Protein AF-A0A7S0P1R0-F1 (afdb_monomer_lite)

Organism: NCBI:txid127549

InterPro domains:
  IPR019140 Mini-chromosome maintenance complex-binding protein [PF09739] (72-506)
  IPR019140 Mini-chromosome maintenance complex-binding protein [PTHR13489] (32-506)

pLDDT: mean 75.88, std 24.39, range [22.52, 97.0]

Foldseek 3Di:
DDDDDDDDDDDPPPPPPPPPDQPDQDPLLVCCQPAVVVSLFVQVVVDDPVCQAEVPSSASLVSVVSNVVSVCPLVAAELLADPLVPDDAQHKHKYWFFWADKDDKAKDQQWKWKQDPVRDTDIDGCQQHLADDHDPPIAIAGDPNRIFIWIKIKTFHAFQFFPVLSVLRNPDNPPDDDPPDDDDDDDDDDDDDDDDDDDDDDDDDDDDDDDDDDDDDDDDDDDDDDDDDDPDDDDDDVRPDSDRPAGIAIETGHPPAPDDPRDGLWIKMFIFGWHQDFNPHRDHPDPCVVSVVVSVLAAHCVRYTYTYTSHMDTDPLQDDSPADDPPDPRNVVVVVVCVVCVVVVLVVQLVLLCVLLVNDSVLSVLVVLQLPFWQPDDDVQFGPRHDDDDDDPQDPDDVGLFRCSLVSVQVSCSVVGRGEAEEEDELVCLQPAFQAWEQDSNSRDIDDHSVSHGASHHYHYHCSNYDDDDHDPSSVVSVVQVVCCVGRQWGWHHHPVDTRIDHHMD

Radius of gyration: 29.92 Å; chains: 1; bounding box: 85×90×96 Å

Secondary structure (DSSP, 8-state):
-----PPPPP----------PPP---HHHHHHHH-HHHHHHHHHHHS-TTHHHH-TT---HHHHHHHHHTTGGGTSPBTTTS-GGGSPTT-EEEEEEEEEEEPPPEEEESEEEEEPTTS-EEEEE-TT-S--PPPTT-EEEE-TT-EEEEEEEEEEPPTTB-HHHHHHHH----TTS--------------------------------------------PPPP------------TT-SS--SSS-EEEEEETT-------TT-EEEEEEEEE---S-----BSS-HHHHHHHHTSPPTTTS-EEEEEEEEEPPTT--TTSPPTT-HHHHHHHHHHHHTHHHHHHHHHHHHHHHTTT-HHHHHHHHHHHH----EEETTEEES---------PPPTT-SS-HHHHHHHHHHHHH-SBEEEEE--HHHHHH---S-EEETTTTEEEP-TT---TTPEEEEE-TT--S-PPPHHHHHHHHHHHHHHHHSEEEEE-SS-EEEEE---

Structure (mmCIF, N/CA/C/O backbone):
data_AF-A0A7S0P1R0-F1
#
_entry.id   AF-A0A7S0P1R0-F1
#
loop_
_atom_site.group_PDB
_atom_site.id
_atom_site.type_symbol
_atom_site.label_atom_id
_atom_site.label_alt_id
_atom_site.label_comp_id
_atom_site.label_asym_id
_atom_site.label_entity_id
_atom_site.label_seq_id
_atom_site.pdbx_PDB_ins_code
_atom_site.Cartn_x
_atom_site.Cartn_y
_atom_site.Cartn_z
_atom_site.occupancy
_atom_site.B_iso_or_equiv
_atom_site.auth_seq_id
_atom_site.auth_comp_id
_atom_site.auth_asym_id
_atom_site.auth_atom_id
_atom_site.pdbx_PDB_model_num
ATOM 1 N N . LYS A 1 1 ? -50.175 -15.220 -56.363 1.00 35.69 1 LYS A N 1
ATOM 2 C CA . LYS A 1 1 ? -50.544 -16.594 -55.959 1.00 35.69 1 LYS A CA 1
ATOM 3 C C . LYS A 1 1 ? -49.445 -17.082 -55.032 1.00 35.69 1 LYS A C 1
ATOM 5 O O . LYS A 1 1 ? -48.317 -17.099 -55.492 1.00 35.69 1 LYS A O 1
ATOM 10 N N . GLU A 1 2 ? -49.829 -17.369 -53.783 1.00 34.38 2 GLU A N 1
ATOM 11 C CA . GLU A 1 2 ? -49.116 -18.161 -52.754 1.00 34.38 2 GLU A CA 1
ATOM 12 C C . GLU A 1 2 ? -47.816 -17.535 -52.196 1.00 34.38 2 GLU A C 1
ATOM 14 O O . GLU A 1 2 ? -46.885 -17.252 -52.935 1.00 34.38 2 GLU A O 1
ATOM 19 N N . ALA A 1 3 ? -47.783 -17.051 -50.941 1.00 33.44 3 ALA A N 1
ATOM 20 C CA . ALA A 1 3 ? -47.752 -17.796 -49.661 1.00 33.44 3 ALA A CA 1
ATOM 21 C C . ALA A 1 3 ? -46.519 -18.722 -49.610 1.00 33.44 3 ALA A C 1
ATOM 23 O O . ALA A 1 3 ? -46.363 -19.556 -50.483 1.00 33.44 3 ALA A O 1
ATOM 24 N N . GLY A 1 4 ? -45.561 -18.648 -48.688 1.00 30.38 4 GLY A N 1
ATOM 25 C CA . GLY A 1 4 ? -45.526 -18.163 -47.312 1.00 30.38 4 GLY A CA 1
ATOM 26 C C . GLY A 1 4 ? -44.864 -19.276 -46.494 1.00 30.38 4 GLY A C 1
ATOM 27 O O . GLY A 1 4 ? -45.422 -20.359 -46.447 1.00 30.38 4 GLY A O 1
ATOM 28 N N . LEU A 1 5 ? -43.687 -19.048 -45.898 1.00 32.75 5 LEU A N 1
ATOM 29 C CA . LEU A 1 5 ? -43.108 -19.904 -44.845 1.00 32.75 5 LEU A CA 1
ATOM 30 C C . LEU A 1 5 ? -41.918 -19.184 -44.191 1.00 32.75 5 LEU A C 1
ATOM 32 O O . LEU A 1 5 ? -40.770 -19.293 -44.615 1.00 32.75 5 LEU A O 1
ATOM 36 N N . ALA A 1 6 ? -42.224 -18.406 -43.153 1.00 31.38 6 ALA A N 1
ATOM 37 C CA . ALA A 1 6 ? -41.251 -17.925 -42.184 1.00 31.38 6 ALA A CA 1
ATOM 38 C C . ALA A 1 6 ? -41.093 -18.995 -41.091 1.00 31.38 6 ALA A C 1
ATOM 40 O O . ALA A 1 6 ? -42.065 -19.340 -40.420 1.00 31.38 6 ALA A O 1
ATOM 41 N N . GLY A 1 7 ? -39.883 -19.533 -40.933 1.00 31.30 7 GLY A N 1
ATOM 42 C CA . GLY A 1 7 ? -39.525 -20.416 -39.819 1.00 31.30 7 GLY A CA 1
ATOM 43 C C . GLY A 1 7 ? -39.359 -19.638 -38.502 1.00 31.30 7 GLY A C 1
ATOM 44 O O . GLY A 1 7 ? -39.050 -18.442 -38.529 1.00 31.30 7 GLY A O 1
ATOM 45 N N . PRO A 1 8 ? -39.573 -20.277 -37.337 1.00 32.38 8 PRO A N 1
ATOM 46 C CA . PRO A 1 8 ? -39.592 -19.591 -36.053 1.00 32.38 8 PRO A CA 1
ATOM 47 C C . PRO A 1 8 ? -38.171 -19.259 -35.580 1.00 32.38 8 PRO A C 1
ATOM 49 O O . PRO A 1 8 ? -37.296 -20.120 -35.524 1.00 32.38 8 PRO A O 1
ATOM 52 N N . ARG A 1 9 ? -37.956 -17.998 -35.191 1.00 30.52 9 ARG A N 1
ATOM 53 C CA . ARG A 1 9 ? -36.773 -17.566 -34.433 1.00 30.52 9 ARG A CA 1
ATOM 54 C C . ARG A 1 9 ? -36.838 -18.175 -33.024 1.00 30.52 9 ARG A C 1
ATOM 56 O O . ARG A 1 9 ? -37.899 -18.077 -32.400 1.00 30.52 9 ARG A O 1
ATOM 63 N N . PRO A 1 10 ? -35.754 -18.753 -32.480 1.00 29.31 10 PRO A N 1
ATOM 64 C CA . PRO A 1 10 ? -35.740 -19.168 -31.086 1.00 29.31 10 PRO A CA 1
ATOM 65 C C . PRO A 1 10 ? -35.792 -17.915 -30.207 1.00 29.31 10 PRO A C 1
ATOM 67 O O . PRO A 1 10 ? -34.915 -17.053 -30.264 1.00 29.31 10 PRO A O 1
ATOM 70 N N . ARG A 1 11 ? -36.864 -17.789 -29.419 1.00 29.83 11 ARG A N 1
ATOM 71 C CA . ARG A 1 11 ? -36.955 -16.810 -28.335 1.00 29.83 11 ARG A CA 1
ATOM 72 C C . ARG A 1 11 ? -35.853 -17.140 -27.333 1.00 29.83 11 ARG A C 1
ATOM 74 O O . ARG A 1 11 ? -35.890 -18.205 -26.721 1.00 29.83 11 ARG A O 1
ATOM 81 N N . GLY A 1 12 ? -34.884 -16.237 -27.192 1.00 27.44 12 GLY A N 1
ATOM 82 C CA . GLY A 1 12 ? -33.936 -16.271 -26.090 1.00 27.44 12 GLY A CA 1
ATOM 83 C C . GLY A 1 12 ? -34.716 -16.326 -24.782 1.00 27.44 12 GLY A C 1
ATOM 84 O O . GLY A 1 12 ? -35.540 -15.454 -24.505 1.00 27.44 12 GLY A O 1
ATOM 85 N N . ARG A 1 13 ? -34.501 -17.395 -24.016 1.00 25.83 13 ARG A N 1
ATOM 86 C CA . ARG A 1 13 ? -34.871 -17.445 -22.607 1.00 25.83 13 ARG A CA 1
ATOM 87 C C . ARG A 1 13 ? -34.061 -16.343 -21.937 1.00 25.83 13 ARG A C 1
ATOM 89 O O . ARG A 1 13 ? -32.845 -16.462 -21.829 1.00 25.83 13 ARG A O 1
ATOM 96 N N . ILE A 1 14 ? -34.738 -15.273 -21.544 1.00 28.77 14 ILE A N 1
ATOM 97 C CA . ILE A 1 14 ? -34.248 -14.386 -20.498 1.00 28.77 14 ILE A CA 1
ATOM 98 C C . ILE A 1 14 ? -34.115 -15.305 -19.284 1.00 28.77 14 ILE A C 1
ATOM 100 O O . ILE A 1 14 ? -35.112 -15.816 -18.776 1.00 28.77 14 ILE A O 1
ATOM 104 N N . LEU A 1 15 ? -32.879 -15.660 -18.936 1.00 28.14 15 LEU A N 1
ATOM 105 C CA . LEU A 1 15 ? -32.594 -16.201 -17.620 1.00 28.14 15 LEU A CA 1
ATOM 106 C C . LEU A 1 15 ? -32.884 -15.044 -16.677 1.00 28.14 15 LEU A C 1
ATOM 108 O O . LEU A 1 15 ? -32.126 -14.079 -16.639 1.00 28.14 15 LEU A O 1
ATOM 112 N N . ASP A 1 16 ? -34.033 -15.119 -16.011 1.00 24.03 16 ASP A N 1
ATOM 113 C CA . ASP A 1 16 ? -34.337 -14.297 -14.855 1.00 24.03 16 ASP A CA 1
ATOM 114 C C . ASP A 1 16 ? -33.155 -14.436 -13.892 1.00 24.03 16 ASP A C 1
ATOM 116 O O . ASP A 1 16 ? -32.991 -15.455 -13.218 1.00 24.03 16 ASP A O 1
ATOM 120 N N . THR A 1 17 ? -32.295 -13.421 -13.862 1.00 29.98 17 THR A N 1
ATOM 121 C CA . THR A 1 17 ? -31.389 -13.180 -12.749 1.00 29.98 17 THR A CA 1
ATOM 122 C C . THR A 1 17 ? -32.286 -12.860 -11.567 1.00 29.98 17 THR A C 1
ATOM 124 O O . THR A 1 17 ? -32.639 -11.706 -11.323 1.00 29.98 17 THR A O 1
ATOM 127 N N . GLN A 1 18 ? -32.736 -13.907 -10.875 1.00 28.11 18 GLN A N 1
ATOM 128 C CA . GLN A 1 18 ? -33.250 -13.769 -9.528 1.00 28.11 18 GLN A CA 1
ATOM 129 C C . GLN A 1 18 ? -32.166 -13.026 -8.754 1.00 28.11 18 GLN A C 1
ATOM 131 O O . GLN A 1 18 ? -31.055 -13.531 -8.600 1.00 28.11 18 GLN A O 1
ATOM 136 N N . SER A 1 19 ? -32.480 -11.797 -8.346 1.00 33.22 19 SER A N 1
ATOM 137 C CA . SER A 1 19 ? -31.777 -11.112 -7.272 1.00 33.22 19 SER A CA 1
ATOM 138 C C . SER A 1 19 ? -31.735 -12.107 -6.117 1.00 33.22 19 SER A C 1
ATOM 140 O O . SER A 1 19 ? -32.767 -12.410 -5.515 1.00 33.22 19 SER A O 1
ATOM 142 N N . ALA A 1 20 ? -30.578 -12.740 -5.926 1.00 32.41 20 ALA A N 1
ATOM 143 C CA . ALA A 1 20 ? -30.376 -13.678 -4.846 1.00 32.41 20 ALA A CA 1
ATOM 144 C C . ALA A 1 20 ? -30.540 -12.867 -3.563 1.00 32.41 20 ALA A C 1
ATOM 146 O O . ALA A 1 20 ? -29.697 -12.030 -3.243 1.00 32.41 20 ALA A O 1
ATOM 147 N N . ALA A 1 21 ? -31.673 -13.050 -2.885 1.00 39.38 21 ALA A N 1
ATOM 148 C CA . ALA A 1 21 ? -31.876 -12.497 -1.561 1.00 39.38 21 ALA A CA 1
ATOM 149 C C . ALA A 1 21 ? -30.687 -12.940 -0.706 1.00 39.38 21 ALA A C 1
ATOM 151 O O . ALA A 1 21 ? -30.380 -14.137 -0.667 1.00 39.38 21 ALA A O 1
ATOM 152 N N . MET A 1 22 ? -29.990 -11.982 -0.086 1.00 48.09 22 MET A N 1
ATOM 153 C CA . MET A 1 22 ? -28.883 -12.313 0.805 1.00 48.09 22 MET A CA 1
ATOM 154 C C . MET A 1 22 ? -29.376 -13.334 1.840 1.00 48.09 22 MET A C 1
ATOM 156 O O . MET A 1 22 ? -30.514 -13.208 2.313 1.00 48.09 22 MET A O 1
ATOM 160 N N . PRO A 1 23 ? -28.570 -14.357 2.172 1.00 57.62 23 PRO A N 1
ATOM 161 C CA . PRO A 1 23 ? -28.924 -15.285 3.235 1.00 57.62 23 PRO A CA 1
ATOM 162 C C . PRO A 1 23 ? -29.268 -14.491 4.500 1.00 57.62 23 PRO A C 1
ATOM 164 O O . PRO A 1 23 ? -28.654 -13.461 4.778 1.00 57.62 23 PRO A O 1
ATOM 167 N N . THR A 1 24 ? -30.281 -14.937 5.246 1.00 68.31 24 THR A N 1
ATOM 168 C CA . THR A 1 24 ? -30.688 -14.287 6.497 1.00 68.31 24 THR A CA 1
ATOM 169 C C . THR A 1 24 ? -29.504 -14.278 7.459 1.00 68.31 24 THR A C 1
ATOM 171 O O . THR A 1 24 ? -29.161 -15.317 8.023 1.00 68.31 24 THR A O 1
ATOM 174 N N . LEU A 1 25 ? -28.861 -13.118 7.593 1.00 69.38 25 LEU A N 1
ATOM 175 C CA . LEU A 1 25 ? -27.706 -12.907 8.460 1.00 69.38 25 LEU A CA 1
ATOM 176 C C . LEU A 1 25 ? -28.108 -13.080 9.938 1.00 69.38 25 LEU A C 1
ATOM 178 O O . LEU A 1 25 ? -29.214 -12.661 10.298 1.00 69.38 25 LEU A O 1
ATOM 182 N N . PRO A 1 26 ? -27.233 -13.636 10.795 1.00 77.44 26 PRO A N 1
ATOM 183 C CA . PRO A 1 26 ? -27.390 -13.603 12.251 1.00 77.44 26 PRO A CA 1
ATOM 184 C C . PRO A 1 26 ? -27.590 -12.173 12.776 1.00 77.44 26 PRO A C 1
ATOM 186 O O . PRO A 1 26 ? -27.155 -11.215 12.132 1.00 77.44 26 PRO A O 1
ATOM 189 N N . SER A 1 27 ? -28.228 -12.019 13.945 1.00 83.00 27 SER A N 1
ATOM 190 C CA . SER A 1 27 ? -28.490 -10.699 14.551 1.00 83.00 27 SER A CA 1
ATOM 191 C C . SER A 1 27 ? -27.222 -9.861 14.663 1.00 83.00 27 SER A C 1
ATOM 193 O O . SER A 1 27 ? -27.214 -8.700 14.272 1.00 83.00 27 SER A O 1
ATOM 195 N N . ASP A 1 28 ? -26.136 -10.479 15.113 1.00 83.44 28 ASP A N 1
ATOM 196 C CA . ASP A 1 28 ? -24.897 -9.785 15.450 1.00 83.44 28 ASP A CA 1
ATOM 197 C C . ASP A 1 28 ? -24.172 -9.321 14.184 1.00 83.44 28 ASP A C 1
ATOM 199 O O . ASP A 1 28 ? -23.668 -8.202 14.128 1.00 83.44 28 ASP A O 1
ATOM 203 N N . ALA A 1 29 ? -24.210 -10.127 13.119 1.00 84.69 29 ALA A N 1
ATOM 204 C CA . ALA A 1 29 ? -23.699 -9.751 11.806 1.00 84.69 29 ALA A CA 1
ATOM 205 C C . ALA A 1 29 ? -24.491 -8.579 11.193 1.00 84.69 29 ALA A C 1
ATOM 207 O O . ALA A 1 29 ? -23.902 -7.709 10.555 1.00 84.69 29 ALA A O 1
ATOM 208 N N . GLN A 1 30 ? -25.811 -8.506 11.409 1.00 86.38 30 GLN A N 1
ATOM 209 C CA . GLN A 1 30 ? -26.615 -7.355 10.973 1.00 86.38 30 GLN A CA 1
ATOM 210 C C . GLN A 1 30 ? -26.298 -6.101 11.796 1.00 86.38 30 GLN A C 1
ATOM 212 O O . GLN A 1 30 ? -26.080 -5.032 11.222 1.00 86.38 30 GLN A O 1
ATOM 217 N N . THR A 1 31 ? -26.222 -6.228 13.124 1.00 88.19 31 THR A N 1
ATOM 218 C CA . THR A 1 31 ? -25.860 -5.119 14.017 1.00 88.19 31 THR A CA 1
ATOM 219 C C . THR A 1 31 ? -24.466 -4.593 13.693 1.00 88.19 31 THR A C 1
ATOM 221 O O . THR A 1 31 ? -24.279 -3.384 13.629 1.00 88.19 31 THR A O 1
ATOM 224 N N . LEU A 1 32 ? -23.503 -5.470 13.399 1.00 91.38 32 LEU A N 1
ATOM 225 C CA . LEU A 1 32 ? -22.149 -5.092 12.997 1.00 91.38 32 LEU A CA 1
ATOM 226 C C . LEU A 1 32 ? -22.128 -4.190 11.753 1.00 91.38 32 LEU A C 1
ATOM 228 O O . LEU A 1 32 ? -21.374 -3.219 11.715 1.00 91.38 32 LEU A O 1
ATOM 232 N N . LEU A 1 33 ? -22.931 -4.509 10.735 1.00 90.94 33 LEU A N 1
ATOM 233 C CA . LEU A 1 33 ? -22.952 -3.761 9.473 1.00 90.94 33 LEU A CA 1
ATOM 234 C C . LEU A 1 33 ? -23.552 -2.357 9.625 1.00 90.94 33 LEU A C 1
ATOM 236 O O . LEU A 1 33 ? -23.170 -1.454 8.884 1.00 90.94 33 LEU A O 1
ATOM 240 N N . HIS A 1 34 ? -24.475 -2.169 10.572 1.00 90.50 34 HIS A N 1
ATOM 241 C CA . HIS A 1 34 ? -25.169 -0.896 10.782 1.00 90.50 34 HIS A CA 1
ATOM 242 C C . HIS A 1 34 ? -24.599 -0.059 11.936 1.00 90.50 34 HIS A C 1
ATOM 244 O O . HIS A 1 34 ? -24.566 1.163 11.844 1.00 90.50 34 HIS A O 1
ATOM 250 N N . ALA A 1 35 ? -24.176 -0.698 13.025 1.00 92.62 35 ALA A N 1
ATOM 251 C CA . ALA A 1 35 ? -23.759 -0.056 14.268 1.00 92.62 35 ALA A CA 1
ATOM 252 C C . ALA A 1 35 ? -22.706 -0.914 15.011 1.00 92.62 35 ALA A C 1
ATOM 254 O O . ALA A 1 35 ? -22.984 -1.456 16.088 1.00 92.62 35 ALA A O 1
ATOM 255 N N . PRO A 1 36 ? -21.470 -1.036 14.483 1.00 94.19 36 PRO A N 1
ATOM 256 C CA . PRO A 1 36 ? -20.449 -1.925 15.046 1.00 94.19 36 PRO A CA 1
ATOM 257 C C . PRO A 1 36 ? -20.074 -1.551 16.486 1.00 94.19 36 PRO A C 1
ATOM 259 O O . PRO A 1 36 ? -19.867 -2.428 17.319 1.00 94.19 36 PRO A O 1
ATOM 262 N N . LEU A 1 37 ? -20.042 -0.255 16.816 1.00 93.06 37 LEU A N 1
ATOM 263 C CA . LEU A 1 37 ? -19.738 0.212 18.172 1.00 93.06 37 LEU A CA 1
ATOM 264 C C . LEU A 1 37 ? -20.839 -0.127 19.188 1.00 93.06 37 LEU A C 1
ATOM 266 O O . LEU A 1 37 ? -20.530 -0.331 20.360 1.00 93.06 37 LEU A O 1
ATOM 270 N N . SER A 1 38 ? -22.101 -0.222 18.757 1.00 92.44 38 SER A N 1
ATOM 271 C CA . SER A 1 38 ? -23.198 -0.670 19.622 1.00 92.44 38 SER A CA 1
ATOM 272 C C . SER A 1 38 ? -23.059 -2.150 19.962 1.00 92.44 38 SER A C 1
ATOM 274 O O . SER A 1 38 ? -23.197 -2.511 21.126 1.00 92.44 38 SER A O 1
ATOM 276 N N . LEU A 1 39 ? -22.679 -2.983 18.986 1.00 93.25 39 LEU A N 1
ATOM 277 C CA . LEU A 1 39 ? -22.367 -4.393 19.232 1.00 93.25 39 LEU A CA 1
ATOM 278 C C . LEU A 1 39 ? -21.194 -4.548 20.215 1.00 93.25 39 LEU A C 1
ATOM 280 O O . LEU A 1 39 ? -21.251 -5.372 21.122 1.00 93.25 39 LEU A O 1
ATOM 284 N N . VAL A 1 40 ? -20.148 -3.722 20.088 1.00 92.19 40 VAL A N 1
ATOM 285 C CA . VAL A 1 40 ? -19.029 -3.690 21.051 1.00 92.19 40 VAL A CA 1
ATOM 286 C C . VAL A 1 40 ? -19.520 -3.356 22.466 1.00 92.19 40 VAL A C 1
ATOM 288 O O . VAL A 1 40 ? -19.111 -4.013 23.423 1.00 92.19 40 VAL A O 1
ATOM 291 N N . ASP A 1 41 ? -20.405 -2.364 22.605 1.00 91.44 41 ASP A N 1
ATOM 292 C CA . ASP A 1 41 ? -20.992 -1.976 23.893 1.00 91.44 41 ASP A CA 1
ATOM 293 C C . ASP A 1 41 ? -21.868 -3.092 24.498 1.00 91.44 41 ASP A C 1
ATOM 295 O O . ASP A 1 41 ? -21.797 -3.341 25.703 1.00 91.44 41 ASP A O 1
ATOM 299 N N . GLU A 1 42 ? -22.648 -3.800 23.678 1.00 91.38 42 GLU A N 1
ATOM 300 C CA . GLU A 1 42 ? -23.470 -4.945 24.095 1.00 91.38 42 GLU A CA 1
ATOM 301 C C . GLU A 1 42 ? -22.613 -6.130 24.558 1.00 91.38 42 GLU A C 1
ATOM 303 O O . GLU A 1 42 ? -22.838 -6.671 25.644 1.00 91.38 42 GLU A O 1
ATOM 308 N N . LEU A 1 43 ? -21.581 -6.489 23.787 1.00 90.56 43 LEU A N 1
ATOM 309 C CA . LEU A 1 43 ? -20.630 -7.543 24.149 1.00 90.56 43 LEU A CA 1
ATOM 310 C C . LEU A 1 43 ? -19.874 -7.203 25.435 1.00 90.56 43 LEU A C 1
ATOM 312 O O . LEU A 1 43 ? -19.649 -8.079 26.273 1.00 90.56 43 LEU A O 1
ATOM 316 N N . PHE A 1 44 ? -19.506 -5.935 25.627 1.00 90.62 44 PHE A N 1
ATOM 317 C CA . PHE A 1 44 ? -18.874 -5.481 26.862 1.00 90.62 44 PHE A CA 1
ATOM 318 C C . PHE A 1 44 ? -19.828 -5.567 28.060 1.00 90.62 44 PHE A C 1
ATOM 320 O O . PHE A 1 44 ? -19.438 -6.080 29.104 1.00 90.62 44 PHE A O 1
ATOM 327 N N . ALA A 1 45 ? -21.084 -5.136 27.912 1.00 88.25 45 ALA A N 1
ATOM 328 C CA . ALA A 1 45 ? -22.084 -5.219 28.978 1.00 88.25 45 ALA A CA 1
ATOM 329 C C . ALA A 1 45 ? -22.443 -6.669 29.354 1.00 88.25 45 ALA A C 1
ATOM 331 O O . ALA A 1 45 ? -22.732 -6.952 30.516 1.00 88.25 45 ALA A O 1
ATOM 332 N N . ALA A 1 46 ? -22.410 -7.586 28.383 1.00 86.75 46 ALA A N 1
ATOM 333 C CA . ALA A 1 46 ? -22.611 -9.017 28.602 1.00 86.75 46 ALA A CA 1
ATOM 334 C C . ALA A 1 46 ? -21.369 -9.722 29.180 1.00 86.75 46 ALA A C 1
ATOM 336 O O . ALA A 1 46 ? -21.470 -10.834 29.707 1.00 86.75 46 ALA A O 1
ATOM 337 N N . SER A 1 47 ? -20.194 -9.097 29.083 1.00 83.56 47 SER A N 1
ATOM 338 C CA . SER A 1 47 ? -18.936 -9.679 29.533 1.00 83.56 47 SER A CA 1
ATOM 339 C C . SER A 1 47 ? -18.797 -9.651 31.059 1.00 83.56 47 SER A C 1
ATOM 341 O O . SER A 1 47 ? -19.123 -8.677 31.732 1.00 83.56 47 SER A O 1
ATOM 343 N N . GLY A 1 48 ? -18.266 -10.737 31.628 1.00 75.12 48 GLY A N 1
ATOM 344 C CA . GLY A 1 48 ? -17.968 -10.817 33.061 1.00 75.12 48 GLY A CA 1
ATOM 345 C C . GLY A 1 48 ? -16.734 -10.002 33.471 1.00 75.12 48 GLY A C 1
ATOM 346 O O .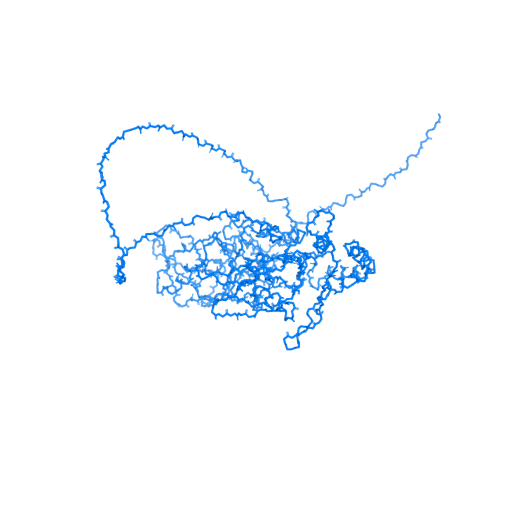 GLY A 1 48 ? -15.970 -9.525 32.636 1.00 75.12 48 GLY A O 1
ATOM 347 N N . SER A 1 49 ? -16.469 -9.926 34.780 1.00 72.38 49 SER A N 1
ATOM 348 C CA . SER A 1 49 ? -15.353 -9.149 35.356 1.00 72.38 49 SER A CA 1
ATOM 349 C C . SER A 1 49 ? -13.964 -9.474 34.776 1.00 72.38 49 SER A C 1
ATOM 351 O O . SER A 1 49 ? -13.074 -8.634 34.847 1.00 72.38 49 SER A O 1
ATOM 353 N N . GLY A 1 50 ? -13.753 -10.666 34.202 1.00 65.38 50 GLY A N 1
ATOM 354 C CA . GLY A 1 50 ? -12.481 -11.049 33.570 1.00 65.38 50 GLY A CA 1
ATOM 355 C C . GLY A 1 50 ? -12.169 -10.305 32.262 1.00 65.38 50 GLY A C 1
ATOM 356 O O . GLY A 1 50 ? -11.003 -10.165 31.896 1.00 65.38 50 GLY A O 1
ATOM 357 N N . ALA A 1 51 ? -13.190 -9.777 31.584 1.00 66.75 51 ALA A N 1
ATOM 358 C CA . ALA A 1 51 ? -13.041 -9.003 30.353 1.00 66.75 51 ALA A CA 1
ATOM 359 C C . ALA A 1 51 ? -12.447 -7.611 30.578 1.00 66.75 51 ALA A C 1
ATOM 361 O O . ALA A 1 51 ? -11.874 -7.036 29.658 1.00 66.75 51 ALA A O 1
ATOM 362 N N . LEU A 1 52 ? -12.557 -7.090 31.804 1.00 71.94 52 LEU A N 1
ATOM 363 C CA . LEU A 1 52 ? -12.094 -5.754 32.177 1.00 71.94 52 LEU A CA 1
ATOM 364 C C . LEU A 1 52 ? -10.574 -5.603 32.012 1.00 71.94 52 LEU A C 1
ATOM 366 O O . LEU A 1 52 ? -10.101 -4.564 31.565 1.00 71.94 52 LEU A O 1
ATOM 370 N N . HIS A 1 53 ? -9.808 -6.656 32.310 1.00 74.69 53 HIS A N 1
ATOM 371 C CA . HIS A 1 53 ? -8.344 -6.587 32.299 1.00 74.69 53 HIS A CA 1
ATOM 372 C C . HIS A 1 53 ? -7.707 -6.952 30.956 1.00 74.69 53 HIS A C 1
ATOM 374 O O . HIS A 1 53 ? -6.597 -6.512 30.691 1.00 74.69 53 HIS A O 1
ATOM 380 N N . THR A 1 54 ? -8.382 -7.736 30.110 1.00 72.88 54 THR A N 1
ATOM 381 C CA . THR A 1 54 ? -7.778 -8.272 28.872 1.00 72.88 54 THR A CA 1
ATOM 382 C C . THR A 1 54 ? -8.496 -7.854 27.594 1.00 72.88 54 THR A C 1
ATOM 384 O O . THR A 1 54 ? -7.921 -7.955 26.517 1.00 72.88 54 THR A O 1
ATOM 387 N N . GLY A 1 55 ? -9.766 -7.444 27.671 1.00 72.81 55 GLY A N 1
ATOM 388 C CA . GLY A 1 55 ? -10.573 -7.110 26.495 1.00 72.81 55 GLY A CA 1
ATOM 389 C C . GLY A 1 55 ? -10.818 -8.278 25.532 1.00 72.81 55 GLY A C 1
ATOM 390 O O . GLY A 1 55 ? -11.363 -8.057 24.449 1.00 72.81 55 GLY A O 1
ATOM 391 N N . ALA A 1 56 ? -10.431 -9.507 25.897 1.00 72.81 56 ALA A N 1
ATOM 392 C CA . ALA A 1 56 ? -10.438 -10.668 25.007 1.00 72.81 56 ALA A CA 1
ATOM 393 C C . ALA A 1 56 ? -11.855 -11.100 24.596 1.00 72.81 56 ALA A C 1
ATOM 395 O O . ALA A 1 56 ? -12.066 -11.501 23.459 1.00 72.81 56 ALA A O 1
ATOM 396 N N . SER A 1 57 ? -12.843 -10.960 25.486 1.00 72.50 57 SER A N 1
ATOM 397 C CA . SER A 1 57 ? -14.246 -11.295 25.187 1.00 72.50 57 SER A CA 1
ATOM 398 C C . SER A 1 57 ? -15.000 -10.204 24.422 1.00 72.50 57 SER A C 1
ATOM 400 O O . SER A 1 57 ? -16.149 -10.403 24.045 1.00 72.50 57 SER A O 1
ATOM 402 N N . VAL A 1 58 ? -14.379 -9.043 24.197 1.00 82.88 58 VAL A N 1
ATOM 403 C CA . VAL A 1 58 ? -14.986 -7.905 23.497 1.00 82.88 58 VAL A CA 1
ATOM 404 C C . VAL A 1 58 ? -14.417 -7.871 22.084 1.00 82.88 58 VAL A C 1
ATOM 406 O O . VAL A 1 58 ? -13.577 -7.037 21.759 1.00 82.88 58 VAL A O 1
ATOM 409 N N . HIS A 1 59 ? -14.767 -8.839 21.247 1.00 85.69 59 HIS A N 1
ATOM 410 C CA . HIS A 1 59 ? -14.234 -8.936 19.889 1.00 85.69 59 HIS A CA 1
ATOM 411 C C . HIS A 1 59 ? -15.368 -9.132 18.889 1.00 85.69 59 HIS A C 1
ATOM 413 O O . HIS A 1 59 ? -16.210 -10.003 19.064 1.00 85.69 59 HIS A O 1
ATOM 419 N N . ILE A 1 60 ? -15.378 -8.318 17.834 1.00 90.88 60 ILE A N 1
ATOM 420 C CA . ILE A 1 60 ? -16.420 -8.338 16.794 1.00 90.88 60 ILE A CA 1
ATOM 421 C C . ILE A 1 60 ? -15.965 -9.038 15.501 1.00 90.88 60 ILE A C 1
ATOM 423 O O . ILE A 1 60 ? -16.676 -9.022 14.498 1.00 90.88 60 ILE A O 1
ATOM 427 N N . GLY A 1 61 ? -14.789 -9.675 15.505 1.00 89.88 61 GLY A N 1
ATOM 428 C CA . GLY A 1 61 ? -14.259 -10.366 14.324 1.00 89.88 61 GLY A CA 1
ATOM 429 C C . GLY A 1 61 ? -14.986 -11.663 13.960 1.00 89.88 61 GLY A C 1
ATOM 430 O O . GLY A 1 61 ? -15.034 -12.002 12.780 1.00 89.88 61 GLY A O 1
ATOM 431 N N . GLU A 1 62 ? -15.613 -12.356 14.916 1.00 88.94 62 GLU A N 1
ATOM 432 C CA . GLU A 1 62 ? -16.450 -13.531 14.613 1.00 88.94 62 GLU A CA 1
ATOM 433 C C . GLU A 1 62 ? -17.690 -13.114 13.811 1.00 88.94 62 GLU A C 1
ATOM 435 O O . GLU A 1 62 ? -17.911 -13.617 12.709 1.00 88.94 62 GLU A O 1
ATOM 440 N N . ALA A 1 63 ? -18.416 -12.095 14.288 1.00 91.06 63 ALA A N 1
ATOM 441 C CA . ALA A 1 63 ? -19.549 -11.506 13.574 1.00 91.06 63 ALA A CA 1
ATOM 442 C C . ALA A 1 63 ? -19.147 -10.976 12.184 1.00 91.06 63 ALA A C 1
ATOM 444 O O . ALA A 1 63 ? -19.903 -11.111 11.220 1.00 91.06 63 ALA A O 1
ATOM 445 N N . LEU A 1 64 ? -17.939 -10.411 12.053 1.00 92.69 64 LEU A N 1
ATOM 446 C CA . LEU A 1 64 ? -17.408 -9.985 10.757 1.00 92.69 64 LEU A CA 1
ATOM 447 C C . LEU A 1 64 ? -17.168 -11.179 9.833 1.00 92.69 64 LEU A C 1
ATOM 449 O O . LEU A 1 64 ? -17.540 -11.130 8.665 1.00 92.69 64 LEU A O 1
ATOM 453 N N . THR A 1 65 ? -16.566 -12.249 10.344 1.00 90.88 65 THR A N 1
ATOM 454 C CA . THR A 1 65 ? -16.294 -13.465 9.571 1.00 90.88 65 THR A CA 1
ATOM 455 C C . THR A 1 65 ? -17.594 -14.084 9.061 1.00 90.88 65 THR A C 1
ATOM 457 O O . THR A 1 65 ? -17.695 -14.427 7.883 1.00 90.88 65 THR A O 1
ATOM 460 N N . GLU A 1 66 ? -18.625 -14.150 9.903 1.00 90.25 66 GLU A N 1
ATOM 461 C CA . GLU A 1 66 ? -19.965 -14.589 9.503 1.00 90.25 66 GLU A CA 1
ATOM 462 C C . GLU A 1 66 ? -20.578 -13.684 8.427 1.00 90.25 66 GLU A C 1
ATOM 464 O O . GLU A 1 66 ? -21.075 -14.181 7.413 1.00 90.25 66 GLU A O 1
ATOM 469 N N . ALA A 1 67 ? -20.492 -12.360 8.597 1.00 90.44 67 ALA A N 1
ATOM 470 C CA . ALA A 1 67 ? -20.981 -11.400 7.610 1.00 90.44 67 ALA A CA 1
ATOM 471 C C . ALA A 1 67 ? -20.260 -11.548 6.258 1.00 90.44 67 ALA A C 1
ATOM 473 O O . ALA A 1 67 ? -20.896 -11.539 5.201 1.00 90.44 67 ALA A O 1
ATOM 474 N N . LEU A 1 68 ? -18.936 -11.727 6.270 1.00 89.75 68 LEU A N 1
ATOM 475 C CA . LEU A 1 68 ? -18.132 -11.923 5.063 1.00 89.75 68 LEU A CA 1
ATOM 476 C C . LEU A 1 68 ? -18.470 -13.244 4.362 1.00 89.75 68 LEU A C 1
ATOM 478 O O . LEU A 1 68 ? -18.646 -13.243 3.144 1.00 89.75 68 LEU A O 1
ATOM 482 N N . ASN A 1 69 ? -18.655 -14.332 5.115 1.00 88.19 69 ASN A N 1
ATOM 483 C CA . ASN A 1 69 ? -19.095 -15.626 4.581 1.00 88.19 69 ASN A CA 1
ATOM 484 C C . ASN A 1 69 ? -20.497 -15.555 3.951 1.00 88.19 69 ASN A C 1
ATOM 486 O O . ASN A 1 69 ? -20.781 -16.259 2.984 1.00 88.19 69 ASN A O 1
ATOM 490 N N . ALA A 1 70 ? -21.361 -14.674 4.461 1.00 87.44 70 ALA A N 1
ATOM 491 C CA . ALA A 1 70 ? -22.676 -14.378 3.896 1.00 87.44 70 ALA A CA 1
ATOM 492 C C . ALA A 1 70 ? -22.638 -13.411 2.691 1.00 87.44 70 ALA A C 1
ATOM 494 O O . ALA A 1 70 ? -23.687 -13.091 2.129 1.00 87.44 70 ALA A O 1
ATOM 495 N N . GLY A 1 71 ? -21.456 -12.944 2.273 1.00 85.69 71 GLY A N 1
ATOM 496 C CA . GLY A 1 71 ? -21.282 -12.070 1.112 1.00 85.69 71 GLY A CA 1
ATOM 497 C C . GLY A 1 71 ? -21.413 -10.573 1.405 1.00 85.69 71 GLY A C 1
ATOM 498 O O . GLY A 1 71 ? -21.558 -9.788 0.471 1.00 85.69 71 GLY A O 1
ATOM 499 N N . ALA A 1 72 ? -21.326 -10.136 2.668 1.00 87.94 72 ALA A N 1
ATOM 500 C CA . ALA A 1 72 ? -21.464 -8.721 3.040 1.00 87.94 72 ALA A CA 1
ATOM 501 C C . ALA A 1 72 ? -20.327 -7.812 2.530 1.00 87.94 72 ALA A C 1
ATOM 503 O O . ALA A 1 72 ? -20.422 -6.590 2.630 1.00 87.94 72 ALA A O 1
ATOM 504 N N . ARG A 1 73 ? -19.262 -8.376 1.941 1.00 88.56 73 ARG A N 1
ATOM 505 C CA . ARG A 1 73 ? -18.109 -7.625 1.413 1.00 88.56 73 ARG A CA 1
ATOM 506 C C . ARG A 1 73 ? -18.499 -6.517 0.426 1.00 88.56 73 ARG A C 1
ATOM 508 O O . ARG A 1 73 ? -17.843 -5.478 0.411 1.00 88.56 73 ARG A O 1
ATOM 515 N N . SER A 1 74 ? -19.537 -6.724 -0.389 1.00 86.19 74 SER A N 1
ATOM 516 C CA . SER A 1 74 ? -20.027 -5.720 -1.348 1.00 86.19 74 SER A CA 1
ATOM 517 C C . SER A 1 74 ? -20.820 -4.585 -0.692 1.00 86.19 74 SER A C 1
ATOM 519 O O . SER A 1 74 ? -20.900 -3.498 -1.257 1.00 86.19 74 SER A O 1
ATOM 521 N N . VAL A 1 75 ? -21.388 -4.830 0.492 1.00 90.25 75 VAL A N 1
ATOM 522 C CA . VAL A 1 75 ? -22.201 -3.868 1.250 1.00 90.25 75 VAL A CA 1
ATOM 523 C C . VAL A 1 75 ? -21.320 -2.964 2.114 1.00 90.25 75 VAL A C 1
ATOM 525 O O . VAL A 1 75 ? -21.660 -1.804 2.332 1.00 90.25 75 VAL A O 1
ATOM 528 N N . ILE A 1 76 ? -20.170 -3.468 2.576 1.00 93.00 76 ILE A N 1
ATOM 529 C CA . ILE A 1 76 ? -19.217 -2.701 3.388 1.00 93.00 76 ILE A CA 1
ATOM 530 C C . ILE A 1 76 ? -18.563 -1.596 2.528 1.00 93.00 76 ILE A C 1
ATOM 532 O O . ILE A 1 76 ? -17.889 -1.913 1.536 1.00 93.00 76 ILE A O 1
ATOM 536 N N . PRO A 1 77 ? -18.696 -0.306 2.905 1.00 92.88 77 PRO A N 1
ATOM 537 C CA . PRO A 1 77 ? -18.100 0.811 2.178 1.00 92.88 77 PRO A CA 1
ATOM 538 C C . PRO A 1 77 ? -16.587 0.667 2.011 1.00 92.88 77 PRO A C 1
ATOM 540 O O . PRO A 1 77 ? -15.864 0.378 2.964 1.00 92.88 77 PRO A O 1
ATOM 543 N N . SER A 1 78 ? -16.090 0.914 0.797 1.00 92.75 78 SER A N 1
ATOM 544 C CA . SER A 1 78 ? -14.656 0.890 0.508 1.00 92.75 78 SER A CA 1
ATOM 545 C C . SER A 1 78 ? -14.046 2.281 0.526 1.00 92.75 78 SER A C 1
ATOM 547 O O . SER A 1 78 ? -14.418 3.135 -0.280 1.00 92.75 78 SER A O 1
ATOM 549 N N . LEU A 1 79 ? -13.019 2.473 1.349 1.00 92.62 79 LEU A N 1
ATOM 550 C CA . LEU A 1 79 ? -12.212 3.696 1.354 1.00 92.62 79 LEU A CA 1
ATOM 551 C C . LEU A 1 79 ? -11.282 3.814 0.136 1.00 92.62 79 LEU A C 1
ATOM 553 O O . LEU A 1 79 ? -10.678 4.859 -0.092 1.00 92.62 79 LEU A O 1
ATOM 557 N N . ASN A 1 80 ? -11.181 2.766 -0.689 1.00 91.12 80 ASN A N 1
ATOM 558 C CA . ASN A 1 80 ? -10.563 2.878 -2.009 1.00 91.12 80 ASN A CA 1
ATOM 559 C C . ASN A 1 80 ? -11.470 3.606 -3.012 1.00 91.12 80 ASN A C 1
ATOM 561 O O . ASN A 1 80 ? -10.962 4.126 -4.003 1.00 91.12 80 ASN A O 1
ATOM 565 N N . ALA A 1 81 ? -12.784 3.627 -2.763 1.00 89.06 81 ALA A N 1
ATOM 566 C CA . ALA A 1 81 ? -13.809 4.156 -3.662 1.00 89.06 81 ALA A CA 1
ATOM 567 C C . ALA A 1 81 ? -14.421 5.473 -3.161 1.00 89.06 81 ALA A C 1
ATOM 569 O O . ALA A 1 81 ? -14.753 6.355 -3.951 1.00 89.06 81 ALA A O 1
ATOM 570 N N . VAL A 1 82 ? -14.589 5.596 -1.844 1.00 89.81 82 VAL A N 1
ATOM 571 C CA . VAL A 1 82 ? -15.288 6.705 -1.192 1.00 89.81 82 VAL A CA 1
ATOM 572 C C . VAL A 1 82 ? -14.325 7.451 -0.277 1.00 89.81 82 VAL A C 1
ATOM 574 O O . VAL A 1 82 ? -13.452 6.858 0.352 1.00 89.81 82 VAL A O 1
ATOM 577 N N . ARG A 1 83 ? -14.489 8.775 -0.193 1.00 88.06 83 ARG A N 1
ATOM 578 C CA . ARG A 1 83 ? -13.739 9.597 0.761 1.00 88.06 83 ARG A CA 1
ATOM 579 C C . ARG A 1 83 ? -14.174 9.267 2.193 1.00 88.06 83 ARG A C 1
ATOM 581 O O . ARG A 1 83 ? -15.380 9.234 2.427 1.00 88.06 83 ARG A O 1
ATOM 588 N N . PRO A 1 84 ? -13.242 9.131 3.148 1.00 89.50 84 PRO A N 1
ATOM 589 C CA . PRO A 1 84 ? -13.552 8.957 4.566 1.00 89.50 84 PRO A CA 1
ATOM 590 C C . PRO A 1 84 ? -14.557 9.986 5.097 1.00 89.50 84 PRO A C 1
ATOM 592 O O . PRO A 1 84 ? -15.502 9.612 5.771 1.00 89.50 84 PRO A O 1
ATOM 595 N N . GLU A 1 85 ? -14.422 11.258 4.705 1.00 89.12 85 GLU A N 1
ATOM 596 C CA . GLU A 1 85 ? -15.326 12.359 5.093 1.00 89.12 85 GLU A CA 1
ATOM 597 C C . GLU A 1 85 ? -16.800 12.148 4.690 1.00 89.12 85 GLU A C 1
ATOM 599 O O . GLU A 1 85 ? -17.690 12.793 5.238 1.00 89.12 85 GLU A O 1
ATOM 604 N N . HIS A 1 86 ? -17.072 11.289 3.703 1.00 90.12 86 HIS A N 1
ATOM 605 C CA . HIS A 1 86 ? -18.430 10.979 3.242 1.00 90.12 86 HIS A CA 1
ATOM 606 C C . HIS A 1 86 ? -19.010 9.716 3.890 1.00 90.12 86 HIS A C 1
ATOM 608 O O . HIS A 1 86 ? -20.131 9.327 3.564 1.00 90.12 86 HIS A O 1
ATOM 614 N N . VAL A 1 87 ? -18.245 9.047 4.750 1.00 91.44 87 VAL A N 1
ATOM 615 C CA . VAL A 1 87 ? -18.681 7.862 5.484 1.00 91.44 87 VAL A CA 1
ATOM 616 C C . VAL A 1 87 ? -18.998 8.274 6.916 1.00 91.44 87 VAL A C 1
ATOM 618 O O . VAL A 1 87 ? -18.288 9.082 7.512 1.00 91.44 87 VAL A O 1
ATOM 621 N N . GLU A 1 88 ? -20.081 7.731 7.470 1.00 90.75 88 GLU A N 1
ATOM 622 C CA . GLU A 1 88 ? -20.458 8.011 8.852 1.00 90.75 88 GLU A CA 1
ATOM 623 C C . GLU A 1 88 ? -19.363 7.553 9.823 1.00 90.75 88 GLU A C 1
ATOM 625 O O . GLU A 1 88 ? -18.787 6.468 9.700 1.00 90.75 88 GLU A O 1
ATOM 630 N N . MET A 1 89 ? -19.072 8.399 10.807 1.00 90.31 89 MET A N 1
ATOM 631 C CA . MET A 1 89 ? -18.119 8.068 11.854 1.00 90.31 89 MET A CA 1
ATOM 632 C C . MET A 1 89 ? -18.625 6.863 12.658 1.00 90.31 89 MET A C 1
ATOM 634 O O . MET A 1 89 ? -19.797 6.794 13.021 1.00 90.31 89 MET A O 1
ATOM 638 N N . GLY A 1 90 ? -17.738 5.916 12.956 1.00 92.12 90 GLY A N 1
ATOM 639 C CA . GLY A 1 90 ? -18.101 4.679 13.637 1.00 92.12 90 GLY A CA 1
ATOM 640 C C . GLY A 1 90 ? -18.699 3.617 12.712 1.00 92.12 90 GLY A C 1
ATOM 641 O O . GLY A 1 90 ? -19.051 2.548 13.202 1.00 92.12 90 GLY A O 1
ATOM 642 N N . ALA A 1 91 ? -18.798 3.860 11.401 1.00 94.56 91 ALA A N 1
ATOM 643 C CA . ALA A 1 91 ? -19.207 2.839 10.442 1.00 94.56 91 ALA A CA 1
ATOM 644 C C . ALA A 1 91 ? -18.092 1.808 10.201 1.00 94.56 91 ALA A C 1
ATOM 646 O O . ALA A 1 91 ? -16.897 2.123 10.251 1.00 94.56 91 ALA A O 1
ATOM 647 N N . LEU A 1 92 ? -18.493 0.573 9.893 1.00 96.69 92 LEU A N 1
ATOM 648 C CA . LEU A 1 92 ? -17.583 -0.462 9.415 1.00 96.69 92 LEU A CA 1
ATOM 649 C C . LEU A 1 92 ? -17.201 -0.167 7.959 1.00 96.69 92 LEU A C 1
ATOM 651 O O . LEU A 1 92 ? -18.070 0.019 7.112 1.00 96.69 92 LEU A O 1
ATOM 655 N N . VAL A 1 93 ? -15.906 -0.167 7.655 1.00 95.75 93 VAL A N 1
ATOM 656 C CA . VAL A 1 93 ? -15.368 0.102 6.317 1.00 95.75 93 VAL A CA 1
ATOM 657 C C . VAL A 1 93 ? -14.319 -0.930 5.919 1.00 95.75 93 VAL A C 1
ATOM 659 O O . VAL A 1 93 ? -13.742 -1.610 6.770 1.00 95.75 93 VAL A O 1
ATOM 662 N N . ARG A 1 94 ? -14.042 -1.016 4.613 1.00 94.88 94 ARG A N 1
ATOM 663 C CA . ARG A 1 94 ? -12.941 -1.804 4.050 1.00 94.88 94 ARG A CA 1
ATOM 664 C C . ARG A 1 94 ? -11.900 -0.934 3.351 1.00 94.88 94 ARG A C 1
ATOM 666 O O . ARG A 1 94 ? -12.242 0.044 2.684 1.00 94.88 94 ARG A O 1
ATOM 673 N N . LEU A 1 95 ? -10.636 -1.331 3.435 1.00 94.44 95 LEU A N 1
ATOM 674 C CA . LEU A 1 95 ? -9.517 -0.674 2.760 1.00 94.44 95 LEU A CA 1
ATOM 675 C C . LEU A 1 95 ? -8.523 -1.719 2.253 1.00 94.44 95 LEU A C 1
ATOM 677 O O . LEU A 1 95 ? -8.120 -2.603 2.997 1.00 94.44 95 LEU A O 1
ATOM 681 N N . VAL A 1 96 ? -8.082 -1.581 1.009 1.00 94.06 96 VAL A N 1
ATOM 682 C CA . VAL A 1 96 ? -6.939 -2.309 0.454 1.00 94.06 96 VAL A CA 1
ATOM 683 C C . VAL A 1 96 ? -5.772 -1.341 0.297 1.00 94.06 96 VAL A C 1
ATOM 685 O O . VAL A 1 96 ? -5.914 -0.292 -0.339 1.00 94.06 96 VAL A O 1
ATOM 688 N N . GLY A 1 97 ? -4.620 -1.683 0.861 1.00 94.31 97 GLY A N 1
ATOM 689 C CA . GLY A 1 97 ? -3.446 -0.816 0.864 1.00 94.31 97 GLY A CA 1
ATOM 690 C C . GLY A 1 97 ? -2.141 -1.571 1.080 1.00 94.31 97 GLY A C 1
ATOM 691 O O . GLY A 1 97 ? -2.107 -2.799 1.076 1.00 94.31 97 GLY A O 1
ATOM 692 N N . MET A 1 98 ? -1.065 -0.809 1.236 1.00 94.88 98 MET A N 1
ATOM 693 C CA . MET A 1 98 ? 0.285 -1.282 1.510 1.00 94.88 98 MET A CA 1
ATOM 694 C C . MET A 1 98 ? 0.772 -0.693 2.834 1.00 94.88 98 MET A C 1
ATOM 696 O O . MET A 1 98 ? 0.636 0.508 3.074 1.00 94.88 98 MET A O 1
ATOM 700 N N . VAL A 1 99 ? 1.363 -1.525 3.685 1.00 94.81 99 VAL A N 1
ATOM 701 C CA . VAL A 1 99 ? 1.967 -1.096 4.948 1.00 94.81 99 VAL A CA 1
ATOM 702 C C . VAL A 1 99 ? 3.224 -0.280 4.657 1.00 94.81 99 VAL A C 1
ATOM 704 O O . VAL A 1 99 ? 4.168 -0.766 4.035 1.00 94.81 99 VAL A O 1
ATOM 707 N N . GLN A 1 100 ? 3.240 0.969 5.113 1.00 93.12 100 GLN A N 1
ATOM 708 C CA . GLN A 1 100 ? 4.376 1.872 4.955 1.00 93.12 100 GLN A CA 1
ATOM 709 C C . GLN A 1 100 ? 5.278 1.890 6.192 1.00 93.12 100 GLN A C 1
ATOM 711 O O . GLN A 1 100 ? 6.495 1.970 6.046 1.00 93.12 100 GLN A O 1
ATOM 716 N N . ASP A 1 101 ? 4.685 1.841 7.384 1.00 91.62 101 ASP A N 1
ATOM 717 C CA . ASP A 1 101 ? 5.388 1.958 8.662 1.00 91.62 101 ASP A CA 1
ATOM 718 C C . ASP A 1 101 ? 4.625 1.186 9.746 1.00 91.62 101 ASP A C 1
ATOM 720 O O . ASP A 1 101 ? 3.392 1.207 9.777 1.00 91.62 101 ASP A O 1
ATOM 724 N N . VAL A 1 102 ? 5.353 0.515 10.633 1.00 91.56 102 VAL A N 1
ATOM 725 C CA . VAL A 1 102 ? 4.811 -0.214 11.787 1.00 91.56 102 VAL A CA 1
ATOM 726 C C . VAL A 1 102 ? 5.420 0.435 13.017 1.00 91.56 102 VAL A C 1
ATOM 728 O O . VAL A 1 102 ? 6.631 0.366 13.211 1.00 91.56 102 VAL A O 1
ATOM 731 N N . ARG A 1 103 ? 4.591 1.120 13.808 1.00 88.44 103 ARG A N 1
ATOM 732 C CA . ARG A 1 103 ? 5.057 1.887 14.966 1.00 88.44 103 ARG A CA 1
ATOM 733 C C . ARG A 1 103 ? 5.142 1.005 16.204 1.00 88.44 103 ARG A C 1
ATOM 735 O O . ARG A 1 103 ? 4.564 -0.082 16.247 1.00 88.44 103 ARG A O 1
ATOM 742 N N . ASP A 1 104 ? 5.821 1.523 17.221 1.00 86.81 104 ASP A N 1
ATOM 743 C CA . ASP A 1 104 ? 5.837 0.900 18.537 1.00 86.81 104 ASP A CA 1
ATOM 744 C C . ASP A 1 104 ? 4.406 0.759 19.087 1.00 86.81 104 ASP A C 1
ATOM 746 O O . ASP A 1 104 ? 3.562 1.635 18.845 1.00 86.81 104 ASP A O 1
ATOM 750 N N . PRO A 1 105 ? 4.103 -0.337 19.804 1.00 88.62 105 PRO A N 1
ATOM 751 C CA . PRO A 1 105 ? 2.795 -0.511 20.413 1.00 88.62 105 PRO A CA 1
ATOM 752 C C . PRO A 1 105 ? 2.458 0.626 21.379 1.00 88.62 105 PRO A C 1
ATOM 754 O O . PRO A 1 105 ? 3.282 1.014 22.206 1.00 88.62 105 PRO A O 1
ATOM 757 N N . GLU A 1 106 ? 1.224 1.119 21.306 1.00 85.81 106 GLU A N 1
ATOM 758 C CA . GLU A 1 106 ? 0.708 2.150 22.203 1.00 85.81 106 GLU A CA 1
ATOM 759 C C . GLU A 1 106 ? -0.228 1.532 23.250 1.00 85.81 106 GLU A C 1
ATOM 761 O O . GLU A 1 106 ? -1.014 0.619 22.965 1.00 85.81 106 GLU A O 1
ATOM 766 N N . TYR A 1 107 ? -0.161 2.058 24.470 1.00 86.06 107 TYR A N 1
ATOM 767 C CA . TYR A 1 107 ? -1.101 1.731 25.536 1.00 86.06 107 TYR A CA 1
ATOM 768 C C . TYR A 1 107 ? -2.317 2.662 25.478 1.00 86.06 107 TYR A C 1
ATOM 770 O O . TYR A 1 107 ? -2.214 3.825 25.093 1.00 86.06 107 TYR A O 1
ATOM 778 N N . TYR A 1 108 ? -3.488 2.169 25.870 1.00 85.38 108 TYR A N 1
ATOM 779 C CA . TYR A 1 108 ? -4.713 2.968 25.936 1.00 85.38 108 TYR A CA 1
ATOM 780 C C . TYR A 1 108 ? -5.636 2.471 27.056 1.00 85.38 108 TYR A C 1
ATOM 782 O O . TYR A 1 108 ? -5.523 1.335 27.521 1.00 85.38 108 TYR A O 1
ATOM 790 N N . ALA A 1 109 ? -6.563 3.321 27.510 1.00 86.69 109 ALA A N 1
ATOM 791 C CA . ALA A 1 109 ? -7.546 2.937 28.526 1.00 86.69 109 ALA A CA 1
ATOM 792 C C . ALA A 1 109 ? -8.590 1.994 27.940 1.00 86.69 109 ALA A C 1
ATOM 794 O O . ALA A 1 109 ? -9.568 2.456 27.361 1.00 86.69 109 ALA A O 1
ATOM 795 N N . GLY A 1 110 ? -8.415 0.688 28.117 1.00 88.19 110 GLY A N 1
ATOM 796 C CA . GLY A 1 110 ? -9.347 -0.324 27.631 1.00 88.19 110 GLY A CA 1
ATOM 797 C C . GLY A 1 110 ? -10.747 -0.175 28.216 1.00 88.19 110 GLY A C 1
ATOM 798 O O . GLY A 1 110 ? -11.738 -0.239 27.482 1.00 88.19 110 GLY A O 1
ATOM 799 N N . VAL A 1 111 ? -10.814 0.097 29.523 1.00 89.31 111 VAL A N 1
ATOM 800 C CA . VAL A 1 111 ? -12.044 0.401 30.263 1.00 89.31 111 VAL A CA 1
ATOM 801 C C . VAL A 1 111 ? -11.871 1.696 31.050 1.00 89.31 111 VAL A C 1
ATOM 803 O O . VAL A 1 111 ? -10.819 1.940 31.637 1.00 89.31 111 VAL A O 1
ATOM 806 N N . TYR A 1 112 ? -12.912 2.519 31.081 1.00 87.38 112 TYR A N 1
ATOM 807 C CA . TYR A 1 112 ? -12.963 3.762 31.843 1.00 87.38 112 TYR A CA 1
ATOM 808 C C . TYR A 1 112 ? -14.324 3.926 32.529 1.00 87.38 112 TYR A C 1
ATOM 810 O O . TYR A 1 112 ? -15.300 3.246 32.194 1.00 87.38 112 TYR A O 1
ATOM 818 N N . GLU A 1 113 ? -14.375 4.818 33.513 1.00 89.38 113 GLU A N 1
ATOM 819 C CA . GLU A 1 113 ? -15.584 5.152 34.265 1.00 89.38 113 GLU A CA 1
ATOM 820 C C . GLU A 1 113 ? -16.202 6.431 33.700 1.00 89.38 113 GLU A C 1
ATOM 822 O O . GLU A 1 113 ? -15.543 7.464 33.618 1.00 89.38 113 GLU A O 1
ATOM 827 N N . GLU A 1 114 ? -17.459 6.349 33.272 1.00 88.75 114 GLU A N 1
ATOM 828 C CA . GLU A 1 114 ? -18.268 7.481 32.820 1.00 88.75 114 GLU A CA 1
ATOM 829 C C . GLU A 1 114 ? -19.179 7.921 33.972 1.00 88.75 114 GLU A C 1
ATOM 831 O O . GLU A 1 114 ? -20.039 7.155 34.419 1.00 88.75 114 GLU A O 1
ATOM 836 N N . PHE A 1 115 ? -18.995 9.152 34.446 1.00 88.00 115 PHE A N 1
ATOM 837 C CA . PHE A 1 115 ? -19.786 9.749 35.517 1.00 88.00 115 PHE A CA 1
ATOM 838 C C . PHE A 1 115 ? -20.874 10.636 34.919 1.00 88.00 115 PHE A C 1
ATOM 840 O O . PHE A 1 115 ? -20.582 11.644 34.274 1.00 88.00 115 PHE A O 1
ATOM 847 N N . SER A 1 116 ? -22.137 10.280 35.151 1.00 87.00 116 SER A N 1
ATOM 848 C CA . SER A 1 116 ? -23.277 11.138 34.809 1.00 87.00 116 SER A CA 1
ATOM 849 C C . SER A 1 116 ? -23.328 12.375 35.715 1.00 87.00 116 SER A C 1
ATOM 851 O O . SER A 1 116 ? -22.785 12.367 36.821 1.00 87.00 116 SER A O 1
ATOM 853 N N . GLN A 1 117 ? -24.069 13.409 35.300 1.00 83.31 117 GLN A N 1
ATOM 854 C CA . GLN A 1 117 ? -24.376 14.568 36.151 1.00 83.31 117 GLN A CA 1
ATOM 855 C C . GLN A 1 117 ? -25.006 14.162 37.496 1.00 83.31 117 GLN A C 1
ATOM 857 O O . GLN A 1 117 ? -24.768 14.809 38.512 1.00 83.31 117 GLN A O 1
ATOM 862 N N . ASP A 1 118 ? -25.765 13.062 37.514 1.00 83.50 118 ASP A N 1
ATOM 863 C CA . ASP A 1 118 ? -26.431 12.528 38.709 1.00 83.50 118 ASP A CA 1
ATOM 864 C C . ASP A 1 118 ? -25.492 11.726 39.636 1.00 83.50 118 ASP A C 1
ATOM 866 O O . ASP A 1 118 ? -25.941 11.126 40.614 1.00 83.50 118 ASP A O 1
ATOM 870 N N . GLY A 1 119 ? -24.194 11.648 39.314 1.00 81.00 119 GLY A N 1
ATOM 871 C CA . GLY A 1 119 ? -23.197 10.879 40.067 1.00 81.00 119 GLY A CA 1
ATOM 872 C C . GLY A 1 119 ? -23.252 9.363 39.843 1.00 81.00 119 GLY A C 1
ATOM 873 O O . GLY A 1 119 ? -22.567 8.616 40.538 1.00 81.00 119 GLY A O 1
ATOM 874 N N . GLN A 1 120 ? -24.061 8.890 38.889 1.00 86.12 120 GLN A N 1
ATOM 875 C CA . GLN A 1 120 ? -24.076 7.484 38.475 1.00 86.12 120 GLN A CA 1
ATOM 876 C C . GLN A 1 120 ? -22.808 7.147 37.690 1.00 86.12 120 GLN A C 1
ATOM 878 O O . GLN A 1 120 ? -22.425 7.900 36.795 1.00 86.12 120 GLN A O 1
ATOM 883 N N . VAL A 1 121 ? -22.205 6.001 38.007 1.00 89.06 121 VAL A N 1
ATOM 884 C CA . VAL A 1 121 ? -20.977 5.513 37.371 1.00 89.06 121 VAL A CA 1
ATOM 885 C C . VAL A 1 121 ? -21.314 4.362 36.436 1.00 89.06 121 VAL A C 1
ATOM 887 O O . VAL A 1 121 ? -21.892 3.361 36.862 1.00 89.06 121 VAL A O 1
ATOM 890 N N . ALA A 1 122 ? -20.938 4.492 35.168 1.00 88.50 122 ALA A N 1
ATOM 891 C CA . ALA A 1 122 ? -21.047 3.429 34.179 1.00 88.50 122 ALA A CA 1
ATOM 892 C C . ALA A 1 122 ? -19.658 3.043 33.665 1.00 88.50 122 ALA A C 1
ATOM 894 O O . ALA A 1 122 ? -18.885 3.898 33.241 1.00 88.50 122 ALA A O 1
ATOM 895 N N . LEU A 1 123 ? -19.349 1.745 33.661 1.00 89.50 123 LEU A N 1
ATOM 896 C CA . LEU A 1 123 ? -18.137 1.240 33.018 1.00 89.50 123 LEU A CA 1
ATOM 897 C C . LEU A 1 123 ? -18.330 1.212 31.506 1.00 89.50 123 LEU A C 1
ATOM 899 O O . LEU A 1 123 ? -19.351 0.730 31.010 1.00 89.50 123 LEU A O 1
ATOM 903 N N . ARG A 1 124 ? -17.336 1.708 30.773 1.00 88.94 124 ARG A N 1
ATOM 904 C CA . ARG A 1 124 ? -17.338 1.775 29.310 1.00 88.94 124 ARG A CA 1
ATOM 905 C C . ARG A 1 124 ? -16.009 1.303 28.757 1.00 88.94 124 ARG A C 1
ATOM 907 O O . ARG A 1 124 ? -14.977 1.500 29.387 1.00 88.94 124 ARG A O 1
ATOM 914 N N . THR A 1 125 ? -16.028 0.738 27.555 1.00 89.75 125 THR A N 1
ATOM 915 C CA . THR A 1 125 ? -14.807 0.365 26.833 1.00 89.75 125 THR A CA 1
ATOM 916 C C . THR A 1 125 ? -14.456 1.366 25.731 1.00 89.75 125 THR A C 1
ATOM 918 O O . THR A 1 125 ? -15.343 1.943 25.097 1.00 89.75 125 THR A O 1
ATOM 921 N N . SER A 1 126 ? -13.164 1.561 25.471 1.00 89.31 126 SER A N 1
ATOM 922 C CA . SER A 1 126 ? -12.654 2.306 24.308 1.00 89.31 126 SER A CA 1
ATOM 923 C C . SER A 1 126 ? -12.220 1.386 23.155 1.00 89.31 126 SER A C 1
ATOM 925 O O . SER A 1 126 ? -11.638 1.838 22.171 1.00 89.31 126 SER A O 1
ATOM 927 N N . LYS A 1 127 ? -12.475 0.074 23.234 1.00 90.94 127 LYS A N 1
ATOM 928 C CA . LYS A 1 127 ? -12.103 -0.823 22.136 1.00 90.94 127 LYS A CA 1
ATOM 929 C C . LYS A 1 127 ? -12.802 -0.390 20.845 1.00 90.94 127 LYS A C 1
ATOM 931 O O . LYS A 1 127 ? -13.997 -0.110 20.838 1.00 90.94 127 LYS A O 1
ATOM 936 N N . TYR A 1 128 ? -12.030 -0.329 19.769 1.00 92.25 128 TYR A N 1
ATOM 937 C CA . TYR A 1 128 ? -12.419 0.158 18.449 1.00 92.25 128 TYR A CA 1
ATOM 938 C C . TYR A 1 128 ? -12.827 1.639 18.326 1.00 92.25 128 TYR A C 1
ATOM 940 O O . TYR A 1 128 ? -13.479 1.999 17.346 1.00 92.25 128 TYR A O 1
ATOM 948 N N . ARG A 1 129 ? -12.456 2.507 19.281 1.00 89.50 129 ARG A N 1
ATOM 949 C CA . ARG A 1 129 ? -12.713 3.961 19.215 1.00 89.50 129 ARG A CA 1
ATOM 950 C C . ARG A 1 129 ? -11.729 4.771 20.062 1.00 89.50 129 ARG A C 1
ATOM 952 O O . ARG A 1 129 ? -11.377 4.360 21.159 1.00 89.50 129 ARG A O 1
ATOM 959 N N . ASP A 1 130 ? -11.326 5.955 19.607 1.00 80.06 130 ASP A N 1
ATOM 960 C CA . ASP A 1 130 ? -10.445 6.834 20.398 1.00 80.06 130 ASP A CA 1
ATOM 961 C C . ASP A 1 130 ? -11.210 7.780 21.328 1.00 80.06 130 ASP A C 1
ATOM 963 O O . ASP A 1 130 ? -10.683 8.205 22.357 1.00 80.06 130 ASP A O 1
ATOM 967 N N . ALA A 1 131 ? -12.443 8.125 20.963 1.00 71.69 131 ALA A N 1
ATOM 968 C CA . ALA A 1 131 ? -13.285 9.035 21.719 1.00 71.69 131 ALA A CA 1
ATOM 969 C C . ALA A 1 131 ? -14.752 8.621 21.631 1.00 71.69 131 ALA A C 1
ATOM 971 O O . ALA A 1 131 ? -15.200 8.002 20.663 1.00 71.69 131 ALA A O 1
ATOM 972 N N . ARG A 1 132 ? -15.518 9.009 22.649 1.00 73.69 132 ARG A N 1
ATOM 973 C CA . ARG A 1 132 ? -16.968 8.848 22.688 1.00 73.69 132 ARG A CA 1
ATOM 974 C C . ARG A 1 132 ? -17.598 10.184 23.041 1.00 73.69 132 ARG A C 1
ATOM 976 O O . ARG A 1 132 ? -17.127 10.857 23.954 1.00 73.69 132 ARG A O 1
ATOM 983 N N . ALA A 1 133 ? -18.655 10.555 22.323 1.00 74.12 133 ALA A N 1
ATOM 984 C CA . ALA A 1 133 ? -19.417 11.754 22.640 1.00 74.12 133 ALA A CA 1
ATOM 985 C C . ALA A 1 133 ? -20.022 11.612 24.042 1.00 74.12 133 ALA A C 1
ATOM 987 O O . ALA A 1 133 ? -20.777 10.670 24.300 1.00 74.12 133 ALA A O 1
ATOM 988 N N . LEU A 1 134 ? -19.663 12.530 24.940 1.00 75.94 134 LEU A N 1
ATOM 989 C CA . LEU A 1 134 ? -20.176 12.535 26.302 1.00 75.94 134 LEU A CA 1
ATOM 990 C C . LEU A 1 134 ? -21.491 13.307 26.396 1.00 75.94 134 LEU A C 1
ATOM 992 O O . LEU A 1 134 ? -21.648 14.339 25.735 1.00 75.94 134 LEU A O 1
ATOM 996 N N . PRO A 1 135 ? -22.430 12.854 27.246 1.00 79.88 135 PRO A N 1
ATOM 997 C CA . PRO A 1 135 ? -23.555 13.680 27.651 1.00 79.88 135 PRO A CA 1
ATOM 998 C C . PRO A 1 135 ? -23.062 15.011 28.245 1.00 79.88 135 PRO A C 1
ATOM 1000 O O . PRO A 1 135 ? -22.012 15.040 28.895 1.00 79.88 135 PRO A O 1
ATOM 1003 N N . PRO A 1 136 ? -23.810 16.119 28.086 1.00 79.25 136 PRO A N 1
ATOM 1004 C CA . PRO A 1 136 ? -23.461 17.382 28.728 1.00 79.25 136 PRO A CA 1
ATOM 1005 C C . PRO A 1 136 ? -23.222 17.172 30.226 1.00 79.25 136 PRO A C 1
ATOM 1007 O O . PRO A 1 136 ? -24.012 16.492 30.872 1.00 79.25 136 PRO A O 1
ATOM 1010 N N . GLY A 1 137 ? -22.151 17.737 30.787 1.00 78.94 137 GLY A N 1
ATOM 1011 C CA . GLY A 1 137 ? -21.819 17.647 32.218 1.00 78.94 137 GLY A CA 1
ATOM 1012 C C . GLY A 1 137 ? -21.362 16.271 32.724 1.00 78.94 137 GLY A C 1
ATOM 1013 O O . GLY A 1 137 ? -21.103 16.146 33.919 1.00 78.94 137 GLY A O 1
ATOM 1014 N N . ALA A 1 138 ? -21.249 15.263 31.855 1.00 83.12 138 ALA A N 1
ATOM 1015 C CA . ALA A 1 138 ? -20.574 14.015 32.187 1.00 83.12 138 ALA A CA 1
ATOM 1016 C C . ALA A 1 138 ? -19.051 14.178 32.070 1.00 83.12 138 ALA A C 1
ATOM 1018 O O . ALA A 1 138 ? -18.564 14.960 31.252 1.00 83.12 138 ALA A O 1
ATOM 1019 N N . HIS A 1 139 ? -18.305 13.424 32.873 1.00 83.44 139 HIS A N 1
ATOM 1020 C CA . HIS A 1 139 ? -16.846 13.341 32.780 1.00 83.44 139 HIS A CA 1
ATOM 1021 C C . HIS A 1 139 ? -16.395 11.883 32.825 1.00 83.44 139 HIS A C 1
ATOM 1023 O O . HIS A 1 139 ? -17.143 10.999 33.253 1.00 83.44 139 HIS A O 1
ATOM 1029 N N . CYS A 1 140 ? -15.179 11.635 32.350 1.00 83.75 140 CYS A N 1
ATOM 1030 C CA . CYS A 1 140 ? -14.606 10.301 32.277 1.00 83.75 140 CYS A CA 1
ATOM 1031 C C . CYS A 1 140 ? -13.333 10.212 33.107 1.00 83.75 140 CYS A C 1
ATOM 1033 O O . CYS A 1 140 ? -12.478 11.091 33.026 1.00 83.75 140 CYS A O 1
ATOM 1035 N N . GLN A 1 141 ? -13.179 9.104 33.826 1.00 83.75 141 GLN A N 1
ATOM 1036 C CA . GLN A 1 141 ? -11.979 8.803 34.597 1.00 83.75 141 GLN A CA 1
ATOM 1037 C C . GLN A 1 141 ? -11.319 7.523 34.084 1.00 83.75 141 GLN A C 1
ATOM 1039 O O . GLN A 1 141 ? -11.983 6.497 33.893 1.00 83.75 141 GLN A O 1
ATOM 1044 N N . MET A 1 142 ? -10.000 7.570 33.870 1.00 81.69 142 MET A N 1
ATOM 1045 C CA . MET A 1 142 ? -9.232 6.370 33.531 1.00 81.69 142 MET A CA 1
ATOM 1046 C C . MET A 1 142 ? -9.167 5.405 34.706 1.00 81.69 142 MET A C 1
ATOM 1048 O O . MET A 1 142 ? -8.978 5.791 35.858 1.00 81.69 142 MET A O 1
ATOM 1052 N N . ARG A 1 143 ? -9.226 4.117 34.375 1.00 82.88 143 ARG A N 1
ATOM 1053 C CA . ARG A 1 143 ? -8.943 3.034 35.304 1.00 82.88 143 ARG A CA 1
ATOM 1054 C C . ARG A 1 143 ? -7.527 2.511 35.090 1.00 82.88 143 ARG A C 1
ATOM 1056 O O . ARG A 1 143 ? -7.226 1.917 34.057 1.00 82.88 143 ARG A O 1
ATOM 1063 N N . ASN A 1 144 ? -6.667 2.686 36.090 1.00 79.62 144 ASN A N 1
ATOM 1064 C CA . ASN A 1 144 ? -5.265 2.254 36.021 1.00 79.62 144 ASN A CA 1
ATOM 1065 C C . ASN A 1 144 ? -5.098 0.722 35.960 1.00 79.62 144 ASN A C 1
ATOM 1067 O O . ASN A 1 144 ? -4.036 0.241 35.581 1.00 79.62 144 ASN A O 1
ATOM 1071 N N . ASP A 1 145 ? -6.125 -0.049 36.331 1.00 83.69 145 ASP A N 1
ATOM 1072 C CA . ASP A 1 145 ? -6.125 -1.518 36.306 1.00 83.69 145 ASP A CA 1
ATOM 1073 C C . ASP A 1 145 ? -6.584 -2.119 34.963 1.00 83.69 145 ASP A C 1
ATOM 1075 O O . ASP A 1 145 ? -6.549 -3.340 34.796 1.00 83.69 145 ASP A O 1
ATOM 1079 N N . CYS A 1 146 ? -7.017 -1.284 34.011 1.00 86.44 146 CYS A N 1
ATOM 1080 C CA . CYS A 1 146 ? -7.620 -1.702 32.741 1.00 86.44 146 CYS A CA 1
ATOM 1081 C C . CYS A 1 146 ? -6.961 -1.003 31.537 1.00 86.44 146 CYS A C 1
ATOM 1083 O O . CYS A 1 146 ? -7.638 -0.423 30.685 1.00 86.44 146 CYS A O 1
ATOM 1085 N N . ILE A 1 147 ? -5.627 -1.037 31.483 1.00 85.88 147 ILE A N 1
ATOM 1086 C CA . ILE A 1 147 ? -4.831 -0.518 30.363 1.00 85.88 147 ILE A CA 1
ATOM 1087 C C . ILE A 1 147 ? -4.556 -1.662 29.386 1.00 85.88 147 ILE A C 1
ATOM 1089 O O . ILE A 1 147 ? -4.059 -2.712 29.789 1.00 85.88 147 ILE A O 1
ATOM 1093 N N . TRP A 1 148 ? -4.878 -1.457 28.111 1.00 87.88 148 TRP A N 1
ATOM 1094 C CA . TRP A 1 148 ? -4.671 -2.431 27.035 1.00 87.88 148 TRP A CA 1
ATOM 1095 C C . TRP A 1 148 ? -3.662 -1.897 26.015 1.00 87.88 148 TRP A C 1
ATOM 1097 O O . TRP A 1 148 ? -3.316 -0.714 26.035 1.00 87.88 148 TRP A O 1
ATOM 1107 N N . GLN A 1 149 ? -3.193 -2.770 25.126 1.00 87.81 149 GLN A N 1
ATOM 1108 C CA . GLN A 1 149 ? -2.194 -2.464 24.105 1.00 87.81 149 GLN A CA 1
ATOM 1109 C C . GLN A 1 149 ? -2.791 -2.609 22.699 1.00 87.81 149 GLN A C 1
ATOM 1111 O O . GLN A 1 149 ? -3.719 -3.391 22.471 1.00 87.81 149 GLN A O 1
ATOM 1116 N N . ARG A 1 150 ? -2.301 -1.800 21.759 1.00 89.94 150 ARG A N 1
ATOM 1117 C CA . ARG A 1 150 ? -2.586 -1.924 20.323 1.00 89.94 150 ARG A CA 1
ATOM 1118 C C . ARG A 1 150 ? -1.409 -1.397 19.509 1.00 89.94 150 ARG A C 1
ATOM 1120 O O . ARG A 1 150 ? -0.674 -0.531 19.973 1.00 89.94 150 ARG A O 1
ATOM 1127 N N . THR A 1 151 ? -1.253 -1.869 18.282 1.00 92.00 151 THR A N 1
ATOM 1128 C CA . THR A 1 151 ? -0.139 -1.490 17.404 1.00 92.00 151 THR A CA 1
ATOM 1129 C C . THR A 1 151 ? -0.615 -0.519 16.322 1.00 92.00 151 THR A C 1
ATOM 1131 O O . THR A 1 151 ? -1.473 -0.885 15.509 1.00 92.00 151 THR A O 1
ATOM 1134 N N . PRO A 1 152 ? -0.094 0.721 16.277 1.00 92.19 152 PRO A N 1
ATOM 1135 C CA . PRO A 1 152 ? -0.375 1.654 15.195 1.00 92.19 152 PRO A CA 1
ATOM 1136 C C . PRO A 1 152 ? 0.412 1.286 13.932 1.00 92.19 152 PRO A C 1
ATOM 1138 O O . PRO A 1 152 ? 1.638 1.188 13.950 1.00 92.19 152 PRO A O 1
ATOM 1141 N N . VAL A 1 153 ? -0.281 1.149 12.806 1.00 94.06 153 VAL A N 1
ATOM 1142 C CA . VAL A 1 153 ? 0.319 0.821 11.507 1.00 94.06 153 VAL A CA 1
ATOM 1143 C C . VAL A 1 153 ? -0.087 1.875 10.485 1.00 94.06 153 VAL A C 1
ATOM 1145 O O . VAL A 1 153 ? -1.265 2.186 10.331 1.00 94.06 153 VAL A O 1
ATOM 1148 N N . VAL A 1 154 ? 0.881 2.448 9.775 1.00 93.75 154 VAL A N 1
ATOM 1149 C CA . VAL A 1 154 ? 0.615 3.394 8.688 1.00 93.75 154 VAL A CA 1
ATOM 1150 C C . VAL A 1 154 ? 0.401 2.610 7.404 1.00 93.75 154 VAL A C 1
ATOM 1152 O O . VAL A 1 154 ? 1.288 1.893 6.941 1.00 93.75 154 VAL A O 1
ATOM 1155 N N . CYS A 1 155 ? -0.774 2.773 6.812 1.00 94.38 155 CYS A N 1
ATOM 1156 C CA . CYS A 1 155 ? -1.145 2.153 5.552 1.00 94.38 155 CYS A CA 1
ATOM 1157 C C . CYS A 1 155 ? -1.307 3.222 4.478 1.00 94.38 155 CYS A C 1
ATOM 1159 O O . CYS A 1 155 ? -1.993 4.224 4.681 1.00 94.38 155 CYS A O 1
ATOM 1161 N N . ILE A 1 156 ? -0.683 3.011 3.326 1.00 93.56 156 ILE A N 1
ATOM 1162 C CA . ILE A 1 156 ? -0.821 3.876 2.161 1.00 93.56 156 ILE A CA 1
ATOM 1163 C C . ILE A 1 156 ? -1.558 3.138 1.048 1.00 93.56 156 ILE A C 1
ATOM 1165 O O . ILE A 1 156 ? -1.533 1.909 0.973 1.00 93.56 156 ILE A O 1
ATOM 1169 N N . PRO A 1 157 ? -2.217 3.856 0.141 1.00 92.44 157 PRO A N 1
ATOM 1170 C CA . PRO A 1 157 ? -2.766 3.241 -1.057 1.00 92.44 157 PRO A CA 1
ATOM 1171 C C . PRO A 1 157 ? -1.643 2.621 -1.883 1.00 92.44 157 PRO A C 1
ATOM 1173 O O . PRO A 1 157 ? -0.546 3.174 -1.945 1.00 92.44 157 PRO A O 1
ATOM 1176 N N . ILE A 1 158 ? -1.912 1.463 -2.491 1.00 93.25 158 ILE A N 1
ATOM 1177 C CA . ILE A 1 158 ? -0.868 0.697 -3.179 1.00 93.25 158 ILE A CA 1
ATOM 1178 C C . ILE A 1 158 ? -0.222 1.588 -4.257 1.00 93.25 158 ILE A C 1
ATOM 1180 O O . ILE A 1 158 ? -0.949 2.116 -5.115 1.00 93.25 158 ILE A O 1
ATOM 1184 N N . PRO A 1 159 ? 1.105 1.803 -4.212 1.00 92.25 159 PRO A N 1
ATOM 1185 C CA . PRO A 1 159 ? 1.777 2.644 -5.185 1.00 92.25 159 PRO A CA 1
ATOM 1186 C C . PRO A 1 159 ? 1.860 1.947 -6.545 1.00 92.25 159 PRO A C 1
ATOM 1188 O O . PRO A 1 159 ? 1.707 0.732 -6.653 1.00 92.25 159 PRO A O 1
ATOM 1191 N N . ALA A 1 160 ? 2.097 2.739 -7.593 1.00 91.94 160 ALA A N 1
ATOM 1192 C CA . ALA A 1 160 ? 2.294 2.258 -8.963 1.00 91.94 160 ALA A CA 1
ATOM 1193 C C . ALA A 1 160 ? 1.127 1.441 -9.561 1.00 91.94 160 ALA A C 1
ATOM 1195 O O . ALA A 1 160 ? 1.330 0.690 -10.509 1.00 91.94 160 ALA A O 1
ATOM 1196 N N . ARG A 1 161 ? -0.101 1.576 -9.043 1.00 92.94 161 ARG A N 1
ATOM 1197 C CA . ARG A 1 161 ? -1.291 0.914 -9.608 1.00 92.94 161 ARG A CA 1
ATOM 1198 C C . ARG A 1 161 ? -1.560 1.354 -11.044 1.00 92.94 161 ARG A C 1
ATOM 1200 O O . ARG A 1 161 ? -1.560 2.546 -11.340 1.00 92.94 161 ARG A O 1
ATOM 1207 N N . THR A 1 162 ? -1.883 0.394 -11.900 1.00 94.56 162 THR A N 1
ATOM 1208 C CA . THR A 1 162 ? -2.456 0.663 -13.222 1.00 94.56 162 THR A CA 1
ATOM 1209 C C . THR A 1 162 ? -3.942 1.001 -13.112 1.00 94.56 162 THR A C 1
ATOM 1211 O O . THR A 1 162 ? -4.602 0.648 -12.132 1.00 94.56 162 THR A O 1
ATOM 1214 N N . ASP A 1 163 ? -4.492 1.685 -14.119 1.00 92.06 163 ASP A N 1
ATOM 1215 C CA . ASP A 1 163 ? -5.876 2.181 -14.081 1.00 92.06 163 ASP A CA 1
ATOM 1216 C C . ASP A 1 163 ? -6.898 1.043 -13.898 1.00 92.06 163 ASP A C 1
ATOM 1218 O O . ASP A 1 163 ? -7.822 1.148 -13.088 1.00 92.06 163 ASP A O 1
ATOM 1222 N N . TRP A 1 164 ? -6.708 -0.082 -14.598 1.00 93.81 164 TRP A N 1
ATOM 1223 C CA . TRP A 1 164 ? -7.591 -1.244 -14.467 1.00 93.81 164 TRP A CA 1
ATOM 1224 C C . TRP A 1 164 ? -7.438 -1.936 -13.108 1.00 93.81 164 TRP A C 1
ATOM 1226 O O . TRP A 1 164 ? -8.429 -2.400 -12.547 1.00 93.81 164 TRP A O 1
ATOM 1236 N N . ALA A 1 165 ? -6.228 -1.974 -12.540 1.00 92.44 165 ALA A N 1
ATOM 1237 C CA . ALA A 1 165 ? -5.997 -2.547 -11.219 1.00 92.44 165 ALA A CA 1
ATOM 1238 C C . ALA A 1 165 ? -6.613 -1.673 -10.121 1.00 92.44 165 ALA A C 1
ATOM 1240 O O . ALA A 1 165 ? -7.225 -2.191 -9.187 1.00 92.44 165 ALA A O 1
ATOM 1241 N N . ALA A 1 166 ? -6.513 -0.346 -10.251 1.00 90.56 166 ALA A N 1
ATOM 1242 C CA . ALA A 1 166 ? -7.179 0.596 -9.361 1.00 90.56 166 ALA A CA 1
ATOM 1243 C C . ALA A 1 166 ? -8.706 0.411 -9.391 1.00 90.56 166 ALA A C 1
ATOM 1245 O O . ALA A 1 166 ? -9.322 0.325 -8.328 1.00 90.56 166 ALA A O 1
ATOM 1246 N N . ALA A 1 167 ? -9.297 0.271 -10.583 1.00 90.19 167 ALA A N 1
ATOM 1247 C CA . ALA A 1 167 ? -10.723 -0.011 -10.746 1.00 90.19 167 ALA A CA 1
ATOM 1248 C C . ALA A 1 167 ? -11.129 -1.371 -10.145 1.00 90.19 167 ALA A C 1
ATOM 1250 O O . ALA A 1 167 ? -12.126 -1.458 -9.431 1.00 90.19 167 ALA A O 1
ATOM 1251 N N . ALA A 1 168 ? -10.331 -2.420 -10.357 1.00 89.44 168 ALA A N 1
ATOM 1252 C CA . ALA A 1 168 ? -10.600 -3.748 -9.808 1.00 89.44 168 ALA A CA 1
ATOM 1253 C C . ALA A 1 168 ? -10.542 -3.782 -8.266 1.00 89.44 168 ALA A C 1
ATOM 1255 O O . ALA A 1 168 ? -11.362 -4.441 -7.635 1.00 89.44 168 ALA A O 1
ATOM 1256 N N . ILE A 1 169 ? -9.617 -3.036 -7.645 1.00 88.06 169 ILE A N 1
ATOM 1257 C CA . ILE A 1 169 ? -9.509 -2.920 -6.177 1.00 88.06 169 ILE A CA 1
ATOM 1258 C C . ILE A 1 169 ? -10.714 -2.181 -5.574 1.00 88.06 169 ILE A C 1
ATOM 1260 O O . ILE A 1 169 ? -11.195 -2.539 -4.493 1.00 88.06 169 ILE A O 1
ATOM 1264 N N . ILE A 1 170 ? -11.203 -1.149 -6.266 1.00 84.94 170 ILE A N 1
ATOM 1265 C CA . ILE A 1 170 ? -12.442 -0.453 -5.900 1.00 84.94 170 ILE A CA 1
ATOM 1266 C C . ILE A 1 170 ? -13.617 -1.446 -5.908 1.00 84.94 170 ILE A C 1
ATOM 1268 O O . ILE A 1 170 ? -14.402 -1.473 -4.954 1.00 84.94 170 ILE A O 1
ATOM 1272 N N . GLY A 1 171 ? -13.653 -2.339 -6.901 1.00 70.06 171 GLY A N 1
ATOM 1273 C CA . GLY A 1 171 ? -14.721 -3.313 -7.122 1.00 70.06 171 GLY A CA 1
ATOM 1274 C C . GLY A 1 171 ? -15.901 -2.701 -7.881 1.00 70.06 171 GLY A C 1
ATOM 1275 O O . GLY A 1 171 ? -15.994 -1.482 -8.025 1.00 70.06 171 GLY A O 1
ATOM 1276 N N . GLU A 1 172 ? -16.818 -3.535 -8.380 1.00 49.56 172 GLU A N 1
ATOM 1277 C CA . GLU A 1 172 ? -18.062 -3.032 -8.969 1.00 49.56 172 GLU A CA 1
ATOM 1278 C C . GLU A 1 172 ? -18.900 -2.355 -7.879 1.00 49.56 172 GLU A C 1
ATOM 1280 O O . GLU A 1 172 ? -19.375 -2.988 -6.933 1.00 49.56 172 GLU A O 1
ATOM 1285 N N . VAL A 1 173 ? -19.058 -1.037 -7.991 1.00 40.66 173 VAL A N 1
ATOM 1286 C CA . VAL A 1 173 ? -20.002 -0.283 -7.173 1.00 40.66 173 VAL A CA 1
ATOM 1287 C C . VAL A 1 173 ? -21.396 -0.735 -7.595 1.00 40.66 173 VAL A C 1
ATOM 1289 O O . VAL A 1 173 ? -21.834 -0.428 -8.700 1.00 40.66 173 VAL A O 1
ATOM 1292 N N . SER A 1 174 ? -22.101 -1.466 -6.729 1.00 32.72 174 SER A N 1
ATOM 1293 C CA . SER A 1 174 ? -23.534 -1.687 -6.915 1.00 32.72 174 SER A CA 1
ATOM 1294 C C . SER A 1 174 ? -24.213 -0.318 -6.945 1.00 32.72 174 SER A C 1
ATOM 1296 O O . SER A 1 174 ? -24.258 0.376 -5.927 1.00 32.72 174 SER A O 1
ATOM 1298 N N . GLU A 1 175 ? -24.735 0.081 -8.104 1.00 25.92 175 GLU A N 1
ATOM 1299 C CA . GLU A 1 175 ? -25.642 1.220 -8.251 1.00 25.92 175 GLU A CA 1
ATOM 1300 C C . GLU A 1 175 ? -26.883 0.980 -7.372 1.00 25.92 175 GLU A C 1
ATOM 1302 O O . GLU A 1 175 ? -27.857 0.358 -7.786 1.00 25.92 175 GLU A O 1
ATOM 1307 N N . GLY A 1 176 ? -26.825 1.389 -6.105 1.00 27.30 176 GLY A N 1
ATOM 1308 C CA . GLY A 1 176 ? -27.890 1.090 -5.145 1.00 27.30 176 GLY A CA 1
ATOM 1309 C C . GLY A 1 176 ? -27.824 1.816 -3.803 1.00 27.30 176 GLY A C 1
ATOM 1310 O O . GLY A 1 176 ? -28.742 1.660 -3.003 1.00 27.30 176 GLY A O 1
ATOM 1311 N N . ALA A 1 177 ? -26.806 2.641 -3.541 1.00 24.80 177 ALA A N 1
ATOM 1312 C CA . ALA A 1 177 ? -26.846 3.581 -2.420 1.00 24.80 177 ALA A CA 1
ATOM 1313 C C . ALA A 1 177 ? -27.584 4.862 -2.860 1.00 24.80 177 ALA A C 1
ATOM 1315 O O . ALA A 1 177 ? -27.310 5.363 -3.956 1.00 24.80 177 ALA A O 1
ATOM 1316 N N . PRO A 1 178 ? -28.532 5.404 -2.070 1.00 26.81 178 PRO A N 1
ATOM 1317 C CA . PRO A 1 178 ? -29.335 6.538 -2.501 1.00 26.81 178 PRO A CA 1
ATOM 1318 C C . PRO A 1 178 ? -28.437 7.759 -2.706 1.00 26.81 178 PRO A C 1
ATOM 1320 O O . PRO A 1 178 ? -27.885 8.322 -1.764 1.00 26.81 178 PRO A O 1
ATOM 1323 N N . SER A 1 179 ? -28.319 8.184 -3.963 1.00 26.59 179 SER A N 1
ATOM 1324 C CA . SER A 1 179 ? -27.780 9.487 -4.325 1.00 26.59 179 SER A CA 1
ATOM 1325 C C . SER A 1 179 ? -28.699 10.562 -3.743 1.00 26.59 179 SER A C 1
ATOM 1327 O O . SER A 1 179 ? -29.728 10.917 -4.322 1.00 26.59 179 SER A O 1
ATOM 1329 N N . ALA A 1 180 ? -28.352 11.078 -2.566 1.00 27.08 180 ALA A N 1
ATOM 1330 C CA . ALA A 1 180 ? -28.862 12.362 -2.123 1.00 27.08 180 ALA A CA 1
ATOM 1331 C C . ALA A 1 180 ? -28.243 13.424 -3.040 1.00 27.08 180 ALA A C 1
ATOM 1333 O O . ALA A 1 180 ? -27.092 13.828 -2.890 1.00 27.08 180 ALA A O 1
ATOM 1334 N N . ALA A 1 181 ? -29.008 13.827 -4.052 1.00 25.59 181 ALA A N 1
ATOM 1335 C CA . ALA A 1 181 ? -28.662 14.904 -4.961 1.00 25.59 181 ALA A CA 1
ATOM 1336 C C . ALA A 1 181 ? -28.415 16.209 -4.179 1.00 25.59 181 ALA A C 1
ATOM 1338 O O . ALA A 1 181 ? -29.355 16.913 -3.801 1.00 25.59 181 ALA A O 1
ATOM 1339 N N . CYS A 1 182 ? -27.148 16.558 -3.952 1.00 25.12 182 CYS A N 1
ATOM 1340 C CA . CYS A 1 182 ? -26.780 17.846 -3.376 1.00 25.12 182 CYS A CA 1
ATOM 1341 C C . CYS A 1 182 ? -26.881 18.943 -4.441 1.00 25.12 182 CYS A C 1
ATOM 1343 O O . CYS A 1 182 ? -26.036 19.089 -5.324 1.00 25.12 182 CYS A O 1
ATOM 1345 N N . LYS A 1 183 ? -27.955 19.731 -4.340 1.00 22.97 183 LYS A N 1
ATOM 1346 C CA . LYS A 1 183 ? -28.110 21.020 -5.018 1.00 22.97 183 LYS A CA 1
ATOM 1347 C C . LYS A 1 183 ? -27.024 21.977 -4.522 1.00 22.97 183 LYS A C 1
ATOM 1349 O O . LYS A 1 183 ? -26.963 22.278 -3.336 1.00 22.97 183 LYS A O 1
ATOM 1354 N N . MET A 1 184 ? -26.214 22.487 -5.440 1.00 26.00 184 MET A N 1
ATOM 1355 C CA . MET A 1 184 ? -25.258 23.565 -5.181 1.00 26.00 184 MET A CA 1
ATOM 1356 C C . MET A 1 184 ? -26.003 24.892 -4.948 1.00 26.00 184 MET A C 1
ATOM 1358 O O . MET A 1 184 ? -26.796 25.275 -5.812 1.00 26.00 184 MET A O 1
ATOM 1362 N N . PRO A 1 185 ? -25.730 25.660 -3.880 1.00 23.61 185 PRO A N 1
ATOM 1363 C CA . PRO A 1 185 ? -25.983 27.091 -3.875 1.00 23.61 185 PRO A CA 1
ATOM 1364 C C . PRO A 1 185 ? -24.705 27.836 -4.278 1.00 23.61 185 PRO A C 1
ATOM 1366 O O . PRO A 1 185 ? -23.691 27.806 -3.584 1.00 23.61 185 PRO A O 1
ATOM 1369 N N . SER A 1 186 ? -24.755 28.527 -5.417 1.00 25.03 186 SER A N 1
ATOM 1370 C CA . SER A 1 186 ? -23.742 29.504 -5.810 1.00 25.03 186 SER A CA 1
ATOM 1371 C C . SER A 1 186 ? -23.957 30.808 -5.040 1.00 25.03 186 SER A C 1
ATOM 1373 O O . SER A 1 186 ? -24.999 31.446 -5.204 1.00 25.03 186 SER A O 1
ATOM 1375 N N . THR A 1 187 ? -22.969 31.269 -4.278 1.00 26.83 187 THR A N 1
ATOM 1376 C CA . THR A 1 187 ? -22.930 32.659 -3.803 1.00 26.83 187 THR A CA 1
ATOM 1377 C C . THR A 1 187 ? -21.615 33.312 -4.200 1.00 26.83 187 THR A C 1
ATOM 1379 O O . THR A 1 187 ? -20.609 33.229 -3.505 1.00 26.83 187 THR A O 1
ATOM 1382 N N . THR A 1 188 ? -21.645 33.994 -5.342 1.00 26.17 188 THR A N 1
ATOM 1383 C CA . THR A 1 188 ? -20.757 35.111 -5.673 1.00 26.17 188 THR A CA 1
ATOM 1384 C C . THR A 1 188 ? -20.970 36.248 -4.676 1.00 26.17 188 THR A C 1
ATOM 1386 O O . THR A 1 188 ? -22.062 36.815 -4.629 1.00 26.17 188 THR A O 1
ATOM 1389 N N . LEU A 1 189 ? -19.927 36.645 -3.945 1.00 30.47 189 LEU A N 1
ATOM 1390 C CA . LEU A 1 189 ? -19.867 37.957 -3.302 1.00 30.47 189 LEU A CA 1
ATOM 1391 C C . LEU A 1 189 ? -18.758 38.786 -3.947 1.00 30.47 189 LEU A C 1
ATOM 1393 O O . LEU A 1 189 ? -17.576 38.467 -3.891 1.00 30.47 189 LEU A O 1
ATOM 1397 N N . LYS A 1 190 ? -19.214 39.849 -4.606 1.00 25.27 190 LYS A N 1
ATOM 1398 C CA . LYS A 1 190 ? -18.475 40.898 -5.300 1.00 25.27 190 LYS A CA 1
ATOM 1399 C C . LYS A 1 190 ? -18.761 42.195 -4.535 1.00 25.27 190 LYS A C 1
ATOM 1401 O O . LYS A 1 190 ? -19.935 42.526 -4.390 1.00 25.27 190 LYS A O 1
ATOM 1406 N N . ARG A 1 191 ? -17.737 42.915 -4.069 1.00 26.97 191 ARG A N 1
ATOM 1407 C CA . ARG A 1 191 ? -17.740 44.369 -3.761 1.00 26.97 191 ARG A CA 1
ATOM 1408 C C . ARG A 1 191 ? -16.284 44.787 -3.518 1.00 26.97 191 ARG A C 1
ATOM 1410 O O . ARG A 1 191 ? -15.633 44.185 -2.681 1.00 26.97 191 ARG A O 1
ATOM 1417 N N . ALA A 1 192 ? -15.659 45.524 -4.434 1.00 26.20 192 ALA A N 1
ATOM 1418 C CA . ALA A 1 192 ? -15.788 46.957 -4.742 1.00 26.20 192 ALA A CA 1
ATOM 1419 C C . ALA A 1 192 ? -14.835 47.790 -3.868 1.00 26.20 192 ALA A C 1
ATOM 1421 O O . ALA A 1 192 ? -15.016 47.889 -2.660 1.00 26.20 192 ALA A O 1
ATOM 1422 N N . ALA A 1 193 ? -13.813 48.328 -4.533 1.00 24.28 193 ALA A N 1
ATOM 1423 C CA . ALA A 1 193 ? -12.864 49.308 -4.035 1.00 24.28 193 ALA A CA 1
ATOM 1424 C C . ALA A 1 193 ? -13.454 50.714 -4.170 1.00 24.28 193 ALA A C 1
ATOM 1426 O O . ALA A 1 193 ? -14.032 50.986 -5.218 1.00 24.28 193 ALA A O 1
ATOM 1427 N N . GLU A 1 194 ? -13.230 51.587 -3.186 1.00 23.91 194 GLU A N 1
ATOM 1428 C CA . GLU A 1 194 ? -13.183 53.044 -3.363 1.00 23.91 194 GLU A CA 1
ATOM 1429 C C . GLU A 1 194 ? -12.166 53.668 -2.394 1.00 23.91 194 GLU A C 1
ATOM 1431 O O . GLU A 1 194 ? -11.862 53.116 -1.336 1.00 23.91 194 GLU A O 1
ATOM 1436 N N . ALA A 1 195 ? -11.601 54.779 -2.856 1.00 25.66 195 ALA A N 1
ATOM 1437 C CA . ALA A 1 195 ? -10.420 55.479 -2.379 1.00 25.66 195 ALA A CA 1
ATOM 1438 C C . ALA A 1 195 ? -10.720 56.536 -1.302 1.00 25.66 195 ALA A C 1
ATOM 1440 O O . ALA A 1 195 ? -11.830 57.061 -1.239 1.00 25.66 195 ALA A O 1
ATOM 1441 N N . SER A 1 196 ? -9.689 56.936 -0.554 1.00 29.41 196 SER A N 1
ATOM 1442 C CA . SER A 1 196 ? -9.566 58.296 -0.014 1.00 29.41 196 SER A CA 1
ATOM 1443 C C . SER A 1 196 ? -8.101 58.635 0.282 1.00 29.41 196 SER A C 1
ATOM 1445 O O . SER A 1 196 ? -7.356 57.791 0.778 1.00 29.41 196 SER A O 1
ATOM 1447 N N . GLU A 1 197 ? -7.739 59.861 -0.084 1.00 27.14 197 GLU A N 1
ATOM 1448 C CA . GLU A 1 197 ? -6.432 60.526 -0.036 1.00 27.14 197 GLU A CA 1
ATOM 1449 C C . GLU A 1 197 ? -6.104 61.104 1.365 1.00 27.14 197 GLU A C 1
ATOM 1451 O O . GLU A 1 197 ? -6.872 60.897 2.304 1.00 27.14 197 GLU A O 1
ATOM 1456 N N . ASP A 1 198 ? -4.999 61.866 1.429 1.00 27.16 198 ASP A N 1
ATOM 1457 C CA . ASP A 1 198 ? -4.415 62.666 2.531 1.00 27.16 198 ASP A CA 1
ATOM 1458 C C . ASP A 1 198 ? -3.488 61.928 3.516 1.00 27.16 198 ASP A C 1
ATOM 1460 O O . ASP A 1 198 ? -3.795 60.843 3.995 1.00 27.16 198 ASP A O 1
ATOM 1464 N N . SER A 1 199 ? -2.335 62.454 3.941 1.00 29.95 199 SER A N 1
ATOM 1465 C CA . SER A 1 199 ? -1.536 63.651 3.610 1.00 29.95 199 SER A CA 1
ATOM 1466 C C . SER A 1 199 ? -0.277 63.595 4.503 1.00 29.95 199 SER A C 1
ATOM 1468 O O . SER A 1 199 ? -0.392 63.148 5.642 1.00 29.95 199 SER A O 1
ATOM 1470 N N . ASP A 1 200 ? 0.865 64.061 3.989 1.00 27.06 200 ASP A N 1
ATOM 1471 C CA . ASP A 1 200 ? 2.006 64.715 4.666 1.00 27.06 200 ASP A CA 1
ATOM 1472 C C . ASP A 1 200 ? 2.559 64.179 6.011 1.00 27.06 200 ASP A C 1
ATOM 1474 O O . ASP A 1 200 ? 1.885 64.208 7.033 1.00 27.06 200 ASP A O 1
ATOM 1478 N N . ASP A 1 201 ? 3.860 63.851 6.059 1.00 27.92 201 ASP A N 1
ATOM 1479 C CA . ASP A 1 201 ? 4.851 64.714 6.739 1.00 27.92 201 ASP A CA 1
ATOM 1480 C C . ASP A 1 201 ? 6.302 64.276 6.436 1.00 27.92 201 ASP A C 1
ATOM 1482 O O . ASP A 1 201 ? 6.610 63.100 6.233 1.00 27.92 201 ASP A O 1
ATOM 1486 N N . ALA A 1 202 ? 7.182 65.270 6.357 1.00 29.62 202 ALA A N 1
ATOM 1487 C CA . ALA A 1 202 ? 8.552 65.233 5.869 1.00 29.62 202 ALA A CA 1
ATOM 1488 C C . ALA A 1 202 ? 9.593 65.008 6.985 1.00 29.62 202 ALA A C 1
ATOM 1490 O O . ALA A 1 202 ? 9.374 65.355 8.140 1.00 29.62 202 ALA A O 1
ATOM 1491 N N . GLY A 1 203 ? 10.792 64.521 6.628 1.00 27.53 203 GLY A N 1
ATOM 1492 C CA . GLY A 1 203 ? 11.906 64.418 7.583 1.00 27.53 203 GLY A CA 1
ATOM 1493 C C . GLY A 1 203 ? 13.230 63.882 7.023 1.00 27.53 203 GLY A C 1
ATOM 1494 O O . GLY A 1 203 ? 13.610 62.766 7.331 1.00 27.53 203 GLY A O 1
ATOM 1495 N N . VAL A 1 204 ? 13.865 64.687 6.164 1.00 30.03 204 VAL A N 1
ATOM 1496 C CA . VAL A 1 204 ? 15.309 64.932 5.899 1.00 30.03 204 VAL A CA 1
ATOM 1497 C C . VAL A 1 204 ? 16.405 63.910 6.320 1.00 30.03 204 VAL A C 1
ATOM 1499 O O . VAL A 1 204 ? 16.466 63.473 7.462 1.00 30.03 204 VAL A O 1
ATOM 1502 N N . ALA A 1 205 ? 17.322 63.688 5.354 1.00 25.70 205 ALA A N 1
ATOM 1503 C CA . ALA A 1 205 ? 18.733 63.221 5.342 1.00 25.70 205 ALA A CA 1
ATOM 1504 C C . ALA A 1 205 ? 19.553 63.352 6.660 1.00 25.70 205 ALA A C 1
ATOM 1506 O O . ALA A 1 205 ? 19.212 64.175 7.499 1.00 25.70 205 ALA A O 1
ATOM 1507 N N . VAL A 1 206 ? 20.660 62.622 6.909 1.00 30.36 206 VAL A N 1
ATOM 1508 C CA . VAL A 1 206 ? 21.971 62.632 6.200 1.00 30.36 206 VAL A CA 1
ATOM 1509 C C . VAL A 1 206 ? 22.833 61.394 6.567 1.00 30.36 206 VAL A C 1
ATOM 1511 O O . VAL A 1 206 ? 22.618 60.790 7.615 1.00 30.36 206 VAL A O 1
ATOM 1514 N N . ASP A 1 207 ? 23.787 61.077 5.682 1.00 28.45 207 ASP A N 1
ATOM 1515 C CA . ASP A 1 207 ? 24.912 60.116 5.713 1.00 28.45 207 ASP A CA 1
ATOM 1516 C C . ASP A 1 207 ? 25.664 59.903 7.046 1.00 28.45 207 ASP A C 1
ATOM 1518 O O . ASP A 1 207 ? 25.825 60.851 7.810 1.00 28.45 207 ASP A O 1
ATOM 1522 N N . ASP A 1 208 ? 26.240 58.701 7.244 1.00 28.97 208 ASP A N 1
ATOM 1523 C CA . ASP A 1 208 ? 27.696 58.558 7.462 1.00 28.97 208 ASP A CA 1
ATOM 1524 C C . ASP A 1 208 ? 28.222 57.104 7.343 1.00 28.97 208 ASP A C 1
ATOM 1526 O O . ASP A 1 208 ? 27.485 56.122 7.455 1.00 28.97 208 ASP A O 1
ATOM 1530 N N . ASP A 1 209 ? 29.524 57.038 7.076 1.00 27.20 209 ASP A N 1
ATOM 1531 C CA . ASP A 1 209 ? 30.385 55.960 6.573 1.00 27.20 209 ASP A CA 1
ATOM 1532 C C . ASP A 1 209 ? 30.824 54.845 7.572 1.00 27.20 209 ASP A C 1
ATOM 1534 O O . ASP A 1 209 ? 30.797 55.008 8.789 1.00 27.20 209 ASP A O 1
ATOM 1538 N N . ALA A 1 210 ? 31.380 53.768 6.984 1.00 28.67 210 ALA A N 1
ATOM 1539 C CA . ALA A 1 210 ? 32.478 52.890 7.463 1.00 28.67 210 ALA A CA 1
ATOM 1540 C C . ALA A 1 210 ? 32.300 51.775 8.547 1.00 28.67 210 ALA A C 1
ATOM 1542 O O . ALA A 1 210 ? 32.200 52.020 9.741 1.00 28.67 210 ALA A O 1
ATOM 1543 N N . MET A 1 211 ? 32.408 50.523 8.056 1.00 29.09 211 MET A N 1
ATOM 1544 C CA . MET A 1 211 ? 33.351 49.406 8.372 1.00 29.09 211 MET A CA 1
ATOM 1545 C C . MET A 1 211 ? 33.711 48.920 9.812 1.00 29.09 211 MET A C 1
ATOM 1547 O O . MET A 1 211 ? 34.154 49.701 10.643 1.00 29.09 211 MET A O 1
ATOM 1551 N N . GLU A 1 212 ? 33.717 47.568 9.945 1.00 28.14 212 GLU A N 1
ATOM 1552 C CA . GLU A 1 212 ? 34.390 46.650 10.926 1.00 28.14 212 GLU A CA 1
ATOM 1553 C C . GLU A 1 212 ? 33.895 46.657 12.396 1.00 28.14 212 GLU A C 1
ATOM 1555 O O . GLU A 1 212 ? 33.562 47.702 12.929 1.00 28.14 212 GLU A O 1
ATOM 1560 N N . ASP A 1 213 ? 33.841 45.590 13.207 1.00 24.23 213 ASP A N 1
ATOM 1561 C CA . ASP A 1 213 ? 33.911 44.116 13.142 1.00 24.23 213 ASP A CA 1
ATOM 1562 C C . ASP A 1 213 ? 33.378 43.593 14.516 1.00 24.23 213 ASP A C 1
ATOM 1564 O O . ASP A 1 213 ? 33.409 44.313 15.512 1.00 24.23 213 ASP A O 1
ATOM 1568 N N . ASP A 1 214 ? 32.861 42.363 14.526 1.00 23.58 214 ASP A N 1
ATOM 1569 C CA . ASP A 1 214 ? 32.565 41.394 15.605 1.00 23.58 214 ASP A CA 1
ATOM 1570 C C . ASP A 1 214 ? 32.118 41.793 17.051 1.00 23.58 214 ASP A C 1
ATOM 1572 O O . ASP A 1 214 ? 32.842 42.424 17.819 1.00 23.58 214 ASP A O 1
ATOM 1576 N N . THR A 1 215 ? 30.952 41.273 17.495 1.00 22.55 215 THR A N 1
ATOM 1577 C CA . THR A 1 215 ? 30.765 40.314 18.631 1.00 22.55 215 THR A CA 1
ATOM 1578 C C . THR A 1 215 ? 29.383 40.356 19.340 1.00 22.55 215 THR A C 1
ATOM 1580 O O . THR A 1 215 ? 28.961 41.344 19.930 1.00 22.55 215 THR A O 1
ATOM 1583 N N . SER A 1 216 ? 28.760 39.170 19.445 1.00 23.84 216 SER A N 1
ATOM 1584 C CA . SER A 1 216 ? 27.916 38.654 20.556 1.00 23.84 216 SER A CA 1
ATOM 1585 C C . SER A 1 216 ? 26.471 39.169 20.832 1.00 23.84 216 SER A C 1
ATOM 1587 O O . SER A 1 216 ? 26.217 40.219 21.402 1.00 23.84 216 SER A O 1
ATOM 1589 N N . THR A 1 217 ? 25.510 38.277 20.536 1.00 24.23 217 THR A N 1
ATOM 1590 C CA . THR A 1 217 ? 24.314 37.858 21.320 1.00 24.23 217 THR A CA 1
ATOM 1591 C C . THR A 1 217 ? 23.544 38.849 22.219 1.00 24.23 217 THR A C 1
ATOM 1593 O O . THR A 1 217 ? 24.026 39.218 23.284 1.00 24.23 217 THR A O 1
ATOM 1596 N N . THR A 1 218 ? 22.229 39.024 21.973 1.00 25.03 218 THR A N 1
ATOM 1597 C CA . THR A 1 218 ? 21.117 38.491 22.818 1.00 25.03 218 THR A CA 1
ATOM 1598 C C . THR A 1 218 ? 19.702 38.876 22.314 1.00 25.03 218 THR A C 1
ATOM 1600 O O . THR A 1 218 ? 19.423 40.049 22.146 1.00 25.03 218 THR A O 1
ATOM 1603 N N . LYS A 1 219 ? 18.819 37.853 22.175 1.00 23.22 219 LYS A N 1
ATOM 1604 C CA . LYS A 1 219 ? 17.358 37.749 22.512 1.00 23.22 219 LYS A CA 1
ATOM 1605 C C . LYS A 1 219 ? 16.384 38.844 21.989 1.00 23.22 219 LYS A C 1
ATOM 1607 O O . LYS A 1 219 ? 16.645 40.014 22.170 1.00 23.22 219 LYS A O 1
ATOM 1612 N N . LYS A 1 220 ? 15.143 38.625 21.522 1.00 24.91 220 LYS A N 1
ATOM 1613 C CA . LYS A 1 220 ? 14.150 37.531 21.305 1.00 24.91 220 LYS A CA 1
ATOM 1614 C C . LYS A 1 220 ? 12.873 38.252 20.723 1.00 24.91 220 LYS A C 1
ATOM 1616 O O . LYS A 1 220 ? 12.842 39.476 20.771 1.00 24.91 220 LYS A O 1
ATOM 1621 N N . PRO A 1 221 ? 11.738 37.595 20.399 1.00 25.06 221 PRO A N 1
ATOM 1622 C CA . PRO A 1 221 ? 11.425 36.721 19.263 1.00 25.06 221 PRO A CA 1
ATOM 1623 C C . PRO A 1 221 ? 10.284 37.295 18.367 1.00 25.06 221 PRO A C 1
ATOM 1625 O O . PRO A 1 221 ? 9.394 37.995 18.845 1.00 25.06 221 PRO A O 1
ATOM 1628 N N . ARG A 1 222 ? 10.247 36.959 17.069 1.00 23.08 222 ARG A N 1
ATOM 1629 C CA . ARG A 1 222 ? 9.091 37.230 16.188 1.00 23.08 222 ARG A CA 1
ATOM 1630 C C . ARG A 1 222 ? 8.303 35.935 15.974 1.00 23.08 222 ARG A C 1
ATOM 1632 O O . ARG A 1 222 ? 8.904 34.877 15.812 1.00 23.08 222 ARG A O 1
ATOM 1639 N N . ALA A 1 223 ? 6.979 36.046 16.053 1.00 25.77 223 ALA A N 1
ATOM 1640 C CA . ALA A 1 223 ? 6.001 34.973 15.895 1.00 25.77 223 ALA A CA 1
ATOM 1641 C C . ALA A 1 223 ? 6.167 34.213 14.561 1.00 25.77 223 ALA A C 1
ATOM 1643 O O . ALA A 1 223 ? 6.542 34.844 13.571 1.00 25.77 223 ALA A O 1
ATOM 1644 N N . PRO A 1 224 ? 5.897 32.895 14.516 1.00 26.95 224 PRO A N 1
ATOM 1645 C CA . PRO A 1 224 ? 5.988 32.129 13.282 1.00 26.95 224 PRO A CA 1
ATOM 1646 C C . PRO A 1 224 ? 4.782 32.415 12.381 1.00 26.95 224 PRO A C 1
ATOM 1648 O O . PRO A 1 224 ? 3.629 32.267 12.789 1.00 26.95 224 PRO A O 1
ATOM 1651 N N . ASP A 1 225 ? 5.082 32.824 11.150 1.00 24.23 225 ASP A N 1
ATOM 1652 C CA . ASP A 1 225 ? 4.129 32.928 10.054 1.00 24.23 225 ASP A CA 1
ATOM 1653 C C . ASP A 1 225 ? 3.548 31.546 9.721 1.00 24.23 225 ASP A C 1
ATOM 1655 O O . ASP A 1 225 ? 4.262 30.568 9.489 1.00 24.23 225 ASP A O 1
ATOM 1659 N N . VAL A 1 226 ? 2.219 31.493 9.692 1.00 24.39 226 VAL A N 1
ATOM 1660 C CA . VAL A 1 226 ? 1.406 30.355 9.264 1.00 24.39 226 VAL A CA 1
ATOM 1661 C C . VAL A 1 226 ? 1.630 30.125 7.766 1.00 24.39 226 VAL A C 1
ATOM 1663 O O . VAL A 1 226 ? 1.236 30.941 6.931 1.00 24.39 226 VAL A O 1
ATOM 1666 N N . CYS A 1 227 ? 2.261 29.004 7.410 1.00 22.52 227 CYS A N 1
ATOM 1667 C CA . CYS A 1 227 ? 2.469 28.611 6.020 1.00 22.52 227 CYS A CA 1
ATOM 1668 C C . CYS A 1 227 ? 1.234 27.864 5.493 1.00 22.52 227 CYS A C 1
ATOM 1670 O O . CYS A 1 227 ? 0.997 26.696 5.791 1.00 22.52 227 CYS A O 1
ATOM 1672 N N . THR A 1 228 ? 0.431 28.579 4.712 1.00 23.25 228 THR A N 1
ATOM 1673 C CA . THR A 1 228 ? -0.654 28.044 3.874 1.00 23.25 228 THR A CA 1
ATOM 1674 C C . THR A 1 228 ? -0.046 27.143 2.783 1.00 23.25 228 THR A C 1
ATOM 1676 O O . THR A 1 228 ? 0.981 27.528 2.220 1.00 23.25 228 THR A O 1
ATOM 1679 N N . PRO A 1 229 ? -0.623 25.973 2.432 1.00 27.36 229 PRO A N 1
ATOM 1680 C CA . PRO A 1 229 ? 0.054 25.009 1.569 1.00 27.36 229 PRO A CA 1
ATOM 1681 C C . PRO A 1 229 ? 0.258 25.570 0.158 1.00 27.36 229 PRO A C 1
ATOM 1683 O O . PRO A 1 229 ? -0.686 25.905 -0.565 1.00 27.36 229 PRO A O 1
ATOM 1686 N N . CYS A 1 230 ? 1.525 25.673 -0.226 1.00 22.64 230 CYS A N 1
ATOM 1687 C CA . CYS A 1 230 ? 1.966 26.113 -1.533 1.00 22.64 230 CYS A CA 1
ATOM 1688 C C . CYS A 1 230 ? 1.614 25.063 -2.596 1.00 22.64 230 CYS A C 1
ATOM 1690 O O . CYS A 1 230 ? 2.166 23.968 -2.662 1.00 22.64 230 CYS A O 1
ATOM 1692 N N . LYS A 1 231 ? 0.695 25.438 -3.486 1.00 27.20 231 LYS A N 1
ATOM 1693 C CA . LYS A 1 231 ? 0.545 24.824 -4.804 1.00 27.20 231 LYS A CA 1
ATOM 1694 C C . LYS A 1 231 ? 1.775 25.185 -5.642 1.00 27.20 231 LYS A C 1
ATOM 1696 O O . LYS A 1 231 ? 1.775 26.222 -6.298 1.00 27.20 231 LYS A O 1
ATOM 1701 N N . SER A 1 232 ? 2.812 24.353 -5.644 1.00 24.81 232 SER A N 1
ATOM 1702 C CA . SER A 1 232 ? 3.842 24.395 -6.687 1.00 24.81 232 SER A CA 1
ATOM 1703 C C . SER A 1 232 ? 3.593 23.262 -7.676 1.00 24.81 232 SER A C 1
ATOM 1705 O O . SER A 1 232 ? 4.047 22.136 -7.493 1.00 24.81 232 SER A O 1
ATOM 1707 N N . ALA A 1 233 ? 2.824 23.577 -8.718 1.00 29.53 233 ALA A N 1
ATOM 1708 C CA . ALA A 1 233 ? 2.742 22.766 -9.918 1.00 29.53 233 ALA A CA 1
ATOM 1709 C C . ALA A 1 233 ? 3.974 23.055 -10.785 1.00 29.53 233 ALA A C 1
ATOM 1711 O O . ALA A 1 233 ? 4.078 24.130 -11.376 1.00 29.53 233 ALA A O 1
ATOM 1712 N N . SER A 1 234 ? 4.891 22.095 -10.869 1.00 25.11 234 SER A N 1
ATOM 1713 C CA . SER A 1 234 ? 5.808 21.948 -11.999 1.00 25.11 234 SER A CA 1
ATOM 1714 C C . SER A 1 234 ? 6.349 20.514 -12.062 1.00 25.11 234 SER A C 1
ATOM 1716 O O . SER A 1 234 ? 6.805 19.968 -11.066 1.00 25.11 234 SER A O 1
ATOM 1718 N N . ALA A 1 235 ? 6.286 19.951 -13.273 1.00 25.88 235 ALA A N 1
ATOM 1719 C CA . ALA A 1 235 ? 6.706 18.613 -13.704 1.00 25.88 235 ALA A CA 1
ATOM 1720 C C . ALA A 1 235 ? 5.785 17.442 -13.301 1.00 25.88 235 ALA A C 1
ATOM 1722 O O . ALA A 1 235 ? 5.907 16.835 -12.243 1.00 25.88 235 ALA A O 1
ATOM 1723 N N . GLU A 1 236 ? 4.889 17.087 -14.227 1.00 30.30 236 GLU A N 1
ATOM 1724 C CA . GLU A 1 236 ? 4.220 15.788 -14.285 1.00 30.30 236 GLU A CA 1
ATOM 1725 C C . GLU A 1 236 ? 5.265 14.672 -14.460 1.00 30.30 236 GLU A C 1
ATOM 1727 O O . GLU A 1 236 ? 5.643 14.305 -15.572 1.00 30.30 236 GLU A O 1
ATOM 1732 N N . THR A 1 237 ? 5.749 14.112 -13.356 1.00 33.41 237 THR A N 1
ATOM 1733 C CA . THR A 1 237 ? 6.293 12.756 -13.343 1.00 33.41 237 THR A CA 1
ATOM 1734 C C . THR A 1 237 ? 5.129 11.767 -13.304 1.00 33.41 237 THR A C 1
ATOM 1736 O O . THR A 1 237 ? 4.101 11.996 -12.665 1.00 33.41 237 THR A O 1
ATOM 1739 N N . ALA A 1 238 ? 5.266 10.641 -14.006 1.00 36.56 238 ALA A N 1
ATOM 1740 C CA . ALA A 1 238 ? 4.228 9.620 -14.189 1.00 36.56 238 ALA A CA 1
ATOM 1741 C C . ALA A 1 238 ? 3.784 8.885 -12.897 1.00 36.56 238 ALA A C 1
ATOM 1743 O O . ALA A 1 238 ? 3.104 7.868 -12.976 1.00 36.56 238 ALA A O 1
ATOM 1744 N N . PHE A 1 239 ? 4.130 9.405 -11.717 1.00 39.34 239 PHE A N 1
ATOM 1745 C CA . PHE A 1 239 ? 3.736 8.904 -10.400 1.00 39.34 239 PHE A CA 1
ATOM 1746 C C . PHE A 1 239 ? 2.338 9.371 -9.953 1.00 39.34 239 PHE A C 1
ATOM 1748 O O . PHE A 1 239 ? 1.814 8.862 -8.967 1.00 39.34 239 PHE A O 1
ATOM 1755 N N . ALA A 1 240 ? 1.711 10.315 -10.666 1.00 32.72 240 ALA A N 1
ATOM 1756 C CA . ALA A 1 240 ? 0.482 10.984 -10.229 1.00 32.72 240 ALA A CA 1
ATOM 1757 C C . ALA A 1 240 ? -0.771 10.661 -11.071 1.00 32.72 240 ALA A C 1
ATOM 1759 O O .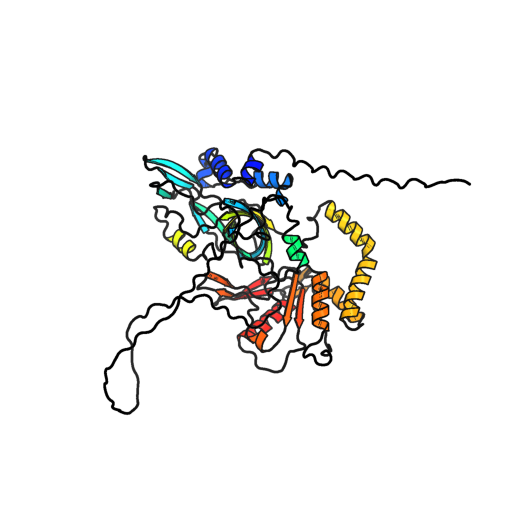 ALA A 1 240 ? -1.550 11.562 -11.385 1.00 32.72 240 ALA A O 1
ATOM 1760 N N . ARG A 1 241 ? -1.017 9.396 -11.441 1.00 34.34 241 ARG A N 1
ATOM 1761 C CA . ARG A 1 241 ? -2.305 9.000 -12.052 1.00 34.34 241 ARG A CA 1
ATOM 1762 C C . ARG A 1 241 ? -3.053 8.018 -11.144 1.00 34.34 241 ARG A C 1
ATOM 1764 O O . ARG A 1 241 ? -2.585 6.923 -10.863 1.00 34.34 241 ARG A O 1
ATOM 1771 N N . SER A 1 242 ? -4.204 8.491 -10.648 1.00 33.25 242 SER A N 1
ATOM 1772 C CA . SER A 1 242 ? -5.027 7.976 -9.534 1.00 33.25 242 SER A CA 1
ATOM 1773 C C . SER A 1 242 ? -4.440 8.175 -8.122 1.00 33.25 242 SER A C 1
ATOM 1775 O O . SER A 1 242 ? -4.378 7.256 -7.301 1.00 33.25 242 SER A O 1
ATOM 1777 N N . ALA A 1 243 ? -4.029 9.412 -7.809 1.00 34.91 243 ALA A N 1
ATOM 1778 C CA . ALA A 1 243 ? -3.694 9.768 -6.434 1.00 34.91 243 ALA A CA 1
ATOM 1779 C C . ALA A 1 243 ? -4.908 9.483 -5.522 1.00 34.91 243 ALA A C 1
ATOM 1781 O O . ALA A 1 243 ? -6.014 9.951 -5.810 1.00 34.91 243 ALA A O 1
ATOM 1782 N N . PRO A 1 244 ? -4.739 8.687 -4.459 1.00 41.16 244 PRO A N 1
ATOM 1783 C CA . PRO A 1 244 ? -5.795 8.470 -3.485 1.00 41.16 244 PRO A CA 1
ATOM 1784 C C . PRO A 1 244 ? -6.189 9.787 -2.814 1.00 41.16 244 PRO A C 1
ATOM 1786 O O . PRO A 1 244 ? -5.373 10.695 -2.672 1.00 41.16 244 PRO A O 1
ATOM 1789 N N . VAL A 1 245 ? -7.447 9.882 -2.381 1.00 49.56 245 VAL A N 1
ATOM 1790 C CA . VAL A 1 245 ? -7.991 11.134 -1.835 1.00 49.56 245 VAL A CA 1
ATOM 1791 C C . VAL A 1 245 ? -7.312 11.552 -0.519 1.00 49.56 245 VAL A C 1
ATOM 1793 O O . VAL A 1 245 ? -7.214 12.743 -0.240 1.00 49.56 245 VAL A O 1
ATOM 1796 N N . HIS A 1 246 ? -6.758 10.587 0.226 1.00 58.34 246 HIS A N 1
ATOM 1797 C CA . HIS A 1 246 ? -5.813 10.807 1.325 1.00 58.34 246 HIS A CA 1
ATOM 1798 C C . HIS A 1 246 ? -4.533 10.005 1.075 1.00 58.34 246 HIS A C 1
ATOM 1800 O O . HIS A 1 246 ? -4.580 8.888 0.554 1.00 58.34 246 HIS A O 1
ATOM 1806 N N . GLY A 1 247 ? -3.387 10.575 1.457 1.00 77.44 247 GLY A N 1
ATOM 1807 C CA . GLY A 1 247 ? -2.078 9.962 1.219 1.00 77.44 247 GLY A CA 1
ATOM 1808 C C . GLY A 1 247 ? -1.764 8.770 2.128 1.00 77.44 247 GLY A C 1
ATOM 1809 O O . GLY A 1 247 ? -0.965 7.923 1.744 1.00 77.44 247 GLY A O 1
ATOM 1810 N N . SER A 1 248 ? -2.385 8.681 3.311 1.00 89.94 248 SER A N 1
ATOM 1811 C CA . SER A 1 248 ? -2.142 7.606 4.283 1.00 89.94 248 SER A CA 1
ATOM 1812 C C . SER A 1 248 ? -3.298 7.444 5.277 1.00 89.94 248 SER A C 1
ATOM 1814 O O . SER A 1 248 ? -4.078 8.372 5.478 1.00 89.94 248 SER A O 1
ATOM 1816 N N . TYR A 1 249 ? -3.361 6.282 5.921 1.00 93.44 249 TYR A N 1
ATOM 1817 C CA . TYR A 1 249 ? -4.324 5.893 6.949 1.00 93.44 249 TYR A CA 1
ATOM 1818 C C . TYR A 1 249 ? -3.572 5.370 8.176 1.00 93.44 249 TYR A C 1
ATOM 1820 O O . TYR A 1 249 ? -2.573 4.663 8.026 1.00 93.44 249 TYR A O 1
ATOM 1828 N N . LEU A 1 250 ? -4.055 5.683 9.379 1.00 93.75 250 LEU A N 1
ATOM 1829 C CA . LEU A 1 250 ? -3.518 5.135 10.625 1.00 93.75 250 LEU A CA 1
ATOM 1830 C C . LEU A 1 250 ? -4.401 3.985 11.106 1.00 93.75 250 LEU A C 1
ATOM 1832 O O . LEU A 1 250 ? -5.503 4.184 11.611 1.00 93.75 250 LEU A O 1
ATOM 1836 N N . LEU A 1 251 ? -3.900 2.771 10.956 1.00 94.44 251 LEU A N 1
ATOM 1837 C CA . LEU A 1 251 ? -4.549 1.557 11.416 1.00 94.44 251 LEU A CA 1
ATOM 1838 C C . LEU A 1 251 ? -4.216 1.331 12.892 1.00 94.44 251 LEU A C 1
ATOM 1840 O O . LEU A 1 251 ? -3.051 1.383 13.275 1.00 94.44 251 LEU A O 1
ATOM 1844 N N . LYS A 1 252 ? -5.219 1.061 13.722 1.00 93.56 252 LYS A N 1
ATOM 1845 C CA . LYS A 1 252 ? -5.049 0.633 15.113 1.00 93.56 252 LYS A CA 1
ATOM 1846 C C . LYS A 1 252 ? -5.342 -0.864 15.182 1.00 93.56 252 LYS A C 1
ATOM 1848 O O . LYS A 1 252 ? -6.503 -1.266 15.095 1.00 93.56 252 LYS A O 1
ATOM 1853 N N . VAL A 1 253 ? -4.294 -1.681 15.270 1.00 93.00 253 VAL A N 1
ATOM 1854 C CA . VAL A 1 253 ? -4.389 -3.149 15.280 1.00 93.00 253 VAL A CA 1
ATOM 1855 C C . VAL A 1 253 ? -4.406 -3.645 16.722 1.00 93.00 253 VAL A C 1
ATOM 1857 O O . VAL A 1 253 ? -3.491 -3.349 17.484 1.00 93.00 253 VAL A O 1
ATOM 1860 N N . TYR A 1 254 ? -5.461 -4.359 17.105 1.00 90.25 254 TYR A N 1
ATOM 1861 C CA . TYR A 1 254 ? -5.670 -4.850 18.469 1.00 90.25 254 TYR A CA 1
ATOM 1862 C C . TYR A 1 254 ? -5.108 -6.264 18.659 1.00 90.25 254 TYR A C 1
ATOM 1864 O O . TYR A 1 254 ? -5.041 -7.041 17.706 1.00 90.25 254 TYR A O 1
ATOM 1872 N N . ASP A 1 255 ? -4.782 -6.612 19.904 1.00 78.19 255 ASP A N 1
ATOM 1873 C CA . ASP A 1 255 ? -4.382 -7.972 20.271 1.00 78.19 255 ASP A CA 1
ATOM 1874 C C . ASP A 1 255 ? -5.502 -8.980 19.949 1.00 78.19 255 ASP A C 1
ATOM 1876 O O . ASP A 1 255 ? -6.673 -8.760 20.276 1.00 78.19 255 ASP A O 1
ATOM 1880 N N . GLY A 1 256 ? -5.139 -10.094 19.308 1.00 67.38 256 GLY A N 1
ATOM 1881 C CA . GLY A 1 256 ? -6.073 -11.157 18.916 1.00 67.38 256 GLY A CA 1
ATOM 1882 C C . GLY A 1 256 ? -6.744 -10.969 17.553 1.00 67.38 256 GLY A C 1
ATOM 1883 O O . GLY A 1 256 ? -7.512 -11.832 17.142 1.00 67.38 256 GLY A O 1
ATOM 1884 N N . VAL A 1 257 ? -6.448 -9.887 16.826 1.00 68.56 257 VAL A N 1
ATOM 1885 C CA . VAL A 1 257 ? -6.714 -9.857 15.384 1.00 68.56 257 VAL A CA 1
ATOM 1886 C C . VAL A 1 257 ? -5.745 -10.847 14.735 1.00 68.56 257 VAL A C 1
ATOM 1888 O O . VAL A 1 257 ? -4.538 -10.669 14.887 1.00 68.56 257 VAL A O 1
ATOM 1891 N N . ASP A 1 258 ? -6.264 -11.874 14.048 1.00 57.59 258 ASP A N 1
ATOM 1892 C CA . ASP A 1 258 ? -5.504 -12.899 13.306 1.00 57.59 258 ASP A CA 1
ATOM 1893 C C . ASP A 1 258 ? -4.728 -12.278 12.126 1.00 57.59 258 ASP A C 1
ATOM 1895 O O . ASP A 1 258 ? -5.019 -12.500 10.951 1.00 57.59 258 ASP A O 1
ATOM 1899 N N . GLY A 1 259 ? -3.756 -11.431 12.436 1.00 52.97 259 GLY A N 1
ATOM 1900 C CA . GLY A 1 259 ? -2.762 -10.923 11.518 1.00 52.97 259 GLY A CA 1
ATOM 1901 C C . GLY A 1 259 ? -1.412 -11.431 11.984 1.00 52.97 259 GLY A C 1
ATOM 1902 O O . GLY A 1 259 ? -0.987 -11.120 13.096 1.00 52.97 259 GLY A O 1
ATOM 1903 N N . ASP A 1 260 ? -0.722 -12.186 11.128 1.00 58.09 260 ASP A N 1
ATOM 1904 C CA . ASP A 1 260 ? 0.733 -12.310 11.222 1.00 58.09 260 ASP A CA 1
ATOM 1905 C C . ASP A 1 260 ? 1.345 -10.922 11.484 1.00 58.09 260 ASP A C 1
ATOM 1907 O O . ASP A 1 260 ? 0.809 -9.921 11.001 1.00 58.09 260 ASP A O 1
ATOM 1911 N N . GLU A 1 261 ? 2.469 -10.851 12.208 1.00 81.06 261 GLU A N 1
ATOM 1912 C CA . GLU A 1 261 ? 3.212 -9.600 12.413 1.00 81.06 261 GLU A CA 1
ATOM 1913 C C . GLU A 1 261 ? 3.366 -8.852 11.079 1.00 81.06 261 GLU A C 1
ATOM 1915 O O . GLU A 1 261 ? 4.141 -9.265 10.208 1.00 81.06 261 GLU A O 1
ATOM 1920 N N . LEU A 1 262 ? 2.584 -7.779 10.911 1.00 90.06 262 LEU A N 1
ATOM 1921 C CA . LEU A 1 262 ? 2.551 -6.995 9.683 1.00 90.06 262 LEU A CA 1
ATOM 1922 C C . LEU A 1 262 ? 3.934 -6.407 9.441 1.00 90.06 262 LEU A C 1
ATOM 1924 O O . LEU A 1 262 ? 4.556 -5.861 10.353 1.00 90.06 262 LEU A O 1
ATOM 1928 N N . ARG A 1 263 ? 4.415 -6.498 8.203 1.00 91.44 263 ARG A N 1
ATOM 1929 C CA . ARG A 1 263 ? 5.726 -5.978 7.819 1.00 91.44 263 ARG A CA 1
ATOM 1930 C C . ARG A 1 263 ? 5.576 -4.824 6.850 1.00 91.44 263 ARG A C 1
ATOM 1932 O O . ARG A 1 263 ? 4.606 -4.717 6.105 1.00 91.44 263 ARG A O 1
ATOM 1939 N N . VAL A 1 264 ? 6.590 -3.970 6.831 1.00 92.06 264 VAL A N 1
ATOM 1940 C CA . VAL A 1 264 ? 6.723 -2.926 5.815 1.00 92.06 264 VAL A CA 1
ATOM 1941 C C . VAL A 1 264 ? 6.680 -3.560 4.420 1.00 92.06 264 VAL A C 1
ATOM 1943 O O . VAL A 1 264 ? 7.298 -4.598 4.188 1.00 92.06 264 VAL A O 1
ATOM 1946 N N . ASN A 1 265 ? 5.958 -2.912 3.505 1.00 92.75 265 ASN A N 1
ATOM 1947 C CA . ASN A 1 265 ? 5.650 -3.342 2.137 1.00 92.75 265 ASN A CA 1
ATOM 1948 C C . ASN A 1 265 ? 4.630 -4.488 2.009 1.00 92.75 265 ASN A C 1
ATOM 1950 O O . ASN A 1 265 ? 4.314 -4.879 0.884 1.00 92.75 265 ASN A O 1
ATOM 1954 N N . ASP A 1 266 ? 4.061 -4.994 3.109 1.00 93.50 266 ASP A N 1
ATOM 1955 C CA . ASP A 1 266 ? 2.965 -5.956 3.014 1.00 93.50 266 ASP A CA 1
ATOM 1956 C C . ASP A 1 266 ? 1.719 -5.311 2.411 1.00 93.50 266 ASP A C 1
ATOM 1958 O O . ASP A 1 266 ? 1.296 -4.219 2.797 1.00 93.50 266 ASP A O 1
ATOM 1962 N N . LEU A 1 267 ? 1.104 -6.022 1.471 1.00 93.94 267 LEU A N 1
ATOM 1963 C CA . LEU A 1 267 ? -0.213 -5.689 0.956 1.00 93.94 267 LEU A CA 1
ATOM 1964 C C . LEU A 1 267 ? -1.274 -6.247 1.902 1.00 93.94 267 LEU A C 1
ATOM 1966 O O . LEU A 1 267 ? -1.198 -7.401 2.320 1.00 93.94 267 LEU A O 1
ATOM 1970 N N . VAL A 1 268 ? -2.271 -5.437 2.238 1.00 93.88 268 VAL A N 1
ATOM 1971 C CA . VAL A 1 268 ? -3.283 -5.777 3.242 1.00 93.88 268 VAL A CA 1
ATOM 1972 C C . VAL A 1 268 ? -4.678 -5.367 2.787 1.00 93.88 268 VAL A C 1
ATOM 1974 O O . VAL A 1 268 ? -4.873 -4.305 2.195 1.00 93.88 268 VAL A O 1
ATOM 1977 N N . GLU A 1 269 ? -5.660 -6.211 3.088 1.00 93.19 269 GLU A N 1
ATOM 1978 C CA . GLU A 1 269 ? -7.081 -5.874 3.086 1.00 93.19 269 GLU A CA 1
ATOM 1979 C C . GLU A 1 269 ? -7.557 -5.775 4.536 1.00 93.19 269 GLU A C 1
ATOM 1981 O O . GLU A 1 269 ? -7.417 -6.711 5.318 1.00 93.19 269 GLU A O 1
ATOM 1986 N N . ILE A 1 270 ? -8.107 -4.626 4.898 1.00 94.38 270 ILE A N 1
ATOM 1987 C CA . ILE A 1 270 ? -8.490 -4.279 6.262 1.00 94.38 270 ILE A CA 1
ATOM 1988 C C . ILE A 1 270 ? -9.996 -4.103 6.320 1.00 94.38 270 ILE A C 1
ATOM 1990 O O . ILE A 1 270 ? -10.580 -3.471 5.438 1.00 94.38 270 ILE A O 1
ATOM 1994 N N . TYR A 1 271 ? -10.588 -4.592 7.402 1.00 95.38 271 TYR A N 1
ATOM 1995 C CA . TYR A 1 271 ? -11.945 -4.280 7.824 1.00 95.38 271 TYR A CA 1
ATOM 1996 C C . TYR A 1 271 ? -11.869 -3.633 9.201 1.00 95.38 271 TYR A C 1
ATOM 1998 O O . TYR A 1 271 ? -11.293 -4.201 10.133 1.00 95.38 271 TYR A O 1
ATOM 2006 N N . GLY A 1 272 ? -12.415 -2.432 9.336 1.00 95.56 272 GLY A N 1
ATOM 2007 C CA . GLY A 1 272 ? -12.269 -1.665 10.564 1.00 95.56 272 GLY A CA 1
ATOM 2008 C C . GLY A 1 272 ? -13.338 -0.609 10.748 1.00 95.56 272 GLY A C 1
ATOM 2009 O O . GLY A 1 272 ? -14.079 -0.287 9.823 1.00 95.56 272 GLY A O 1
ATOM 2010 N N . VAL A 1 273 ? -13.416 -0.086 11.964 1.00 96.25 273 VAL A N 1
ATOM 2011 C CA . VAL A 1 273 ? -14.323 1.002 12.322 1.00 96.25 273 VAL A CA 1
ATOM 2012 C C . VAL A 1 273 ? -13.636 2.333 12.026 1.00 96.25 273 VAL A C 1
ATOM 2014 O O . VAL A 1 273 ? -12.515 2.568 12.486 1.00 96.25 273 VAL A O 1
ATOM 2017 N N . LEU A 1 274 ? -14.294 3.186 11.239 1.00 95.12 274 LEU A N 1
ATOM 2018 C CA . LEU A 1 274 ? -13.771 4.498 10.866 1.00 95.12 274 LEU A CA 1
ATOM 2019 C C . LEU A 1 274 ? -13.861 5.485 12.032 1.00 95.12 274 LEU A C 1
ATOM 2021 O O . LEU A 1 274 ? -14.936 5.706 12.590 1.00 95.12 274 LEU A O 1
ATOM 2025 N N . ASP A 1 275 ? -12.742 6.129 12.339 1.00 91.50 275 ASP A N 1
ATOM 2026 C CA . ASP A 1 275 ? -12.640 7.169 13.354 1.00 91.50 275 ASP A CA 1
ATOM 2027 C C . ASP A 1 275 ? -11.971 8.411 12.748 1.00 91.50 275 ASP A C 1
ATOM 2029 O O . ASP A 1 275 ? -10.845 8.367 12.243 1.00 91.50 275 ASP A O 1
ATOM 2033 N N . LEU A 1 276 ? -12.718 9.514 12.743 1.00 88.12 276 LEU A N 1
ATOM 2034 C CA . LEU A 1 276 ? -12.297 10.804 12.196 1.00 88.12 276 LEU A CA 1
ATOM 2035 C C . LEU A 1 276 ? -12.150 11.871 13.282 1.00 88.12 276 LEU A C 1
ATOM 2037 O O . LEU A 1 276 ? -11.971 13.042 12.953 1.00 88.12 276 LEU A O 1
ATOM 2041 N N . ASN A 1 277 ? -12.235 11.492 14.559 1.00 78.94 277 ASN A N 1
ATOM 2042 C CA . ASN A 1 277 ? -12.024 12.453 15.624 1.00 78.94 277 ASN A CA 1
ATOM 2043 C C . ASN A 1 277 ? -10.549 12.848 15.663 1.00 78.94 277 ASN A C 1
ATOM 2045 O O . ASN A 1 277 ? -9.654 12.012 15.826 1.00 78.94 277 ASN A O 1
ATOM 2049 N N . ASP A 1 278 ? -10.307 14.151 15.551 1.00 66.62 278 ASP A N 1
ATOM 2050 C CA . ASP A 1 278 ? -9.066 14.727 16.039 1.00 66.62 278 ASP A CA 1
ATOM 2051 C C . ASP A 1 278 ? -8.981 14.475 17.553 1.00 66.62 278 ASP A C 1
ATOM 2053 O O . ASP A 1 278 ? -9.987 14.182 18.197 1.00 66.62 278 ASP A O 1
ATOM 2057 N N . ASN A 1 279 ? -7.778 14.518 18.129 1.00 59.31 279 ASN A N 1
ATOM 2058 C CA . ASN A 1 279 ? -7.494 14.137 19.523 1.00 59.31 279 ASN A CA 1
ATOM 2059 C C . ASN A 1 279 ? -8.256 14.941 20.614 1.00 59.31 279 ASN A C 1
ATOM 2061 O O . ASN A 1 279 ? -7.892 14.843 21.780 1.00 59.31 279 ASN A O 1
ATOM 2065 N N . ASP A 1 280 ? -9.338 15.647 20.281 1.00 50.56 280 ASP A N 1
ATOM 2066 C CA . ASP A 1 280 ? -10.369 16.218 21.160 1.00 50.56 280 ASP A CA 1
ATOM 2067 C C . ASP A 1 280 ? -11.194 15.142 21.902 1.00 50.56 280 ASP A C 1
ATOM 2069 O O . ASP A 1 280 ? -12.338 15.365 22.310 1.00 50.56 280 ASP A O 1
ATOM 2073 N N . ALA A 1 281 ? -10.625 13.946 22.091 1.00 53.75 281 ALA A N 1
ATOM 2074 C CA . ALA A 1 281 ? -11.153 12.986 23.040 1.00 53.75 281 ALA A CA 1
ATOM 2075 C C . ALA A 1 281 ? -11.255 13.679 24.408 1.00 53.75 281 ALA A C 1
ATOM 2077 O O . ALA A 1 281 ? -10.346 14.434 24.767 1.00 53.75 281 ALA A O 1
ATOM 2078 N N . PRO A 1 282 ? -12.333 13.449 25.179 1.00 53.00 282 PRO A N 1
ATOM 2079 C CA . PRO A 1 282 ? -12.418 13.998 26.521 1.00 53.00 282 PRO A CA 1
ATOM 2080 C C . PRO A 1 282 ? -11.162 13.589 27.285 1.00 53.00 282 PRO A C 1
ATOM 2082 O O . PRO A 1 282 ? -10.845 12.399 27.350 1.00 53.00 282 PRO A O 1
ATOM 2085 N N . VAL A 1 283 ? -10.435 14.586 27.797 1.00 56.28 283 VAL A N 1
ATOM 2086 C CA . VAL A 1 283 ? -9.263 14.362 28.644 1.00 56.28 283 VAL A CA 1
ATOM 2087 C C . VAL A 1 283 ? -9.739 13.480 29.784 1.00 56.28 283 VAL A C 1
ATOM 2089 O O . VAL A 1 283 ? -10.637 13.860 30.535 1.00 56.28 283 VAL A O 1
ATOM 2092 N N . LEU A 1 284 ? -9.221 12.259 29.839 1.00 61.06 284 LEU A N 1
ATOM 2093 C CA . LEU A 1 284 ? -9.565 11.356 30.916 1.00 61.06 284 LEU A CA 1
ATOM 2094 C C . LEU A 1 284 ? -8.801 11.839 32.147 1.00 61.06 284 LEU A C 1
ATOM 2096 O O . LEU A 1 284 ? -7.572 11.886 32.126 1.00 61.06 284 LEU A O 1
ATOM 2100 N N . ASP A 1 285 ? -9.518 12.210 33.204 1.00 53.97 285 ASP A N 1
ATOM 2101 C CA . ASP A 1 285 ? -8.881 12.702 34.425 1.00 53.97 285 ASP A CA 1
ATOM 2102 C C . ASP A 1 285 ? -8.019 11.576 35.041 1.00 53.97 285 ASP A C 1
ATOM 2104 O O . ASP A 1 285 ? -8.530 10.517 35.420 1.00 53.97 285 ASP A O 1
ATOM 2108 N N . GLY A 1 286 ? -6.694 11.775 35.100 1.00 57.53 286 GLY A N 1
ATOM 2109 C CA . GLY A 1 286 ? -5.715 10.805 35.615 1.00 57.53 286 GLY A CA 1
ATOM 2110 C C . GLY A 1 286 ? -4.251 11.162 35.298 1.00 57.53 286 GLY A C 1
ATOM 2111 O O . GLY A 1 286 ? -3.979 12.123 34.581 1.00 57.53 286 GLY A O 1
ATOM 2112 N N . ASP A 1 287 ? -3.291 10.368 35.795 1.00 52.28 287 ASP A N 1
ATOM 2113 C CA . ASP A 1 287 ? -1.835 10.502 35.536 1.00 52.28 287 ASP A CA 1
ATOM 2114 C C . ASP A 1 287 ? -1.438 10.061 34.099 1.00 52.28 287 ASP A C 1
ATOM 2116 O O . ASP A 1 287 ? -0.401 9.442 33.865 1.00 52.28 287 ASP A O 1
ATOM 2120 N N . ALA A 1 288 ? -2.270 10.372 33.101 1.00 52.78 288 ALA A N 1
ATOM 2121 C CA . ALA A 1 288 ? -2.140 9.932 31.709 1.00 52.78 288 ALA A CA 1
ATOM 2122 C C . ALA A 1 288 ? -1.223 10.825 30.846 1.00 52.78 288 ALA A C 1
ATOM 2124 O O . ALA A 1 288 ? -1.196 10.688 29.623 1.00 52.78 288 ALA A O 1
ATOM 2125 N N . SER A 1 289 ? -0.434 11.718 31.458 1.00 53.56 289 SER A N 1
ATOM 2126 C CA . SER A 1 289 ? 0.341 12.740 30.732 1.00 53.56 289 SER A CA 1
ATOM 2127 C C . SER A 1 289 ? 1.318 12.164 29.697 1.00 53.56 289 SER A C 1
ATOM 2129 O O . SER A 1 289 ? 1.571 12.801 28.673 1.00 53.56 289 SER A O 1
ATOM 2131 N N . MET A 1 290 ? 1.833 10.947 29.914 1.00 53.94 290 MET A N 1
ATOM 2132 C CA . MET A 1 290 ? 2.695 10.267 28.940 1.00 53.94 290 MET A CA 1
ATOM 2133 C C . MET A 1 290 ? 1.917 9.736 27.724 1.00 53.94 290 MET A C 1
ATOM 2135 O O . MET A 1 290 ? 2.395 9.879 26.603 1.00 53.94 290 MET A O 1
ATOM 2139 N N . LEU A 1 291 ? 0.710 9.194 27.922 1.00 59.09 291 LEU A N 1
ATOM 2140 C CA . LEU A 1 291 ? -0.131 8.646 26.845 1.00 59.09 291 LEU A CA 1
ATOM 2141 C C . LEU A 1 291 ? -0.647 9.746 25.912 1.00 59.09 291 LEU A C 1
ATOM 2143 O O . LEU A 1 291 ? -0.685 9.582 24.691 1.00 59.09 291 LEU A O 1
ATOM 2147 N N . ASP A 1 292 ? -1.007 10.894 26.482 1.00 60.84 292 ASP A N 1
ATOM 2148 C CA . ASP A 1 292 ? -1.501 12.031 25.706 1.00 60.84 292 ASP A CA 1
ATOM 2149 C C . ASP A 1 292 ? -0.390 12.707 24.894 1.00 60.84 292 ASP A C 1
ATOM 2151 O O . ASP A 1 292 ? -0.640 13.183 23.785 1.00 60.84 292 ASP A O 1
ATOM 2155 N N . SER A 1 293 ? 0.851 12.682 25.388 1.00 62.62 293 SER A N 1
ATOM 2156 C CA . SER A 1 293 ? 2.006 13.266 24.694 1.00 62.62 293 SER A CA 1
ATOM 2157 C C . SER A 1 293 ? 2.320 12.545 23.375 1.00 62.62 293 SER A C 1
ATOM 2159 O O . SER A 1 293 ? 2.574 13.192 22.360 1.00 62.62 293 SER A O 1
ATOM 2161 N N . GLU A 1 294 ? 2.252 11.210 23.346 1.00 63.38 294 GLU A N 1
ATOM 2162 C CA . GLU A 1 294 ? 2.497 10.426 22.123 1.00 63.38 294 GLU A CA 1
ATOM 2163 C C . GLU A 1 294 ? 1.369 10.578 21.094 1.00 63.38 294 GLU A C 1
ATOM 2165 O O . GLU A 1 294 ? 1.620 10.622 19.886 1.00 63.38 294 GLU A O 1
ATOM 2170 N N . ARG A 1 295 ? 0.120 10.719 21.557 1.00 65.69 295 ARG A N 1
ATOM 2171 C CA . ARG A 1 295 ? -1.041 10.959 20.686 1.00 65.69 295 ARG A CA 1
ATOM 2172 C C . ARG A 1 295 ? -1.002 12.342 20.044 1.00 65.69 295 ARG A C 1
ATOM 2174 O O . ARG A 1 295 ? -1.394 12.465 18.884 1.00 65.69 295 ARG A O 1
ATOM 2181 N N . GLN A 1 296 ? -0.509 13.360 20.750 1.00 66.56 296 GLN A N 1
ATOM 2182 C CA . GLN A 1 296 ? -0.359 14.728 20.230 1.00 66.56 296 GLN A CA 1
ATOM 2183 C C . GLN A 1 296 ? 0.654 14.831 19.081 1.00 66.56 296 GLN A C 1
ATOM 2185 O O . GLN A 1 296 ? 0.536 15.725 18.247 1.00 66.56 296 GLN A O 1
ATOM 2190 N N . LEU A 1 297 ? 1.611 13.901 18.998 1.00 71.69 297 LEU A N 1
ATOM 2191 C CA . LEU A 1 297 ? 2.580 13.816 17.900 1.00 71.69 297 LEU A CA 1
ATOM 2192 C C . LEU A 1 297 ? 2.018 13.111 16.654 1.00 71.69 297 LEU A C 1
ATOM 2194 O O . LEU A 1 297 ? 2.736 12.965 15.664 1.00 71.69 297 LEU A O 1
ATOM 2198 N N . GLN A 1 298 ? 0.783 12.601 16.694 1.00 77.38 298 GLN A N 1
ATOM 2199 C CA . GLN A 1 298 ? 0.157 11.944 15.545 1.00 77.38 298 GLN A CA 1
ATOM 2200 C C . GLN A 1 298 ? -0.462 12.998 14.613 1.00 77.38 298 GLN A C 1
ATOM 2202 O O . GLN A 1 298 ? -1.054 13.963 15.103 1.00 77.38 298 GLN A O 1
ATOM 2207 N N . PRO A 1 299 ? -0.384 12.817 13.280 1.00 81.56 299 PRO A N 1
ATOM 2208 C CA . PRO A 1 299 ? -1.080 13.697 12.351 1.00 81.56 299 PRO A CA 1
ATOM 2209 C C . PRO A 1 299 ? -2.590 13.762 12.654 1.00 81.56 299 PRO A C 1
ATOM 2211 O O . PRO A 1 299 ? -3.168 12.768 13.114 1.00 81.56 299 PRO A O 1
ATOM 2214 N N . PRO A 1 300 ? -3.246 14.905 12.383 1.00 84.38 300 PRO A N 1
ATOM 2215 C CA . PRO A 1 300 ? -4.689 15.040 12.559 1.00 84.38 300 PRO A CA 1
ATOM 2216 C C . PRO A 1 300 ? -5.449 14.068 11.648 1.00 84.38 300 PRO A C 1
ATOM 2218 O O . PRO A 1 300 ? -4.980 13.719 10.559 1.00 84.38 300 PRO A O 1
ATOM 2221 N N . ALA A 1 301 ? -6.648 13.667 12.066 1.00 84.50 301 ALA A N 1
ATOM 2222 C CA . ALA A 1 301 ? -7.501 12.713 11.361 1.00 84.50 301 ALA A CA 1
ATOM 2223 C C . ALA A 1 301 ? -7.930 13.217 9.971 1.00 84.50 301 ALA A C 1
ATOM 2225 O O . ALA A 1 301 ? -8.164 12.419 9.065 1.00 84.50 301 ALA A O 1
ATOM 2226 N N . SER A 1 302 ? -7.948 14.539 9.769 1.00 83.12 302 SER A N 1
ATOM 2227 C CA . SER A 1 302 ? -8.151 15.165 8.454 1.00 83.12 302 SER A CA 1
ATOM 2228 C C . SER A 1 302 ? -7.045 14.837 7.436 1.00 83.12 302 SER A C 1
ATOM 2230 O O . SER A 1 302 ? -7.319 14.709 6.240 1.00 83.12 302 SER A O 1
ATOM 2232 N N . LEU A 1 303 ? -5.797 14.675 7.893 1.00 83.31 303 LEU A N 1
ATOM 2233 C CA . LEU A 1 303 ? -4.651 14.303 7.053 1.00 83.31 303 LEU A CA 1
ATOM 2234 C C . LEU A 1 303 ? -4.420 12.790 7.026 1.00 83.31 303 LEU A C 1
ATOM 2236 O O . LEU A 1 303 ? -4.029 12.249 5.989 1.00 83.31 303 LEU A O 1
ATOM 2240 N N . GLN A 1 304 ? -4.651 12.121 8.155 1.00 88.75 304 GLN A N 1
ATOM 2241 C CA . GLN A 1 304 ? -4.435 10.691 8.333 1.00 88.75 304 GLN A CA 1
ATOM 2242 C C . GLN A 1 304 ? -5.627 10.068 9.085 1.00 88.75 304 GLN A C 1
ATOM 2244 O O . GLN A 1 304 ? -5.582 9.933 10.310 1.00 88.75 304 GLN A O 1
ATOM 2249 N N . PRO A 1 305 ? -6.697 9.681 8.363 1.00 92.00 305 PRO A N 1
ATOM 2250 C CA . PRO A 1 305 ? -7.878 9.044 8.946 1.00 92.00 305 PRO A CA 1
ATOM 2251 C C . PRO A 1 305 ? -7.520 7.780 9.730 1.00 92.00 305 PRO A C 1
ATOM 2253 O O . PRO A 1 305 ? -6.617 7.032 9.329 1.00 92.00 305 PRO A O 1
ATOM 2256 N N . ARG A 1 306 ? -8.238 7.521 10.828 1.00 92.31 306 ARG A N 1
ATOM 2257 C CA . ARG A 1 306 ? -7.951 6.402 11.731 1.00 92.31 306 ARG A CA 1
ATOM 2258 C C . ARG A 1 306 ? -8.917 5.251 11.493 1.00 92.31 306 ARG A C 1
ATOM 2260 O O . ARG A 1 306 ? -10.113 5.446 11.289 1.00 92.31 306 ARG A O 1
ATOM 2267 N N . LEU A 1 307 ? -8.383 4.037 11.514 1.00 94.94 307 LEU A N 1
ATOM 2268 C CA . LEU A 1 307 ? -9.147 2.810 11.320 1.00 94.94 307 LEU A CA 1
ATOM 2269 C C . LEU A 1 307 ? -8.850 1.840 12.445 1.00 94.94 307 LEU A C 1
ATOM 2271 O O . LEU A 1 307 ? -7.747 1.302 12.547 1.00 94.94 307 LEU A O 1
ATOM 2275 N N . HIS A 1 308 ? -9.856 1.573 13.264 1.00 94.88 308 HIS A N 1
ATOM 2276 C CA . HIS A 1 308 ? -9.760 0.562 14.304 1.00 94.88 308 HIS A CA 1
ATOM 2277 C C . HIS A 1 308 ? -9.998 -0.815 13.699 1.00 94.88 308 HIS A C 1
ATOM 2279 O O . HIS A 1 308 ? -11.118 -1.145 13.312 1.00 94.88 308 HIS A O 1
ATOM 2285 N N . CYS A 1 309 ? -8.934 -1.601 13.565 1.00 94.81 309 CYS A N 1
ATOM 2286 C CA . CYS A 1 309 ? -8.948 -2.825 12.774 1.00 94.81 309 CYS A CA 1
ATOM 2287 C C . CYS A 1 309 ? -9.662 -3.950 13.515 1.00 94.81 309 CYS A C 1
ATOM 2289 O O . CYS A 1 309 ? -9.221 -4.361 14.584 1.00 94.81 309 CYS A O 1
ATOM 2291 N N . VAL A 1 310 ? -10.730 -4.465 12.909 1.00 93.81 310 VAL A N 1
ATOM 2292 C CA . VAL A 1 310 ? -11.462 -5.654 13.366 1.00 93.81 310 VAL A CA 1
ATOM 2293 C C . VAL A 1 310 ? -10.850 -6.915 12.766 1.00 93.81 310 VAL A C 1
ATOM 2295 O O . VAL A 1 310 ? -10.681 -7.906 13.464 1.00 93.81 310 VAL A O 1
ATOM 2298 N N . ALA A 1 311 ? -10.495 -6.865 11.481 1.00 92.44 311 ALA A N 1
ATOM 2299 C CA . ALA A 1 311 ? -9.763 -7.923 10.800 1.00 92.44 311 ALA A CA 1
ATOM 2300 C C . ALA A 1 311 ? -8.757 -7.324 9.820 1.00 92.44 311 ALA A C 1
ATOM 2302 O O . ALA A 1 311 ? -9.041 -6.331 9.142 1.00 92.44 311 ALA A O 1
ATOM 2303 N N . VAL A 1 312 ? -7.592 -7.959 9.721 1.00 92.31 312 VAL A N 1
ATOM 2304 C CA . VAL A 1 312 ? -6.573 -7.634 8.726 1.00 92.31 312 VAL A CA 1
ATOM 2305 C C . VAL A 1 312 ? -6.207 -8.912 7.996 1.00 92.31 312 VAL A C 1
ATOM 2307 O O . VAL A 1 312 ? -5.771 -9.881 8.601 1.00 92.31 312 VAL A O 1
ATOM 2310 N N . ARG A 1 313 ? -6.373 -8.905 6.677 1.00 89.56 313 ARG A N 1
ATOM 2311 C CA . ARG A 1 313 ? -5.978 -10.000 5.802 1.00 89.56 313 ARG A CA 1
ATOM 2312 C C . ARG A 1 313 ? -4.748 -9.581 5.018 1.00 89.56 313 ARG A C 1
ATOM 2314 O O . ARG A 1 313 ? -4.826 -8.695 4.165 1.00 89.56 313 ARG A O 1
ATOM 2321 N N . ARG A 1 314 ? -3.617 -10.236 5.272 1.00 90.94 314 ARG A N 1
ATOM 2322 C CA . ARG A 1 314 ? -2.426 -10.082 4.435 1.00 90.94 314 ARG A CA 1
ATOM 2323 C C . ARG A 1 314 ? -2.715 -10.656 3.049 1.00 90.94 314 ARG A C 1
ATOM 2325 O O . ARG A 1 314 ? -3.168 -11.791 2.911 1.00 90.94 314 ARG A O 1
ATOM 2332 N N . LEU A 1 315 ? -2.508 -9.842 2.026 1.00 89.88 315 LEU A N 1
ATOM 2333 C CA . LEU A 1 315 ? -2.586 -10.262 0.636 1.00 89.88 315 LEU A CA 1
ATOM 2334 C C . LEU A 1 315 ? -1.267 -10.926 0.255 1.00 89.88 315 LEU A C 1
ATOM 2336 O O . LEU A 1 315 ? -0.208 -10.589 0.786 1.00 89.88 315 LEU A O 1
ATOM 2340 N N . GLU A 1 316 ? -1.327 -11.867 -0.679 1.00 85.88 316 GLU A N 1
ATOM 2341 C CA . GLU A 1 316 ? -0.107 -12.497 -1.162 1.00 85.88 316 GLU A CA 1
ATOM 2342 C C . GLU A 1 316 ? 0.844 -11.465 -1.784 1.00 85.88 316 GLU A C 1
ATOM 2344 O O . GLU A 1 316 ? 0.381 -10.502 -2.406 1.00 85.88 316 GLU A O 1
ATOM 2349 N N . PRO A 1 317 ? 2.171 -11.686 -1.713 1.00 78.19 317 PRO A N 1
ATOM 2350 C CA . PRO A 1 317 ? 3.156 -10.792 -2.321 1.00 78.19 317 PRO A CA 1
ATOM 2351 C C . PRO A 1 317 ? 2.907 -10.512 -3.808 1.00 78.19 317 PRO A C 1
ATOM 2353 O O . PRO A 1 317 ? 3.317 -9.480 -4.310 1.00 78.19 317 PRO A O 1
ATOM 2356 N N . LYS A 1 318 ? 2.219 -11.415 -4.519 1.00 77.81 318 LYS A N 1
ATOM 2357 C CA . LYS A 1 318 ? 1.875 -11.284 -5.944 1.00 77.81 318 LYS A CA 1
ATOM 2358 C C . LYS A 1 318 ? 0.389 -11.052 -6.162 1.00 77.81 318 LYS A C 1
ATOM 2360 O O . LYS A 1 318 ? -0.214 -11.614 -7.075 1.00 77.81 318 LYS A O 1
ATOM 2365 N N . PHE A 1 319 ? -0.206 -10.252 -5.289 1.00 86.38 319 PHE A N 1
ATOM 2366 C CA . PHE A 1 319 ? -1.612 -9.914 -5.368 1.00 86.38 319 PHE A CA 1
ATOM 2367 C C . PHE A 1 319 ? -1.978 -9.384 -6.762 1.00 86.38 319 PHE A C 1
ATOM 2369 O O . PHE A 1 319 ? -1.438 -8.384 -7.236 1.00 86.38 319 PHE A O 1
ATOM 2376 N N . HIS A 1 320 ? -2.936 -10.054 -7.397 1.00 88.62 320 HIS A N 1
ATOM 2377 C CA . HIS A 1 320 ? -3.522 -9.628 -8.655 1.00 88.62 320 HIS A CA 1
ATOM 2378 C C . HIS A 1 320 ? -5.021 -9.405 -8.437 1.00 88.62 320 HIS A C 1
ATOM 2380 O O . HIS A 1 320 ? -5.729 -10.357 -8.107 1.00 88.62 320 HIS A O 1
ATOM 2386 N N . PRO A 1 321 ? -5.544 -8.185 -8.636 1.00 88.31 321 PRO A N 1
ATOM 2387 C CA . PRO A 1 321 ? -6.896 -7.845 -8.199 1.00 88.31 321 PRO A CA 1
ATOM 2388 C C . PRO A 1 321 ? -8.005 -8.545 -8.995 1.00 88.31 321 PRO A C 1
ATOM 2390 O O . PRO A 1 321 ? -9.129 -8.619 -8.516 1.00 88.31 321 PRO A O 1
ATOM 2393 N N . LEU A 1 322 ? -7.698 -9.072 -10.187 1.00 86.94 322 LEU A N 1
ATOM 2394 C CA . LEU A 1 322 ? -8.634 -9.885 -10.980 1.00 86.94 322 LEU A CA 1
ATOM 2395 C C . LEU A 1 322 ? -8.517 -11.396 -10.727 1.00 86.94 322 LEU A C 1
ATOM 2397 O O . LEU A 1 322 ? -9.295 -12.153 -11.301 1.00 86.94 322 LEU A O 1
ATOM 2401 N N . LEU A 1 323 ? -7.529 -11.854 -9.950 1.00 83.25 323 LEU A N 1
ATOM 2402 C CA . LEU A 1 323 ? -7.430 -13.274 -9.620 1.00 83.25 323 LEU A CA 1
ATOM 2403 C C . LEU A 1 323 ? -8.288 -13.576 -8.394 1.00 83.25 323 LEU A C 1
ATOM 2405 O O . LEU A 1 323 ? -8.364 -12.783 -7.453 1.00 83.25 323 LEU A O 1
ATOM 2409 N N . ALA A 1 324 ? -8.943 -14.734 -8.433 1.00 75.50 324 ALA A N 1
ATOM 2410 C CA . ALA A 1 324 ? -9.690 -15.250 -7.301 1.00 75.50 324 ALA A CA 1
ATOM 2411 C C . ALA A 1 324 ? -8.751 -15.536 -6.120 1.00 75.50 324 ALA A C 1
ATOM 2413 O O . ALA A 1 324 ? -7.533 -15.635 -6.272 1.00 75.50 324 ALA A O 1
ATOM 2414 N N . THR A 1 325 ? -9.327 -15.663 -4.926 1.00 72.38 325 THR A N 1
ATOM 2415 C CA . THR A 1 325 ? -8.563 -16.036 -3.733 1.00 72.38 325 THR A CA 1
ATOM 2416 C C . THR A 1 325 ? -7.895 -17.391 -3.931 1.00 72.38 325 THR A C 1
ATOM 2418 O O . THR A 1 325 ? -8.489 -18.288 -4.539 1.00 72.38 325 THR A O 1
ATOM 2421 N N . VAL A 1 326 ? -6.693 -17.534 -3.379 1.00 72.94 326 VAL A N 1
ATOM 2422 C CA . VAL A 1 326 ? -5.920 -18.772 -3.472 1.00 72.94 326 VAL A CA 1
ATOM 2423 C C . VAL A 1 326 ? -6.692 -19.948 -2.876 1.00 72.94 326 VAL A C 1
ATOM 2425 O O . VAL A 1 326 ? -7.465 -19.777 -1.931 1.00 72.94 326 VAL A O 1
ATOM 2428 N N . ASP A 1 327 ? -6.532 -21.118 -3.489 1.00 73.88 327 ASP A N 1
ATOM 2429 C CA . ASP A 1 327 ? -7.202 -22.382 -3.172 1.00 73.88 327 ASP A CA 1
ATOM 2430 C C . ASP A 1 327 ? -8.728 -22.365 -3.384 1.00 73.88 327 ASP A C 1
ATOM 2432 O O . ASP A 1 327 ? -9.450 -23.278 -2.968 1.00 73.88 327 ASP A O 1
ATOM 2436 N N . SER A 1 328 ? -9.250 -21.351 -4.083 1.00 81.12 328 SER A N 1
ATOM 2437 C CA . SER A 1 328 ? -10.660 -21.316 -4.470 1.00 81.12 328 SER A CA 1
ATOM 2438 C C . SER A 1 328 ? -10.936 -22.170 -5.709 1.00 81.12 328 SER A C 1
ATOM 2440 O O . SER A 1 328 ? -10.108 -22.349 -6.605 1.00 81.12 328 SER A O 1
ATOM 2442 N N . ARG A 1 329 ? -12.175 -22.663 -5.819 1.00 83.00 329 ARG A N 1
ATOM 2443 C CA . ARG A 1 329 ? -12.644 -23.350 -7.032 1.00 83.00 329 ARG A CA 1
ATOM 2444 C C . ARG A 1 329 ? -12.543 -22.458 -8.275 1.00 83.00 329 ARG A C 1
ATOM 2446 O O . ARG A 1 329 ? -12.301 -22.961 -9.369 1.00 83.00 329 ARG A O 1
ATOM 2453 N N . GLU A 1 330 ? -12.762 -21.158 -8.110 1.00 83.44 330 GLU A N 1
ATOM 2454 C CA . GLU A 1 330 ? -12.680 -20.173 -9.190 1.00 83.44 330 GLU A CA 1
ATOM 2455 C C . GLU A 1 330 ? -11.247 -20.024 -9.701 1.00 83.44 330 GLU A C 1
ATOM 2457 O O . GLU A 1 330 ? -11.033 -20.045 -10.912 1.00 83.44 330 GLU A O 1
ATOM 2462 N N . GLU A 1 331 ? -10.265 -19.974 -8.796 1.00 85.31 331 GLU A N 1
ATOM 2463 C CA . GLU A 1 331 ? -8.848 -19.976 -9.161 1.00 85.31 331 GLU A CA 1
ATOM 2464 C C . GLU A 1 331 ? -8.479 -21.247 -9.935 1.00 85.31 331 GLU A C 1
ATOM 2466 O O . GLU A 1 331 ? -7.860 -21.164 -10.996 1.00 85.31 331 GLU A O 1
ATOM 2471 N N . ALA A 1 332 ? -8.908 -22.421 -9.457 1.00 86.19 332 ALA A N 1
ATOM 2472 C CA . ALA A 1 332 ? -8.620 -23.690 -10.121 1.00 86.19 332 ALA A CA 1
ATOM 2473 C C . ALA A 1 332 ? -9.145 -23.723 -11.570 1.00 86.19 332 ALA A C 1
ATOM 2475 O O . ALA A 1 332 ? -8.420 -24.123 -12.484 1.00 86.19 332 ALA A O 1
ATOM 2476 N N . LEU A 1 333 ? -10.376 -23.248 -11.792 1.00 88.19 333 LEU A N 1
ATOM 2477 C CA . LEU A 1 333 ? -10.980 -23.146 -13.125 1.00 88.19 333 LEU A CA 1
ATOM 2478 C C . LEU A 1 333 ? -10.265 -22.113 -14.008 1.00 88.19 333 LEU A C 1
ATOM 2480 O O . LEU A 1 333 ? -10.016 -22.374 -15.187 1.00 88.19 333 LEU A O 1
ATOM 2484 N N . ALA A 1 334 ? -9.909 -20.953 -13.449 1.00 86.56 334 ALA A N 1
ATOM 2485 C CA . ALA A 1 334 ? -9.166 -19.919 -14.164 1.00 86.56 334 ALA A CA 1
ATOM 2486 C C . ALA A 1 334 ? -7.782 -20.426 -14.602 1.00 86.56 334 ALA A C 1
ATOM 2488 O O . ALA A 1 334 ? -7.369 -20.213 -15.744 1.00 86.56 334 ALA A O 1
ATOM 2489 N N . LEU A 1 335 ? -7.089 -21.159 -13.726 1.00 87.44 335 LEU A N 1
ATOM 2490 C CA . LEU A 1 335 ? -5.787 -21.748 -14.011 1.00 87.44 335 LEU A CA 1
ATOM 2491 C C . LEU A 1 335 ? -5.877 -22.846 -15.078 1.00 87.44 335 LEU A C 1
ATOM 2493 O O . LEU A 1 335 ? -5.010 -22.918 -15.948 1.00 87.44 335 LEU A O 1
ATOM 2497 N N . GLU A 1 336 ? -6.911 -23.687 -15.042 1.00 89.75 336 GLU A N 1
ATOM 2498 C CA . GLU A 1 336 ? -7.157 -24.697 -16.077 1.00 89.75 336 GLU A CA 1
ATOM 2499 C C . GLU A 1 336 ? -7.377 -24.044 -17.452 1.00 89.75 336 GLU A C 1
ATOM 2501 O O . GLU A 1 336 ? -6.726 -24.424 -18.430 1.00 89.75 336 GLU A O 1
ATOM 2506 N N . GLY A 1 337 ? -8.201 -22.993 -17.514 1.00 90.50 337 GLY A N 1
ATOM 2507 C CA . GLY A 1 337 ? -8.418 -22.211 -18.734 1.00 90.50 337 GLY A CA 1
ATOM 2508 C C . GLY A 1 337 ? -7.145 -21.527 -19.246 1.00 90.50 337 GLY A C 1
ATOM 2509 O O . GLY A 1 337 ? -6.838 -21.589 -20.438 1.00 90.50 337 GLY A O 1
ATOM 2510 N N . ALA A 1 338 ? -6.356 -20.926 -18.353 1.00 88.50 338 ALA A N 1
ATOM 2511 C CA . ALA A 1 338 ? -5.081 -20.304 -18.710 1.00 88.50 338 ALA A CA 1
ATOM 2512 C C . ALA A 1 338 ? -4.068 -21.331 -19.243 1.00 88.50 338 ALA A C 1
ATOM 2514 O O . ALA A 1 338 ? -3.375 -21.066 -20.226 1.00 88.50 338 ALA A O 1
ATOM 2515 N N . ARG A 1 339 ? -4.005 -22.527 -18.641 1.00 92.75 339 ARG A N 1
ATOM 2516 C CA . ARG A 1 339 ? -3.137 -23.626 -19.096 1.00 92.75 339 ARG A CA 1
ATOM 2517 C C . ARG A 1 339 ? -3.530 -24.134 -20.477 1.00 92.75 339 ARG A C 1
ATOM 2519 O O . ARG A 1 339 ? -2.639 -24.391 -21.282 1.00 92.75 339 ARG A O 1
ATOM 2526 N N . ALA A 1 340 ? -4.827 -24.246 -20.762 1.00 95.38 340 ALA A N 1
ATOM 2527 C CA . ALA A 1 340 ? -5.313 -24.662 -22.076 1.00 95.38 340 ALA A CA 1
ATOM 2528 C C . ALA A 1 340 ? -4.898 -23.681 -23.190 1.00 95.38 340 ALA A C 1
ATOM 2530 O O . ALA A 1 340 ? -4.567 -24.111 -24.292 1.00 95.38 340 ALA A O 1
ATOM 2531 N N . ASN A 1 341 ? -4.840 -22.382 -22.877 1.00 95.19 341 ASN A N 1
ATOM 2532 C CA . ASN A 1 341 ? -4.553 -21.316 -23.842 1.00 95.19 341 ASN A CA 1
ATOM 2533 C C . ASN A 1 341 ? -3.112 -20.776 -23.767 1.00 95.19 341 ASN A C 1
ATOM 2535 O O . ASN A 1 341 ? -2.788 -19.782 -24.416 1.00 95.19 341 ASN A O 1
ATOM 2539 N N . VAL A 1 342 ? -2.219 -21.409 -22.996 1.00 95.06 342 VAL A N 1
ATOM 2540 C CA . VAL A 1 342 ? -0.891 -20.851 -22.672 1.00 95.06 342 VAL A CA 1
ATOM 2541 C C . VAL A 1 342 ? -0.03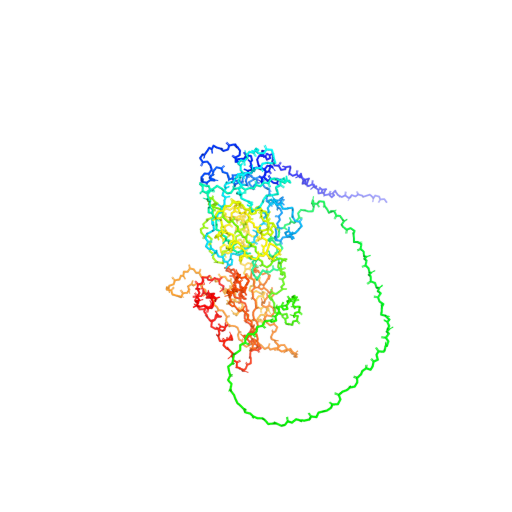8 -20.548 -23.908 1.00 95.06 342 VAL A C 1
ATOM 2543 O O . VAL A 1 342 ? 0.671 -19.544 -23.941 1.00 95.06 342 VAL A O 1
ATOM 2546 N N . THR A 1 343 ? -0.112 -21.384 -24.947 1.00 95.62 343 THR A N 1
ATOM 2547 C CA . THR A 1 343 ? 0.656 -21.196 -26.185 1.00 95.62 343 THR A CA 1
ATOM 2548 C C . THR A 1 343 ? 0.181 -19.972 -26.965 1.00 95.62 343 THR A C 1
ATOM 2550 O O . THR A 1 343 ? 1.008 -19.210 -27.463 1.00 95.62 343 THR A O 1
ATOM 2553 N N . GLU A 1 344 ? -1.133 -19.757 -27.036 1.00 96.00 344 GLU A N 1
ATOM 2554 C CA . GLU A 1 344 ? -1.729 -18.596 -27.699 1.00 96.00 344 GLU A CA 1
ATOM 2555 C C . GLU A 1 344 ? -1.454 -17.314 -26.909 1.00 96.00 344 GLU A C 1
ATOM 2557 O O . GLU A 1 344 ? -0.977 -16.335 -27.481 1.00 96.00 344 GLU A O 1
ATOM 2562 N N . LEU A 1 345 ? -1.649 -17.347 -25.585 1.00 94.00 345 LEU A N 1
ATOM 2563 C CA . LEU A 1 345 ? -1.363 -16.223 -24.689 1.00 94.00 345 LEU A CA 1
ATOM 2564 C C . LEU A 1 345 ? 0.102 -15.791 -24.786 1.00 94.00 345 LEU A C 1
ATOM 2566 O O . LEU A 1 345 ? 0.394 -14.607 -24.948 1.00 94.00 345 LEU A O 1
ATOM 2570 N N . ARG A 1 346 ? 1.031 -16.754 -24.764 1.00 95.62 346 ARG A N 1
ATOM 2571 C CA . ARG A 1 346 ? 2.456 -16.482 -24.972 1.00 95.62 346 ARG A CA 1
ATOM 2572 C C . ARG A 1 346 ? 2.699 -15.818 -26.326 1.00 95.62 346 ARG A C 1
ATOM 2574 O O . ARG A 1 346 ? 3.428 -14.833 -26.387 1.00 95.62 346 ARG A O 1
ATOM 2581 N N . GLY A 1 347 ? 2.104 -16.344 -27.399 1.00 96.38 347 GLY A N 1
ATOM 2582 C CA . GLY A 1 347 ? 2.231 -15.780 -28.744 1.00 96.38 347 GLY A CA 1
ATOM 2583 C C . GLY A 1 347 ? 1.734 -14.335 -28.825 1.00 96.38 347 GLY A C 1
ATOM 2584 O O . GLY A 1 347 ? 2.428 -13.482 -29.375 1.00 96.38 347 GLY A O 1
ATOM 2585 N N . ALA A 1 348 ? 0.583 -14.045 -28.217 1.00 95.94 348 ALA A N 1
ATOM 2586 C CA . ALA A 1 348 ? 0.008 -12.704 -28.164 1.00 95.94 348 ALA A CA 1
ATOM 2587 C C . ALA A 1 348 ? 0.911 -11.715 -27.407 1.00 95.94 348 ALA A C 1
ATOM 2589 O O . ALA A 1 348 ? 1.195 -10.632 -27.918 1.00 95.94 348 ALA A O 1
ATOM 2590 N N . VAL A 1 349 ? 1.422 -12.103 -26.232 1.00 95.88 349 VAL A N 1
ATOM 2591 C CA . VAL A 1 349 ? 2.306 -11.247 -25.420 1.00 95.88 349 VAL A CA 1
ATOM 2592 C C . VAL A 1 349 ? 3.640 -10.990 -26.126 1.00 95.88 349 VAL A C 1
ATOM 2594 O O . VAL A 1 349 ? 4.067 -9.841 -26.226 1.00 95.88 349 VAL A O 1
ATOM 2597 N N . VAL A 1 350 ? 4.279 -12.026 -26.685 1.00 96.94 350 VAL A N 1
ATOM 2598 C CA . VAL A 1 350 ? 5.533 -11.857 -27.444 1.00 96.94 350 VAL A CA 1
ATOM 2599 C C . VAL A 1 350 ? 5.308 -10.992 -28.682 1.00 96.94 350 VAL A C 1
ATOM 2601 O O . VAL A 1 350 ? 6.138 -10.136 -28.979 1.00 96.94 350 VAL A O 1
ATOM 2604 N N . SER A 1 351 ? 4.182 -11.151 -29.385 1.00 97.00 351 SER A N 1
ATOM 2605 C CA . SER A 1 351 ? 3.839 -10.301 -30.530 1.00 97.00 351 SER A CA 1
ATOM 2606 C C . SER A 1 351 ? 3.667 -8.835 -30.124 1.00 97.00 351 SER A C 1
ATOM 2608 O O . SER A 1 351 ? 4.143 -7.951 -30.838 1.00 97.00 351 SER A O 1
ATOM 2610 N N . ALA A 1 352 ? 3.023 -8.566 -28.984 1.00 96.31 352 ALA A N 1
ATOM 2611 C CA . ALA A 1 352 ? 2.867 -7.212 -28.458 1.00 96.31 352 ALA A CA 1
ATOM 2612 C C . ALA A 1 352 ? 4.230 -6.584 -28.120 1.00 96.31 352 ALA A C 1
ATOM 2614 O O . ALA A 1 352 ? 4.539 -5.491 -28.598 1.00 96.31 352 ALA A O 1
ATOM 2615 N N . PHE A 1 353 ? 5.093 -7.305 -27.395 1.00 96.50 353 PHE A N 1
ATOM 2616 C CA . PHE A 1 353 ? 6.449 -6.835 -27.088 1.00 96.50 353 PHE A CA 1
ATOM 2617 C C . PHE A 1 353 ? 7.302 -6.633 -28.345 1.00 96.50 353 PHE A C 1
ATOM 2619 O O . PHE A 1 353 ? 7.976 -5.613 -28.465 1.00 96.50 353 PHE A O 1
ATOM 2626 N N . THR A 1 354 ? 7.219 -7.542 -29.321 1.00 96.75 354 THR A N 1
ATOM 2627 C CA . THR A 1 354 ? 7.948 -7.434 -30.597 1.00 96.75 354 THR A CA 1
ATOM 2628 C C . THR A 1 354 ? 7.560 -6.159 -31.342 1.00 96.75 354 THR A C 1
ATOM 2630 O O . THR A 1 354 ? 8.430 -5.456 -31.851 1.00 96.75 354 THR A O 1
ATOM 2633 N N . SER A 1 355 ? 6.266 -5.820 -31.376 1.00 94.81 355 SER A N 1
ATOM 2634 C CA . SER A 1 355 ? 5.783 -4.599 -32.030 1.00 94.81 355 SER A CA 1
ATOM 2635 C C . SER A 1 355 ? 6.356 -3.331 -31.395 1.00 94.81 355 SER A C 1
ATOM 2637 O O . SER A 1 355 ? 6.708 -2.391 -32.105 1.00 94.81 355 SER A O 1
ATOM 2639 N N . VAL A 1 356 ? 6.449 -3.295 -30.067 1.00 94.00 356 VAL A N 1
ATOM 2640 C CA . VAL A 1 356 ? 6.953 -2.133 -29.322 1.00 94.00 356 VAL A CA 1
ATOM 2641 C C . VAL A 1 356 ? 8.475 -2.008 -29.415 1.00 94.00 356 VAL A C 1
ATOM 2643 O O . VAL A 1 356 ? 9.006 -0.901 -29.467 1.00 94.00 356 VAL A O 1
ATOM 2646 N N . LEU A 1 357 ? 9.182 -3.135 -29.492 1.00 92.94 357 LEU A N 1
ATOM 2647 C CA . LEU A 1 357 ? 10.640 -3.210 -29.609 1.00 92.94 357 LEU A CA 1
ATOM 2648 C C . LEU A 1 357 ? 11.125 -3.112 -31.068 1.00 92.94 357 LEU A C 1
ATOM 2650 O O . LEU A 1 357 ? 12.199 -3.600 -31.409 1.00 92.94 357 LEU A O 1
ATOM 2654 N N . GLY A 1 358 ? 10.334 -2.501 -31.956 1.00 88.94 358 GLY A N 1
ATOM 2655 C CA . GLY A 1 358 ? 10.731 -2.246 -33.345 1.00 88.94 358 GLY A CA 1
ATOM 2656 C C . GLY A 1 358 ? 10.889 -3.502 -34.210 1.00 88.94 358 GLY A C 1
ATOM 2657 O O . GLY A 1 358 ? 11.604 -3.464 -35.209 1.00 88.94 358 GLY A O 1
ATOM 2658 N N . GLY A 1 359 ? 10.237 -4.608 -33.846 1.00 92.06 359 GLY A N 1
ATOM 2659 C CA . GLY A 1 359 ? 10.312 -5.884 -34.559 1.00 92.06 359 GLY A CA 1
ATOM 2660 C C . GLY A 1 359 ? 11.361 -6.861 -34.021 1.00 92.06 359 GLY A C 1
ATOM 2661 O O . GLY A 1 359 ? 11.516 -7.942 -34.590 1.00 92.06 359 GLY A O 1
ATOM 2662 N N . ASP A 1 360 ? 12.072 -6.523 -32.940 1.00 94.56 360 ASP A N 1
ATOM 2663 C CA . ASP A 1 360 ? 13.064 -7.415 -32.335 1.00 94.56 360 ASP A CA 1
ATOM 2664 C C . ASP A 1 360 ? 12.396 -8.533 -31.515 1.00 94.56 360 ASP A C 1
ATOM 2666 O O . ASP A 1 360 ? 11.977 -8.351 -30.368 1.00 94.56 360 ASP A O 1
ATOM 2670 N N . ALA A 1 361 ? 12.315 -9.720 -32.119 1.00 95.25 361 ALA A N 1
ATOM 2671 C CA . ALA A 1 361 ? 11.741 -10.904 -31.491 1.00 95.25 361 ALA A CA 1
ATOM 2672 C C . ALA A 1 361 ? 12.583 -11.437 -30.316 1.00 95.25 361 ALA A C 1
ATOM 2674 O O . ALA A 1 361 ? 12.025 -11.991 -29.371 1.00 95.25 361 ALA A O 1
ATOM 2675 N N . LEU A 1 362 ? 13.913 -11.278 -30.341 1.00 95.94 362 LEU A N 1
ATOM 2676 C CA . LEU A 1 362 ? 14.772 -11.754 -29.253 1.00 95.94 362 LEU A CA 1
ATOM 2677 C C . LEU A 1 362 ? 14.607 -10.865 -28.018 1.00 95.94 362 LEU A C 1
ATOM 2679 O O . LEU A 1 362 ? 14.455 -11.376 -26.908 1.00 95.94 362 LEU A O 1
ATOM 2683 N N . ALA A 1 363 ? 14.596 -9.546 -28.211 1.00 95.62 363 ALA A N 1
ATOM 2684 C CA . ALA A 1 363 ? 14.343 -8.601 -27.131 1.00 95.62 363 ALA A CA 1
ATOM 2685 C C . ALA A 1 363 ? 12.950 -8.820 -26.513 1.00 95.62 363 ALA A C 1
ATOM 2687 O O . ALA A 1 363 ? 12.815 -8.790 -25.290 1.00 95.62 363 ALA A O 1
ATOM 2688 N N . ALA A 1 364 ? 11.936 -9.121 -27.332 1.00 96.50 364 ALA A N 1
ATOM 2689 C CA . ALA A 1 364 ? 10.589 -9.445 -26.863 1.00 96.50 364 ALA A CA 1
ATOM 2690 C C . ALA A 1 364 ? 10.541 -10.709 -25.989 1.00 96.50 364 ALA A C 1
ATOM 2692 O O . ALA A 1 364 ? 9.882 -10.724 -24.949 1.00 96.50 364 ALA A O 1
ATOM 2693 N N . GLU A 1 365 ? 11.268 -11.758 -26.375 1.00 96.25 365 GLU A N 1
ATOM 2694 C CA . GLU A 1 365 ? 11.387 -12.991 -25.589 1.00 96.25 365 GLU A CA 1
ATOM 2695 C C . GLU A 1 365 ? 12.097 -12.749 -24.248 1.00 96.25 365 GLU A C 1
ATOM 2697 O O . GLU A 1 365 ? 11.632 -13.197 -23.199 1.00 96.25 365 GLU A O 1
ATOM 2702 N N . LEU A 1 366 ? 13.190 -11.979 -24.251 1.00 96.94 366 LEU A N 1
ATOM 2703 C CA . LEU A 1 366 ? 13.892 -11.592 -23.023 1.00 96.94 366 LEU A CA 1
ATOM 2704 C C . LEU A 1 366 ? 13.023 -10.716 -22.114 1.00 96.94 366 LEU A C 1
ATOM 2706 O O . LEU A 1 366 ? 13.065 -10.869 -20.893 1.00 96.94 366 LEU A O 1
ATOM 2710 N N . MET A 1 367 ? 12.210 -9.831 -22.692 1.00 95.69 367 MET A N 1
ATOM 2711 C CA . MET A 1 367 ? 11.266 -9.001 -21.951 1.00 95.69 367 MET A CA 1
ATOM 2712 C C . MET A 1 367 ? 10.171 -9.847 -21.297 1.00 95.69 367 MET A C 1
ATOM 2714 O O . MET A 1 367 ? 9.861 -9.628 -20.128 1.00 95.69 367 MET A O 1
ATOM 2718 N N . LEU A 1 368 ? 9.644 -10.861 -21.991 1.00 95.69 368 LEU A N 1
ATOM 2719 C CA . LEU A 1 368 ? 8.717 -11.822 -21.391 1.00 95.69 368 LEU A CA 1
ATOM 2720 C C . LEU A 1 368 ? 9.365 -12.582 -20.228 1.00 95.69 368 LEU A C 1
ATOM 2722 O O . LEU A 1 368 ? 8.750 -12.707 -19.171 1.00 95.69 368 LEU A O 1
ATOM 2726 N N . LEU A 1 369 ? 10.604 -13.056 -20.392 1.00 95.19 369 LEU A N 1
ATOM 2727 C CA . LEU A 1 369 ? 11.341 -13.715 -19.311 1.00 95.19 369 LEU A CA 1
ATOM 2728 C C . LEU A 1 369 ? 11.561 -12.781 -18.116 1.00 95.19 369 LEU A C 1
ATOM 2730 O O . LEU A 1 369 ? 11.436 -13.221 -16.977 1.00 95.19 369 LEU A O 1
ATOM 2734 N N . CYS A 1 370 ? 11.842 -11.500 -18.366 1.00 94.19 370 CYS A N 1
ATOM 2735 C CA . CYS A 1 370 ? 11.990 -10.480 -17.330 1.00 94.19 370 CYS A CA 1
ATOM 2736 C C . CYS A 1 370 ? 10.676 -10.298 -16.563 1.00 94.19 370 CYS A C 1
ATOM 2738 O O . CYS A 1 370 ? 10.663 -10.350 -15.336 1.00 94.19 370 CYS A O 1
ATOM 2740 N N . ALA A 1 371 ? 9.570 -10.186 -17.299 1.00 92.06 371 ALA A N 1
ATOM 2741 C CA . ALA A 1 371 ? 8.225 -9.958 -16.785 1.00 92.06 371 ALA A CA 1
ATOM 2742 C C . ALA A 1 371 ? 7.693 -11.108 -15.903 1.00 92.06 371 ALA A C 1
ATOM 2744 O O . ALA A 1 371 ? 6.897 -10.874 -14.998 1.00 92.06 371 ALA A O 1
ATOM 2745 N N . ILE A 1 372 ? 8.133 -12.350 -16.140 1.00 90.88 372 ILE A N 1
ATOM 2746 C CA . ILE A 1 372 ? 7.764 -13.517 -15.313 1.00 90.88 372 ILE A CA 1
ATOM 2747 C C . ILE A 1 372 ? 8.816 -13.880 -14.255 1.00 90.88 372 ILE A C 1
ATOM 2749 O O . ILE A 1 372 ? 8.579 -14.778 -13.438 1.00 90.88 372 ILE A O 1
ATOM 2753 N N . SER A 1 373 ? 9.989 -13.242 -14.292 1.00 91.62 373 SER A N 1
ATOM 2754 C CA . SER A 1 373 ? 11.066 -13.497 -13.334 1.00 91.62 373 SER A CA 1
ATOM 2755 C C . SER A 1 373 ? 10.660 -13.069 -11.920 1.00 91.62 373 SER A C 1
ATOM 2757 O O . SER A 1 373 ? 9.720 -12.298 -11.730 1.00 91.62 373 SER A O 1
ATOM 2759 N N . ARG A 1 374 ? 11.311 -13.635 -10.899 1.00 87.88 374 ARG A N 1
ATOM 2760 C CA . ARG A 1 374 ? 11.011 -13.317 -9.495 1.00 87.88 374 ARG A CA 1
ATOM 2761 C C . ARG A 1 374 ? 12.156 -13.679 -8.578 1.00 87.88 374 ARG A C 1
ATOM 2763 O O . ARG A 1 374 ? 12.874 -14.640 -8.852 1.00 87.88 374 ARG A O 1
ATOM 2770 N N . VAL A 1 375 ? 12.242 -13.017 -7.433 1.00 88.44 375 VAL A N 1
ATOM 2771 C CA . VAL A 1 375 ? 13.104 -13.499 -6.357 1.00 88.44 375 VAL A CA 1
ATOM 2772 C C . VAL A 1 375 ? 12.526 -14.806 -5.799 1.00 88.44 375 VAL A C 1
ATOM 2774 O O . VAL A 1 375 ? 11.449 -14.836 -5.213 1.00 88.44 375 VAL A O 1
ATOM 2777 N N . LEU A 1 376 ? 13.217 -15.921 -6.037 1.00 86.62 376 LEU A N 1
ATOM 2778 C CA . LEU A 1 376 ? 12.845 -17.245 -5.527 1.00 86.62 376 LEU A CA 1
ATOM 2779 C C . LEU A 1 376 ? 13.469 -17.496 -4.158 1.00 86.62 376 LEU A C 1
ATOM 2781 O O . LEU A 1 376 ? 12.810 -17.979 -3.242 1.00 86.62 376 LEU A O 1
ATOM 2785 N N . THR A 1 377 ? 14.756 -17.189 -4.038 1.00 86.06 377 THR A N 1
ATOM 2786 C CA . THR A 1 377 ? 15.545 -17.366 -2.821 1.00 86.06 377 THR A CA 1
ATOM 2787 C C . THR A 1 377 ? 16.635 -16.303 -2.757 1.00 86.06 377 THR A C 1
ATOM 2789 O O . THR A 1 377 ? 17.011 -15.715 -3.771 1.00 86.06 377 THR A O 1
ATOM 2792 N N . HIS A 1 378 ? 17.169 -16.070 -1.561 1.00 85.31 378 HIS A N 1
ATOM 2793 C CA . HIS A 1 378 ? 18.384 -15.286 -1.370 1.00 85.31 378 HIS A CA 1
ATOM 2794 C C . HIS A 1 378 ? 19.543 -16.211 -1.011 1.00 85.31 378 HIS A C 1
ATOM 2796 O O . HIS A 1 378 ? 19.401 -17.101 -0.171 1.00 85.31 378 HIS A O 1
ATOM 2802 N N . HIS A 1 379 ? 20.705 -15.975 -1.615 1.00 83.69 379 HIS A N 1
ATOM 2803 C CA . HIS A 1 379 ? 21.963 -16.580 -1.196 1.00 83.69 379 HIS A CA 1
ATOM 2804 C C . HIS A 1 379 ? 22.877 -15.483 -0.640 1.00 83.69 379 HIS A C 1
ATOM 2806 O O . HIS A 1 379 ? 23.578 -14.788 -1.380 1.00 83.69 379 HIS A O 1
ATOM 2812 N N . GLY A 1 380 ? 22.839 -15.296 0.681 1.00 84.75 380 GLY A N 1
ATOM 2813 C CA . GLY A 1 380 ? 23.431 -14.120 1.319 1.00 84.75 380 GLY A CA 1
ATOM 2814 C C . GLY A 1 380 ? 22.677 -12.853 0.905 1.00 84.75 380 GLY A C 1
ATOM 2815 O O . GLY A 1 380 ? 21.463 -12.777 1.068 1.00 84.75 380 GLY A O 1
ATOM 2816 N N . GLU A 1 381 ? 23.381 -11.871 0.342 1.00 82.38 381 GLU A N 1
ATOM 2817 C CA . GLU A 1 381 ? 22.770 -10.626 -0.153 1.00 82.38 381 GLU A CA 1
ATOM 2818 C C . GLU A 1 381 ? 22.281 -10.698 -1.608 1.00 82.38 381 GLU A C 1
ATOM 2820 O O . GLU A 1 381 ? 21.673 -9.746 -2.090 1.00 82.38 381 GLU A O 1
ATOM 2825 N N . MET A 1 382 ? 22.547 -11.799 -2.319 1.00 85.12 382 MET A N 1
ATOM 2826 C CA . MET A 1 382 ? 22.213 -11.925 -3.738 1.00 85.12 382 MET A CA 1
ATOM 2827 C C . MET A 1 382 ? 20.836 -12.587 -3.927 1.00 85.12 382 MET A C 1
ATOM 2829 O O . MET A 1 382 ? 20.655 -13.724 -3.475 1.00 85.12 382 MET A O 1
ATOM 2833 N N . PRO A 1 383 ? 19.879 -11.928 -4.605 1.00 90.19 383 PRO A N 1
ATOM 2834 C CA . PRO A 1 383 ? 18.611 -12.535 -4.986 1.00 90.19 383 PRO A CA 1
ATOM 2835 C C . PRO A 1 383 ? 18.803 -13.486 -6.179 1.00 90.19 383 PRO A C 1
ATOM 2837 O O . PRO A 1 383 ? 19.482 -13.157 -7.151 1.00 90.19 383 PRO A O 1
ATOM 2840 N N . LEU A 1 384 ? 18.182 -14.664 -6.125 1.00 90.38 384 LEU A N 1
ATOM 2841 C CA . LEU A 1 384 ? 18.190 -15.662 -7.197 1.00 90.38 384 LEU A CA 1
ATOM 2842 C C . LEU A 1 384 ? 16.811 -15.761 -7.855 1.00 90.38 384 LEU A C 1
ATOM 2844 O O . LEU A 1 384 ? 15.790 -15.762 -7.172 1.00 90.38 384 LEU A O 1
ATOM 2848 N N . GLY A 1 385 ? 16.786 -15.894 -9.185 1.00 88.56 385 GLY A N 1
ATOM 2849 C CA . GLY A 1 385 ? 15.564 -16.053 -9.990 1.00 88.56 385 GLY A CA 1
ATOM 2850 C C . GLY A 1 385 ? 15.038 -14.766 -10.638 1.00 88.56 385 GLY A C 1
ATOM 2851 O O . GLY A 1 385 ? 14.185 -14.839 -11.526 1.00 88.56 385 GLY A O 1
ATOM 2852 N N . LYS A 1 386 ? 15.561 -13.604 -10.235 1.00 89.44 386 LYS A N 1
ATOM 2853 C CA . LYS A 1 386 ? 15.274 -12.313 -10.864 1.00 89.44 386 LYS A CA 1
ATOM 2854 C C . LYS A 1 386 ? 16.075 -12.151 -12.158 1.00 89.44 386 LYS A C 1
ATOM 2856 O O . LYS A 1 386 ? 17.256 -12.495 -12.207 1.00 89.44 386 LYS A O 1
ATOM 2861 N N . LEU A 1 387 ? 15.445 -11.575 -13.178 1.00 91.75 387 LEU A N 1
ATOM 2862 C CA . LEU A 1 387 ? 16.092 -11.119 -14.402 1.00 91.75 387 LEU A CA 1
ATOM 2863 C C . LEU A 1 387 ? 15.890 -9.606 -14.531 1.00 91.75 387 LEU A C 1
ATOM 2865 O O . LEU A 1 387 ? 14.770 -9.125 -14.428 1.00 91.75 387 LEU A O 1
ATOM 2869 N N . THR A 1 388 ? 16.971 -8.870 -14.782 1.00 92.06 388 THR A N 1
ATOM 2870 C CA . THR A 1 388 ? 16.920 -7.441 -15.122 1.00 92.06 388 THR A CA 1
ATOM 2871 C C . THR A 1 388 ? 17.321 -7.288 -16.582 1.00 92.06 388 THR A C 1
ATOM 2873 O O . THR A 1 388 ? 18.360 -7.812 -16.989 1.00 92.06 388 THR A O 1
ATOM 2876 N N . LEU A 1 389 ? 16.518 -6.574 -17.370 1.00 94.12 389 LEU A N 1
ATOM 2877 C CA . LEU A 1 389 ? 16.769 -6.352 -18.791 1.00 94.12 389 LEU A CA 1
ATOM 2878 C C . LEU A 1 389 ? 17.157 -4.893 -19.045 1.00 94.12 389 LEU A C 1
ATOM 2880 O O . LEU A 1 389 ? 16.421 -3.984 -18.676 1.00 94.12 389 LEU A O 1
ATOM 2884 N N . ASN A 1 390 ? 18.288 -4.682 -19.717 1.00 94.12 390 ASN A N 1
ATOM 2885 C CA . ASN A 1 390 ? 18.658 -3.382 -20.268 1.00 94.12 390 ASN A CA 1
ATOM 2886 C C . ASN A 1 390 ? 18.478 -3.412 -21.790 1.00 94.12 390 ASN A C 1
ATOM 2888 O O . ASN A 1 390 ? 19.095 -4.238 -22.467 1.00 94.12 390 ASN A O 1
ATOM 2892 N N . VAL A 1 391 ? 17.646 -2.514 -22.319 1.00 92.06 391 VAL A N 1
ATOM 2893 C CA . VAL A 1 391 ? 17.424 -2.352 -23.759 1.00 92.06 391 VAL A CA 1
ATOM 2894 C C . VAL A 1 391 ? 18.128 -1.078 -24.208 1.00 92.06 391 VAL A C 1
ATOM 2896 O O . VAL A 1 391 ? 17.790 0.023 -23.781 1.00 92.06 391 VAL A O 1
ATOM 2899 N N . SER A 1 392 ? 19.121 -1.237 -25.079 1.00 91.31 392 SER A N 1
ATOM 2900 C CA . SER A 1 392 ? 19.943 -0.139 -25.591 1.00 91.31 392 SER A CA 1
ATOM 2901 C C . SER A 1 392 ? 19.690 0.093 -27.080 1.00 91.31 392 SER A C 1
ATOM 2903 O O . SER A 1 392 ? 18.959 -0.659 -27.718 1.00 91.31 392 SER A O 1
ATOM 2905 N N . ALA A 1 393 ? 20.298 1.147 -27.634 1.00 88.31 393 ALA A N 1
ATOM 2906 C CA . ALA A 1 393 ? 20.127 1.539 -29.034 1.00 88.31 393 ALA A CA 1
ATOM 2907 C C . ALA A 1 393 ? 18.664 1.850 -29.414 1.00 88.31 393 ALA A C 1
ATOM 2909 O O . ALA A 1 393 ? 18.209 1.519 -30.503 1.00 88.31 393 ALA A O 1
ATOM 2910 N N . CYS A 1 394 ? 17.947 2.535 -28.519 1.00 88.06 394 CYS A N 1
ATOM 2911 C CA . CYS A 1 394 ? 16.587 3.032 -28.725 1.00 88.06 394 CYS A CA 1
ATOM 2912 C C . CYS A 1 394 ? 16.633 4.471 -29.285 1.00 88.06 394 CYS A C 1
ATOM 2914 O O . CYS A 1 394 ? 16.715 5.410 -28.490 1.00 88.06 394 CYS A O 1
ATOM 2916 N N . PRO A 1 395 ? 16.611 4.693 -30.616 1.00 82.75 395 PRO A N 1
ATOM 2917 C CA . PRO A 1 395 ? 16.739 6.034 -31.176 1.00 82.75 395 PRO A CA 1
ATOM 2918 C C . PRO A 1 395 ? 15.511 6.903 -30.856 1.00 82.75 395 PRO A C 1
ATOM 2920 O O . PRO A 1 395 ? 14.396 6.381 -30.748 1.00 82.75 395 PRO A O 1
ATOM 2923 N N . PRO A 1 396 ? 15.684 8.230 -30.737 1.00 83.06 396 PRO A N 1
ATOM 2924 C CA . PRO A 1 396 ? 14.558 9.144 -30.621 1.00 83.06 396 PRO A CA 1
ATOM 2925 C C . PRO A 1 396 ? 13.707 9.134 -31.896 1.00 83.06 396 PRO A C 1
ATOM 2927 O O . PRO A 1 396 ? 14.222 8.949 -33.003 1.00 83.06 396 PRO A O 1
ATOM 2930 N N . ALA A 1 397 ? 12.399 9.365 -31.753 1.00 79.62 397 ALA A N 1
ATOM 2931 C CA . ALA A 1 397 ? 11.541 9.576 -32.918 1.00 79.62 397 ALA A CA 1
ATOM 2932 C C . ALA A 1 397 ? 11.944 10.864 -33.661 1.00 79.62 397 ALA A C 1
ATOM 2934 O O . ALA A 1 397 ? 12.494 11.795 -33.071 1.00 79.62 397 ALA A O 1
ATOM 2935 N N . ALA A 1 398 ? 11.656 10.935 -34.963 1.00 77.44 398 ALA A N 1
ATOM 2936 C CA . ALA A 1 398 ? 11.979 12.104 -35.777 1.00 77.44 398 ALA A CA 1
ATOM 2937 C C . ALA A 1 398 ? 11.364 13.383 -35.175 1.00 77.44 398 ALA A C 1
ATOM 2939 O O . ALA A 1 398 ? 10.145 13.527 -35.118 1.00 77.44 398 ALA A O 1
ATOM 2940 N N . GLY A 1 399 ? 12.216 14.306 -34.717 1.00 76.56 399 GLY A N 1
ATOM 2941 C CA . GLY A 1 399 ? 11.796 15.564 -34.092 1.00 76.56 399 GLY A CA 1
ATOM 2942 C C . GLY A 1 399 ? 11.379 15.466 -32.618 1.00 76.56 399 GLY A C 1
ATOM 2943 O O . GLY A 1 399 ? 10.968 16.476 -32.055 1.00 76.56 399 GLY A O 1
ATOM 2944 N N . ALA A 1 400 ? 11.500 14.298 -31.982 1.00 79.94 400 ALA A N 1
ATOM 2945 C CA . ALA A 1 400 ? 11.254 14.120 -30.554 1.00 79.94 400 ALA A CA 1
ATOM 2946 C C . ALA A 1 400 ? 12.578 14.000 -29.777 1.00 79.94 400 ALA A C 1
ATOM 2948 O O . ALA A 1 400 ? 13.544 13.441 -30.291 1.00 79.94 400 ALA A O 1
ATOM 2949 N N . PRO A 1 401 ? 12.640 14.472 -28.522 1.00 73.38 401 PRO A N 1
ATOM 2950 C CA . PRO A 1 401 ? 13.830 14.321 -27.684 1.00 73.38 401 PRO A CA 1
ATOM 2951 C C . PRO A 1 401 ? 14.001 12.902 -27.113 1.00 73.38 401 PRO A C 1
ATOM 2953 O O . PRO A 1 401 ? 15.037 12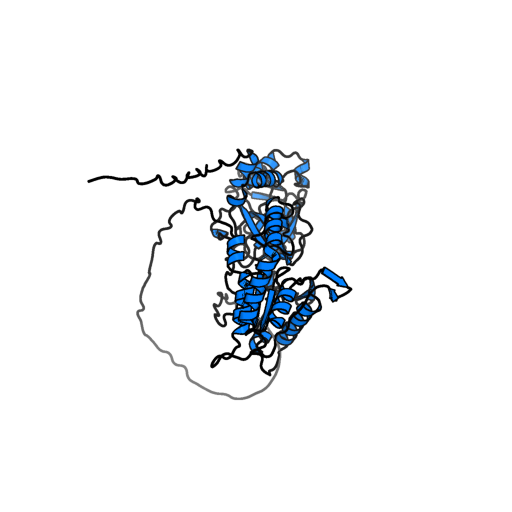.613 -26.523 1.00 73.38 401 PRO A O 1
ATOM 2956 N N . ARG A 1 402 ? 12.995 12.026 -27.257 1.00 79.69 402 ARG A N 1
ATOM 2957 C CA . ARG A 1 402 ? 12.892 10.730 -26.573 1.00 79.69 402 ARG A CA 1
ATOM 2958 C C . ARG A 1 402 ? 12.527 9.601 -27.537 1.00 79.69 402 ARG A C 1
ATOM 2960 O O . ARG A 1 402 ? 11.861 9.830 -28.551 1.00 79.69 402 ARG A O 1
ATOM 2967 N N . SER A 1 403 ? 12.937 8.379 -27.203 1.00 80.88 403 SER A N 1
ATOM 2968 C CA . SER A 1 403 ? 12.484 7.169 -27.890 1.00 80.88 403 SER A CA 1
ATOM 2969 C C . SER A 1 403 ? 11.017 6.836 -27.568 1.00 80.88 403 SER A C 1
ATOM 2971 O O . SER A 1 403 ? 10.651 6.808 -26.391 1.00 80.88 403 SER A O 1
ATOM 2973 N N . PRO A 1 404 ? 10.179 6.514 -28.575 1.00 87.50 404 PRO A N 1
ATOM 2974 C CA . PRO A 1 404 ? 8.802 6.063 -28.355 1.00 87.50 404 PRO A CA 1
ATOM 2975 C C . PRO A 1 404 ? 8.731 4.648 -27.758 1.00 87.50 404 PRO A C 1
ATOM 2977 O O . PRO A 1 404 ? 7.679 4.241 -27.267 1.00 87.50 404 PRO A O 1
ATOM 2980 N N . VAL A 1 405 ? 9.843 3.899 -27.781 1.00 90.81 405 VAL A N 1
ATOM 2981 C CA . VAL A 1 405 ? 9.920 2.524 -27.268 1.00 90.81 405 VAL A CA 1
ATOM 2982 C C . VAL A 1 405 ? 9.564 2.483 -25.784 1.00 90.81 405 VAL A C 1
ATOM 2984 O O . VAL A 1 405 ? 8.802 1.617 -25.370 1.00 90.81 405 VAL A O 1
ATOM 2987 N N . PHE A 1 406 ? 10.043 3.443 -24.986 1.00 90.94 406 PHE A N 1
ATOM 2988 C CA . PHE A 1 406 ? 9.731 3.479 -23.557 1.00 90.94 406 PHE A CA 1
ATOM 2989 C C . PHE A 1 406 ? 8.229 3.602 -23.300 1.00 90.94 406 PHE A C 1
ATOM 2991 O O . PHE A 1 406 ? 7.683 2.883 -22.466 1.00 90.94 406 PHE A O 1
ATOM 2998 N N . ASP A 1 407 ? 7.558 4.520 -23.999 1.00 91.19 407 ASP A N 1
ATOM 2999 C CA . ASP A 1 407 ? 6.135 4.769 -23.784 1.00 91.19 407 ASP A CA 1
ATOM 3000 C C . ASP A 1 407 ? 5.292 3.570 -24.223 1.00 91.19 407 ASP A C 1
ATOM 3002 O O . ASP A 1 407 ? 4.392 3.171 -23.485 1.00 91.19 407 ASP A O 1
ATOM 3006 N N . GLY A 1 408 ? 5.653 2.928 -25.340 1.00 93.25 408 GLY A N 1
ATOM 3007 C CA . GLY A 1 408 ? 5.015 1.683 -25.769 1.00 93.25 408 GLY A CA 1
ATOM 3008 C C . GLY A 1 408 ? 5.255 0.517 -24.802 1.00 93.25 408 GLY A C 1
ATOM 3009 O O . GLY A 1 408 ? 4.337 -0.266 -24.545 1.00 93.25 408 GLY A O 1
ATOM 3010 N N . ILE A 1 409 ? 6.458 0.408 -24.215 1.00 94.38 409 ILE A N 1
ATOM 3011 C CA . ILE A 1 409 ? 6.767 -0.623 -23.209 1.00 94.38 409 ILE A CA 1
ATOM 3012 C C . ILE A 1 409 ? 5.916 -0.381 -21.969 1.00 94.38 409 ILE A C 1
ATOM 3014 O O . ILE A 1 409 ? 5.267 -1.305 -21.484 1.00 94.38 409 ILE A O 1
ATOM 3018 N N . ARG A 1 410 ? 5.887 0.861 -21.480 1.00 94.50 410 ARG A N 1
ATOM 3019 C CA . ARG A 1 410 ? 5.090 1.247 -20.317 1.00 94.50 410 ARG A CA 1
ATOM 3020 C C . ARG A 1 410 ? 3.612 0.952 -20.540 1.00 94.50 410 ARG A C 1
ATOM 3022 O O . ARG A 1 410 ? 2.991 0.380 -19.659 1.00 94.50 410 ARG A O 1
ATOM 3029 N N . GLU A 1 411 ? 3.053 1.309 -21.693 1.00 95.00 411 GLU A N 1
ATOM 3030 C CA . GLU A 1 411 ? 1.644 1.049 -22.011 1.00 95.00 411 GLU A CA 1
ATOM 3031 C C . GLU A 1 411 ? 1.338 -0.454 -22.055 1.00 95.00 411 GLU A C 1
ATOM 3033 O O . GLU A 1 411 ? 0.381 -0.909 -21.428 1.00 95.00 411 GLU A O 1
ATOM 3038 N N . THR A 1 412 ? 2.196 -1.241 -22.710 1.00 95.31 412 THR A N 1
ATOM 3039 C CA . THR A 1 412 ? 2.016 -2.698 -22.809 1.00 95.31 412 THR A CA 1
ATOM 3040 C C . THR A 1 412 ? 2.145 -3.377 -21.447 1.00 95.31 412 THR A C 1
ATOM 3042 O O . THR A 1 412 ? 1.329 -4.229 -21.105 1.00 95.31 412 THR A O 1
ATOM 3045 N N . LEU A 1 413 ? 3.132 -2.987 -20.634 1.00 95.06 413 LEU A N 1
ATOM 3046 C CA . LEU A 1 413 ? 3.272 -3.492 -19.269 1.00 95.06 413 LEU A CA 1
ATOM 3047 C C . LEU A 1 413 ? 2.088 -3.072 -18.401 1.00 95.06 413 LEU A C 1
ATOM 3049 O O . LEU A 1 413 ? 1.564 -3.907 -17.672 1.00 95.06 413 LEU A O 1
ATOM 3053 N N . SER A 1 414 ? 1.620 -1.828 -18.512 1.00 95.50 414 SER A N 1
ATOM 3054 C CA . SER A 1 414 ? 0.463 -1.344 -17.756 1.00 95.50 414 SER A CA 1
ATOM 3055 C C . SER A 1 414 ? -0.835 -2.064 -18.121 1.00 95.50 414 SER A C 1
ATOM 3057 O O . SER A 1 414 ? -1.736 -2.141 -17.291 1.00 95.50 414 SER A O 1
ATOM 3059 N N . ALA A 1 415 ? -0.946 -2.615 -19.331 1.00 93.75 415 ALA A N 1
ATOM 3060 C CA . ALA A 1 415 ? -2.072 -3.458 -19.727 1.00 93.75 415 ALA A CA 1
ATOM 3061 C C . ALA A 1 415 ? -1.991 -4.886 -19.152 1.00 93.75 415 ALA A C 1
ATOM 3063 O O . ALA A 1 415 ? -3.022 -5.535 -18.998 1.00 93.75 415 ALA A O 1
ATOM 3064 N N . LEU A 1 416 ? -0.786 -5.376 -18.838 1.00 92.00 416 LEU A N 1
ATOM 3065 C CA . LEU A 1 416 ? -0.548 -6.749 -18.375 1.00 92.00 416 LEU A CA 1
ATOM 3066 C C . LEU A 1 416 ? -0.412 -6.864 -16.852 1.00 92.00 416 LEU A C 1
ATOM 3068 O O . LEU A 1 416 ? -0.859 -7.849 -16.272 1.00 92.00 416 LEU A O 1
ATOM 3072 N N . PHE A 1 417 ? 0.221 -5.885 -16.206 1.00 92.94 417 PHE A N 1
ATOM 3073 C CA . PHE A 1 417 ? 0.588 -5.935 -14.793 1.00 92.94 417 PHE A CA 1
ATOM 3074 C C . PHE A 1 417 ? -0.264 -4.991 -13.945 1.00 92.94 417 PHE A C 1
ATOM 3076 O O . PHE A 1 417 ? -0.614 -3.900 -14.396 1.00 92.94 417 PHE A O 1
ATOM 3083 N N . PRO A 1 418 ? -0.595 -5.374 -12.700 1.00 93.69 418 PRO A N 1
ATOM 3084 C CA . PRO A 1 418 ? -1.374 -4.516 -11.816 1.00 93.69 418 PRO A CA 1
ATOM 3085 C C . PRO A 1 418 ? -0.565 -3.334 -11.270 1.00 93.69 418 PRO A C 1
ATOM 3087 O O . PRO A 1 418 ? -1.139 -2.291 -10.953 1.00 93.69 418 PRO A O 1
ATOM 3090 N N . PHE A 1 419 ? 0.758 -3.494 -11.164 1.00 94.31 419 PHE A N 1
ATOM 3091 C CA . PHE A 1 419 ? 1.661 -2.505 -10.587 1.00 94.31 419 PHE A CA 1
ATOM 3092 C C . PHE A 1 419 ? 2.821 -2.224 -11.545 1.00 94.31 419 PHE A C 1
ATOM 3094 O O . PHE A 1 419 ? 3.657 -3.096 -11.786 1.00 94.31 419 PHE A O 1
ATOM 3101 N N . VAL A 1 420 ? 2.868 -1.012 -12.097 1.00 95.38 420 VAL A N 1
ATOM 3102 C CA . VAL A 1 420 ? 3.902 -0.557 -13.033 1.00 95.38 420 VAL A CA 1
ATOM 3103 C C . VAL A 1 420 ? 4.354 0.841 -12.637 1.00 95.38 420 VAL A C 1
ATOM 3105 O O . VAL A 1 420 ? 3.580 1.797 -12.654 1.00 95.38 420 VAL A O 1
ATOM 3108 N N . SER A 1 421 ? 5.629 0.960 -12.281 1.00 93.62 421 SER A N 1
ATOM 3109 C CA . SER A 1 421 ? 6.290 2.224 -11.974 1.00 93.62 421 SER A CA 1
ATOM 3110 C C . SER A 1 421 ? 7.239 2.601 -13.099 1.00 93.62 421 SER A C 1
ATOM 3112 O O . SER A 1 421 ? 7.810 1.739 -13.769 1.00 93.62 421 SER A O 1
ATOM 3114 N N . SER A 1 422 ? 7.425 3.899 -13.318 1.00 92.44 422 SER A N 1
ATOM 3115 C CA . SER A 1 422 ? 8.310 4.384 -14.368 1.00 92.44 422 SER A CA 1
ATOM 3116 C C . SER A 1 422 ? 9.103 5.600 -13.904 1.00 92.44 422 SER A C 1
ATOM 3118 O O . SER A 1 422 ? 8.502 6.566 -13.434 1.00 92.44 422 SER A O 1
ATOM 3120 N N . ALA A 1 423 ? 10.422 5.582 -14.077 1.00 89.94 423 ALA A N 1
ATOM 3121 C CA . ALA A 1 423 ? 11.314 6.683 -13.725 1.00 89.94 423 ALA A CA 1
ATOM 3122 C C . ALA A 1 423 ? 12.082 7.166 -14.960 1.00 89.94 423 ALA A C 1
ATOM 3124 O O . ALA A 1 423 ? 12.645 6.361 -15.699 1.00 89.94 423 ALA A O 1
ATOM 3125 N N . ILE A 1 424 ? 12.115 8.481 -15.183 1.00 89.69 424 ILE A N 1
ATOM 3126 C CA . ILE A 1 424 ? 12.892 9.088 -16.270 1.00 89.69 424 ILE A CA 1
ATOM 3127 C C . ILE A 1 424 ? 14.196 9.618 -15.685 1.00 89.69 424 ILE A C 1
ATOM 3129 O O . ILE A 1 424 ? 14.184 10.562 -14.897 1.00 89.69 424 ILE A O 1
ATOM 3133 N N . LEU A 1 425 ? 15.329 9.030 -16.064 1.00 89.38 425 LEU A N 1
ATOM 3134 C CA . LEU A 1 425 ? 16.627 9.413 -15.523 1.00 89.38 425 LEU A CA 1
ATOM 3135 C C . LEU A 1 425 ? 17.167 10.633 -16.264 1.00 89.38 425 LEU A C 1
ATOM 3137 O O . LEU A 1 425 ? 17.870 10.547 -17.269 1.00 89.38 425 LEU A O 1
ATOM 3141 N N . THR A 1 426 ? 16.847 11.804 -15.723 1.00 90.62 426 THR A N 1
ATOM 3142 C CA . THR A 1 426 ? 17.541 13.054 -16.044 1.00 90.62 426 THR A CA 1
ATOM 3143 C C . THR A 1 426 ? 18.400 13.480 -14.860 1.00 90.62 426 THR A C 1
ATOM 3145 O O . THR A 1 426 ? 18.118 13.129 -13.716 1.00 90.62 426 THR A O 1
ATOM 3148 N N . ILE A 1 427 ? 19.438 14.285 -15.103 1.00 92.00 427 ILE A N 1
ATOM 3149 C CA . ILE A 1 427 ? 20.267 14.836 -14.017 1.00 92.00 427 ILE A CA 1
ATOM 3150 C C . ILE A 1 427 ? 19.432 15.691 -13.055 1.00 92.00 427 ILE A C 1
ATOM 3152 O O . ILE A 1 427 ? 19.704 15.708 -11.856 1.00 92.00 427 ILE A O 1
ATOM 3156 N N . ASN A 1 428 ? 18.415 16.393 -13.564 1.00 91.19 428 ASN A N 1
ATOM 3157 C CA . ASN A 1 428 ? 17.501 17.144 -12.715 1.00 91.19 428 ASN A CA 1
ATOM 3158 C C . ASN A 1 428 ? 16.694 16.196 -11.824 1.00 91.19 428 ASN A C 1
ATOM 3160 O O . ASN A 1 428 ? 16.782 16.312 -10.608 1.00 91.19 428 ASN A O 1
ATOM 3164 N N . GLU A 1 429 ? 16.015 15.213 -12.423 1.00 90.25 429 GLU A N 1
ATOM 3165 C CA . GLU A 1 429 ? 15.188 14.243 -11.696 1.00 90.25 429 GLU A CA 1
ATOM 3166 C C . GLU A 1 429 ? 15.995 13.488 -10.641 1.00 90.25 429 GLU A C 1
ATOM 3168 O O . GLU A 1 429 ? 15.602 13.442 -9.481 1.00 90.25 429 GLU A O 1
ATOM 3173 N N . LEU A 1 430 ? 17.175 12.976 -11.000 1.00 91.56 430 LEU A N 1
ATOM 3174 C CA . LEU A 1 430 ? 18.052 12.289 -10.054 1.00 91.56 430 LEU A CA 1
ATOM 3175 C C . LEU A 1 430 ? 18.405 13.175 -8.856 1.00 91.56 430 LEU A C 1
ATOM 3177 O O . LEU A 1 430 ? 18.485 12.676 -7.743 1.00 91.56 430 LEU A O 1
ATOM 3181 N N . ASN A 1 431 ? 18.596 14.479 -9.052 1.00 93.38 431 ASN A N 1
ATOM 3182 C CA . ASN A 1 431 ? 18.966 15.395 -7.975 1.00 93.38 431 ASN A CA 1
ATOM 3183 C C . ASN A 1 431 ? 17.779 15.927 -7.157 1.00 93.38 431 ASN A C 1
ATOM 3185 O O . ASN A 1 431 ? 18.011 16.413 -6.050 1.00 93.38 431 ASN A O 1
ATOM 3189 N N . THR A 1 432 ? 16.553 15.894 -7.688 1.00 91.44 432 THR A N 1
ATOM 3190 C CA . THR A 1 432 ? 15.366 16.491 -7.046 1.00 91.44 432 THR A CA 1
ATOM 3191 C C . THR A 1 432 ? 14.358 15.469 -6.535 1.00 91.44 432 THR A C 1
ATOM 3193 O O . THR A 1 432 ? 13.597 15.786 -5.625 1.00 91.44 432 THR A O 1
ATOM 3196 N N . ALA A 1 433 ? 14.323 14.266 -7.103 1.00 89.06 433 ALA A N 1
ATOM 3197 C CA . ALA A 1 433 ? 13.339 13.255 -6.750 1.00 89.06 433 ALA A CA 1
ATOM 3198 C C . ALA A 1 433 ? 13.616 12.625 -5.380 1.00 89.06 433 ALA A C 1
ATOM 3200 O O . ALA A 1 433 ? 14.764 12.428 -4.978 1.00 89.06 433 ALA A O 1
ATOM 3201 N N . ALA A 1 434 ? 12.549 12.244 -4.682 1.00 90.50 434 ALA A N 1
ATOM 3202 C CA . ALA A 1 434 ? 12.623 11.445 -3.466 1.00 90.50 434 ALA A CA 1
ATOM 3203 C C . ALA A 1 434 ? 12.412 9.967 -3.821 1.00 90.50 434 ALA A C 1
ATOM 3205 O O . ALA A 1 434 ? 11.281 9.491 -3.899 1.00 90.50 434 ALA A O 1
ATOM 3206 N N . TYR A 1 435 ? 13.492 9.231 -4.095 1.00 91.69 435 TYR A N 1
ATOM 3207 C CA . TYR A 1 435 ? 13.390 7.805 -4.439 1.00 91.69 435 TYR A CA 1
ATOM 3208 C C . TYR A 1 435 ? 13.219 6.914 -3.214 1.00 91.69 435 TYR A C 1
ATOM 3210 O O . TYR A 1 435 ? 12.543 5.890 -3.279 1.00 91.69 435 TYR A O 1
ATOM 3218 N N . VAL A 1 436 ? 13.797 7.326 -2.094 1.00 91.44 436 VAL A N 1
ATOM 3219 C CA . VAL A 1 436 ? 13.823 6.570 -0.847 1.00 91.44 436 VAL A CA 1
ATOM 3220 C C . VAL A 1 436 ? 12.857 7.200 0.160 1.00 91.44 436 VAL A C 1
ATOM 3222 O O . VAL A 1 436 ? 12.862 8.427 0.291 1.00 91.44 436 VAL A O 1
ATOM 3225 N N . PRO A 1 437 ? 12.046 6.403 0.881 1.00 91.81 437 PRO A N 1
ATOM 3226 C CA . PRO A 1 437 ? 11.229 6.915 1.973 1.00 91.81 437 PRO A CA 1
ATOM 3227 C C . PRO A 1 437 ? 12.082 7.540 3.075 1.00 91.81 437 PRO A C 1
ATOM 3229 O O . PRO A 1 437 ? 13.108 6.977 3.456 1.00 91.81 437 PRO A O 1
ATOM 3232 N N . ALA A 1 438 ? 11.648 8.685 3.597 1.00 90.88 438 ALA A N 1
ATOM 3233 C CA . ALA A 1 438 ? 12.402 9.433 4.600 1.00 90.88 438 ALA A CA 1
ATOM 3234 C C . ALA A 1 438 ? 11.509 9.875 5.761 1.00 90.88 438 ALA A C 1
ATOM 3236 O O . ALA A 1 438 ? 10.411 10.385 5.530 1.00 90.88 438 ALA A O 1
ATOM 3237 N N . LYS A 1 439 ? 11.973 9.717 7.003 1.00 89.56 439 LYS A N 1
ATOM 3238 C CA . LYS A 1 439 ? 11.245 10.160 8.196 1.00 89.56 439 LYS A CA 1
ATOM 3239 C C . LYS A 1 439 ? 11.204 11.684 8.234 1.00 89.56 439 LYS A C 1
ATOM 3241 O O . LYS A 1 439 ? 12.227 12.361 8.205 1.00 89.56 439 LYS A O 1
ATOM 3246 N N . ASP A 1 440 ? 9.995 12.214 8.302 1.00 86.19 440 ASP A N 1
ATOM 3247 C CA . ASP A 1 440 ? 9.730 13.598 8.641 1.00 86.19 440 ASP A CA 1
ATOM 3248 C C . ASP A 1 440 ? 9.525 13.685 10.154 1.00 86.19 440 ASP A C 1
ATOM 3250 O O . ASP A 1 440 ? 8.582 13.101 10.693 1.00 86.19 440 ASP A O 1
ATOM 3254 N N . HIS A 1 441 ? 10.447 14.346 10.852 1.00 83.56 441 HIS A N 1
ATOM 3255 C CA . HIS A 1 441 ? 10.371 14.486 12.306 1.00 83.56 441 HIS A CA 1
ATOM 3256 C C . HIS A 1 441 ? 9.365 15.556 12.736 1.00 83.56 441 HIS A C 1
ATOM 3258 O O . HIS A 1 441 ? 8.796 15.423 13.817 1.00 83.56 441 HIS A O 1
ATOM 3264 N N . ASP A 1 442 ? 9.099 16.556 11.891 1.00 81.12 442 ASP A N 1
ATOM 3265 C CA . ASP A 1 442 ? 8.157 17.634 12.203 1.00 81.12 442 ASP A CA 1
ATOM 3266 C C . ASP A 1 442 ? 6.717 17.132 12.065 1.00 81.12 442 ASP A C 1
ATOM 3268 O O . ASP A 1 442 ? 5.882 17.348 12.941 1.00 81.12 442 ASP A O 1
ATOM 3272 N N . ALA A 1 443 ? 6.434 16.398 10.984 1.00 76.38 443 ALA A N 1
ATOM 3273 C CA . ALA A 1 443 ? 5.125 15.785 10.747 1.00 76.38 443 ALA A CA 1
ATOM 3274 C C . ALA A 1 443 ? 4.968 14.390 11.389 1.00 76.38 443 ALA A C 1
ATOM 3276 O O . ALA A 1 443 ? 3.907 13.771 11.278 1.00 76.38 443 ALA A O 1
ATOM 3277 N N . ASN A 1 444 ? 6.031 13.870 12.013 1.00 79.44 444 ASN A N 1
ATOM 3278 C CA . ASN A 1 444 ? 6.132 12.526 12.589 1.00 79.44 444 ASN A CA 1
ATOM 3279 C C . ASN A 1 444 ? 5.628 11.397 11.660 1.00 79.44 444 ASN A C 1
ATOM 3281 O O . ASN A 1 444 ? 5.072 10.383 12.094 1.00 79.44 444 ASN A O 1
ATOM 3285 N N . CYS A 1 445 ? 5.850 11.534 10.356 1.00 82.75 445 CYS A N 1
ATOM 3286 C CA . CYS A 1 445 ? 5.390 10.592 9.339 1.00 82.75 445 CYS A CA 1
ATOM 3287 C C . CYS A 1 445 ? 6.545 10.156 8.436 1.00 82.75 445 CYS A C 1
ATOM 3289 O O . CYS A 1 445 ? 7.584 10.808 8.372 1.00 82.75 445 CYS A O 1
ATOM 3291 N N . LEU A 1 446 ? 6.394 9.022 7.757 1.00 86.81 446 LEU A N 1
ATOM 3292 C CA . LEU A 1 446 ? 7.348 8.616 6.735 1.00 86.81 446 LEU A CA 1
ATOM 3293 C C . LEU A 1 446 ? 6.909 9.219 5.397 1.00 86.81 446 LEU A C 1
ATOM 3295 O O . LEU A 1 446 ? 5.818 8.928 4.904 1.00 86.81 446 LEU A O 1
ATOM 3299 N N . ARG A 1 447 ? 7.744 10.068 4.794 1.00 87.19 447 ARG A N 1
ATOM 3300 C CA . ARG A 1 447 ? 7.493 10.571 3.442 1.00 87.19 447 ARG A CA 1
ATOM 3301 C C . ARG A 1 447 ? 7.649 9.435 2.447 1.00 87.19 447 ARG A C 1
ATOM 3303 O O . ARG A 1 447 ? 8.582 8.641 2.537 1.00 87.19 447 ARG A O 1
ATOM 3310 N N . PHE A 1 448 ? 6.734 9.394 1.488 1.00 85.12 448 PHE A N 1
ATOM 3311 C CA . PHE A 1 448 ? 6.756 8.421 0.407 1.00 85.12 448 PHE A CA 1
ATOM 3312 C C . PHE A 1 448 ? 8.034 8.549 -0.435 1.00 85.12 448 PHE A C 1
ATOM 3314 O O . PHE A 1 448 ? 8.464 9.658 -0.754 1.00 85.12 448 PHE A O 1
ATOM 3321 N N . GLY A 1 449 ? 8.611 7.407 -0.808 1.00 89.75 449 GLY A N 1
ATOM 3322 C CA . GLY A 1 449 ? 9.715 7.318 -1.759 1.00 89.75 449 GLY A CA 1
ATOM 3323 C C . GLY A 1 449 ? 9.270 6.606 -3.030 1.00 89.75 449 GLY A C 1
ATOM 3324 O O . GLY A 1 449 ? 8.619 5.569 -2.960 1.00 89.75 449 GLY A O 1
ATOM 3325 N N . ALA A 1 450 ? 9.651 7.132 -4.191 1.00 89.81 450 ALA A N 1
ATOM 3326 C CA . ALA A 1 450 ? 9.228 6.622 -5.497 1.00 89.81 450 ALA A CA 1
ATOM 3327 C C . ALA A 1 450 ? 9.604 5.148 -5.768 1.00 89.81 450 ALA A C 1
ATOM 3329 O O . ALA A 1 450 ? 8.960 4.493 -6.587 1.00 89.81 450 ALA A O 1
ATOM 3330 N N . LEU A 1 451 ? 10.632 4.622 -5.089 1.00 93.19 451 LEU A N 1
ATOM 3331 C CA . LEU A 1 451 ? 11.064 3.223 -5.190 1.00 93.19 451 LEU A CA 1
ATOM 3332 C C . LEU A 1 451 ? 10.418 2.302 -4.147 1.00 93.19 451 LEU A C 1
ATOM 3334 O O . LEU A 1 451 ? 10.665 1.098 -4.177 1.00 93.19 451 LEU A O 1
ATOM 3338 N N . GLN A 1 452 ? 9.591 2.831 -3.238 1.00 93.44 452 GLN A N 1
ATOM 3339 C CA . GLN A 1 452 ? 8.786 2.011 -2.337 1.00 93.44 452 GLN A CA 1
ATOM 3340 C C . GLN A 1 452 ? 7.605 1.426 -3.116 1.00 93.44 452 GLN A C 1
ATOM 3342 O O . GLN A 1 452 ? 6.547 2.042 -3.242 1.00 93.44 452 GLN A O 1
ATOM 3347 N N . LEU A 1 453 ? 7.821 0.242 -3.677 1.00 93.00 453 LEU A N 1
ATOM 3348 C CA . LEU A 1 453 ? 6.892 -0.441 -4.570 1.00 93.00 453 LEU A CA 1
ATOM 3349 C C . LEU A 1 453 ? 6.396 -1.747 -3.936 1.00 93.00 453 LEU A C 1
ATOM 3351 O O . LEU A 1 453 ? 7.126 -2.344 -3.139 1.00 93.00 453 LEU A O 1
ATOM 3355 N N . PRO A 1 454 ? 5.174 -2.201 -4.274 1.00 92.94 454 PRO A N 1
ATOM 3356 C CA . PRO A 1 454 ? 4.695 -3.492 -3.807 1.00 92.94 454 PRO A CA 1
ATOM 3357 C C . PRO A 1 454 ? 5.500 -4.623 -4.452 1.00 92.94 454 PRO A C 1
ATOM 3359 O O . PRO A 1 454 ? 6.076 -4.459 -5.530 1.00 92.94 454 PRO A O 1
ATOM 3362 N N . ALA A 1 455 ? 5.505 -5.786 -3.804 1.00 91.25 455 ALA A N 1
ATOM 3363 C CA . ALA A 1 455 ? 6.135 -6.971 -4.367 1.00 91.25 455 ALA A CA 1
ATOM 3364 C C . ALA A 1 455 ? 5.522 -7.339 -5.738 1.00 91.25 455 ALA A C 1
ATOM 3366 O O . ALA A 1 455 ? 4.313 -7.244 -5.956 1.00 91.25 455 ALA A O 1
ATOM 3367 N N . GLY A 1 456 ? 6.375 -7.728 -6.686 1.00 90.19 456 GLY A N 1
ATOM 3368 C CA . GLY A 1 456 ? 6.002 -8.039 -8.065 1.00 90.19 456 GLY A CA 1
ATOM 3369 C C . GLY A 1 456 ? 5.691 -6.828 -8.952 1.00 90.19 456 GLY A C 1
ATOM 3370 O O . GLY A 1 456 ? 5.160 -7.023 -10.047 1.00 90.19 456 GLY A O 1
ATOM 3371 N N . ALA A 1 457 ? 5.978 -5.597 -8.515 1.00 92.81 457 ALA A N 1
ATOM 3372 C CA . ALA A 1 457 ? 5.812 -4.410 -9.353 1.00 92.81 457 ALA A CA 1
ATOM 3373 C C . ALA A 1 457 ? 6.860 -4.344 -10.467 1.00 92.81 457 ALA A C 1
ATOM 3375 O O . ALA A 1 457 ? 8.040 -4.541 -10.219 1.00 92.81 457 ALA A O 1
ATOM 3376 N N . ALA A 1 458 ? 6.453 -3.967 -11.680 1.00 93.88 458 ALA A N 1
ATOM 3377 C CA . ALA A 1 458 ? 7.394 -3.725 -12.768 1.00 93.88 458 ALA A CA 1
ATOM 3378 C C . ALA A 1 458 ? 7.958 -2.298 -12.682 1.00 93.88 458 ALA A C 1
ATOM 3380 O O . ALA A 1 458 ? 7.202 -1.328 -12.768 1.00 93.88 458 ALA A O 1
ATOM 3381 N N . LEU A 1 459 ? 9.279 -2.152 -12.554 1.00 94.88 459 LEU A N 1
ATOM 3382 C CA . LEU A 1 459 ? 9.958 -0.854 -12.615 1.00 94.88 459 LEU A CA 1
ATOM 3383 C C . LEU A 1 459 ? 10.606 -0.641 -13.987 1.00 94.88 459 LEU A C 1
ATOM 3385 O O . LEU A 1 459 ? 11.536 -1.350 -14.365 1.00 94.88 459 LEU A O 1
ATOM 3389 N N . LEU A 1 460 ? 10.148 0.381 -14.709 1.00 94.94 460 LEU A N 1
ATOM 3390 C CA . LEU A 1 460 ? 10.721 0.798 -15.984 1.00 94.94 460 LEU A CA 1
ATOM 3391 C C . LEU A 1 460 ? 11.564 2.066 -15.814 1.00 94.94 460 LEU A C 1
ATOM 3393 O O . LEU A 1 460 ? 11.094 3.075 -15.292 1.00 94.94 460 LEU A O 1
ATOM 3397 N N . VAL A 1 461 ? 12.803 2.041 -16.296 1.00 93.69 461 VAL A N 1
ATOM 3398 C CA . VAL A 1 461 ? 13.753 3.149 -16.144 1.00 93.69 461 VAL A CA 1
ATOM 3399 C C . VAL A 1 461 ? 14.167 3.660 -17.520 1.00 93.69 461 VAL A C 1
ATOM 3401 O O . VAL A 1 461 ? 14.572 2.876 -18.374 1.00 93.69 461 VAL A O 1
ATOM 3404 N N . ASP A 1 462 ? 14.026 4.966 -17.756 1.00 92.00 462 ASP A N 1
ATOM 3405 C CA . ASP A 1 462 ? 14.425 5.593 -19.015 1.00 92.00 462 ASP A CA 1
ATOM 3406 C C . ASP A 1 462 ? 15.772 6.291 -18.885 1.00 92.00 462 ASP A C 1
ATOM 3408 O O . ASP A 1 462 ? 15.882 7.320 -18.220 1.00 92.00 462 ASP A O 1
ATOM 3412 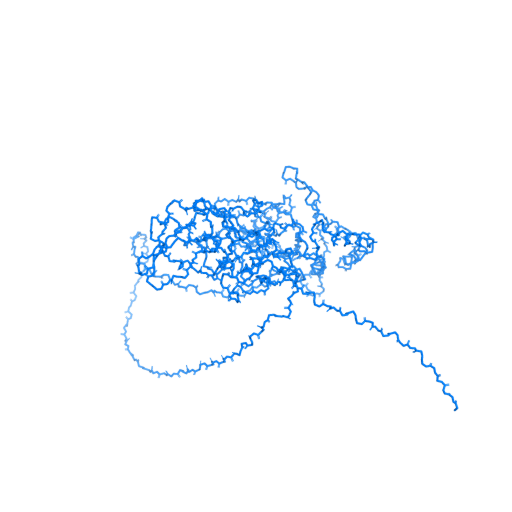N N . GLU A 1 463 ? 16.771 5.775 -19.587 1.00 90.00 463 GLU A N 1
ATOM 3413 C CA . GLU A 1 463 ? 18.096 6.386 -19.697 1.00 90.00 463 GLU A CA 1
ATOM 3414 C C . GLU A 1 463 ? 18.305 7.117 -21.034 1.00 90.00 463 GLU A C 1
ATOM 3416 O O . GLU A 1 463 ? 19.353 7.721 -21.247 1.00 90.00 463 GLU A O 1
ATOM 3421 N N . THR A 1 464 ? 17.324 7.119 -21.948 1.00 88.12 464 THR A N 1
ATOM 3422 C CA . THR A 1 464 ? 17.502 7.668 -23.309 1.00 88.12 464 THR A CA 1
ATOM 3423 C C . THR A 1 464 ? 17.726 9.179 -23.334 1.00 88.12 464 THR A C 1
ATOM 3425 O O . THR A 1 464 ? 18.338 9.698 -24.266 1.00 88.12 464 THR A O 1
ATOM 3428 N N . THR A 1 465 ? 17.272 9.885 -22.298 1.00 85.56 465 THR A N 1
ATOM 3429 C CA . THR A 1 465 ? 17.456 11.333 -22.125 1.00 85.56 465 THR A CA 1
ATOM 3430 C C . THR A 1 465 ? 18.602 11.690 -21.175 1.00 85.56 465 THR A C 1
ATOM 3432 O O . THR A 1 465 ? 18.783 12.867 -20.852 1.00 85.56 465 THR A O 1
ATOM 3435 N N . LEU A 1 466 ? 19.351 10.703 -20.673 1.00 86.94 466 LEU A N 1
ATOM 3436 C CA . LEU A 1 466 ? 20.423 10.940 -19.713 1.00 86.94 466 LEU A CA 1
ATOM 3437 C C . LEU A 1 466 ? 21.622 11.594 -20.414 1.00 86.94 466 LEU A C 1
ATOM 3439 O O . LEU A 1 466 ? 22.200 11.046 -21.351 1.00 86.94 466 LEU A O 1
ATOM 3443 N N . ALA A 1 467 ? 22.007 12.778 -19.941 1.00 86.69 467 ALA A N 1
ATOM 3444 C CA . ALA A 1 467 ? 23.126 13.552 -20.471 1.00 86.69 467 ALA A CA 1
ATOM 3445 C C . ALA A 1 467 ? 24.244 13.704 -19.422 1.00 86.69 467 ALA A C 1
ATOM 3447 O O . ALA A 1 467 ? 23.962 13.641 -18.221 1.00 86.69 467 ALA A O 1
ATOM 3448 N N . PRO A 1 468 ? 25.505 13.947 -19.836 1.00 88.88 468 PRO A N 1
ATOM 3449 C CA . PRO A 1 468 ? 26.589 14.260 -18.909 1.00 88.88 468 PRO A CA 1
ATOM 3450 C C . PRO A 1 468 ? 26.248 15.471 -18.032 1.00 88.88 468 PRO A C 1
ATOM 3452 O O . PRO A 1 468 ? 25.814 16.510 -18.528 1.00 88.88 468 PRO A O 1
ATOM 3455 N N . GLY A 1 469 ? 26.472 15.352 -16.725 1.00 90.56 469 GLY A N 1
ATOM 3456 C CA . GLY A 1 469 ? 26.189 16.409 -15.758 1.00 90.56 469 GLY A CA 1
ATOM 3457 C C . GLY A 1 469 ? 26.662 16.044 -14.355 1.00 90.56 469 GLY A C 1
ATOM 3458 O O . GLY A 1 469 ? 27.232 14.975 -14.139 1.00 90.56 469 GLY A O 1
ATOM 3459 N N . GLN A 1 470 ? 26.439 16.943 -13.395 1.00 90.94 470 GLN A N 1
ATOM 3460 C CA . GLN A 1 470 ? 26.867 16.749 -12.011 1.00 90.94 470 GLN A CA 1
ATOM 3461 C C . GLN A 1 470 ? 25.722 16.216 -11.142 1.00 90.94 470 GLN A C 1
ATOM 3463 O O . GLN A 1 470 ? 24.655 16.828 -11.042 1.00 90.94 470 GLN A O 1
ATOM 3468 N N . LEU A 1 471 ? 25.972 15.093 -10.470 1.00 92.25 471 LEU A N 1
ATOM 3469 C CA . LEU A 1 471 ? 25.109 14.599 -9.403 1.00 92.25 471 LEU A CA 1
ATOM 3470 C C . LEU A 1 471 ? 25.483 15.286 -8.089 1.00 92.25 471 LEU A C 1
ATOM 3472 O O . LEU A 1 471 ? 26.649 15.328 -7.696 1.00 92.25 471 LEU A O 1
ATOM 3476 N N . LYS A 1 472 ? 24.473 15.835 -7.423 1.00 94.44 472 LYS A N 1
ATOM 3477 C CA . LYS A 1 472 ? 24.539 16.294 -6.037 1.00 94.44 472 LYS A CA 1
ATOM 3478 C C . LYS A 1 472 ? 24.446 15.081 -5.113 1.00 94.44 472 LYS A C 1
ATOM 3480 O O . LYS A 1 472 ? 24.156 13.971 -5.551 1.00 94.44 472 LYS A O 1
ATOM 3485 N N . GLU A 1 473 ? 24.618 15.303 -3.817 1.00 91.88 473 GLU A N 1
ATOM 3486 C CA . GLU A 1 473 ? 24.498 14.255 -2.798 1.00 91.88 473 GLU A CA 1
ATOM 3487 C C . GLU A 1 473 ? 23.172 13.477 -2.891 1.00 91.88 473 GLU A C 1
ATOM 3489 O O . GLU A 1 473 ? 23.179 12.248 -2.877 1.00 91.88 473 GLU A O 1
ATOM 3494 N N . ALA A 1 474 ? 22.044 14.172 -3.087 1.00 90.50 474 ALA A N 1
ATOM 3495 C CA . ALA A 1 474 ? 20.742 13.539 -3.321 1.00 90.50 474 ALA A CA 1
ATOM 3496 C C . ALA A 1 474 ? 20.746 12.628 -4.564 1.00 90.50 474 ALA A C 1
ATOM 3498 O O . ALA A 1 474 ? 20.271 11.498 -4.497 1.00 90.50 474 ALA A O 1
ATOM 3499 N N . GLY A 1 475 ? 21.367 13.072 -5.662 1.00 92.25 475 GLY A N 1
ATOM 3500 C CA . GLY A 1 475 ? 21.530 12.275 -6.878 1.00 92.25 475 GLY A CA 1
ATOM 3501 C C . GLY A 1 475 ? 22.377 11.026 -6.678 1.00 92.25 475 GLY A C 1
ATOM 3502 O O . GLY A 1 475 ? 22.002 9.955 -7.147 1.00 92.25 475 GLY A O 1
ATOM 3503 N N . VAL A 1 476 ? 23.479 11.127 -5.933 1.00 93.44 476 VAL A N 1
ATOM 3504 C CA . VAL A 1 476 ? 24.317 9.963 -5.603 1.00 93.44 476 VAL A CA 1
ATOM 3505 C C . VAL A 1 476 ? 23.536 8.962 -4.747 1.00 93.44 476 VAL A C 1
ATOM 3507 O O . VAL A 1 476 ? 23.584 7.764 -5.026 1.00 93.44 476 VAL A O 1
ATOM 3510 N N . ARG A 1 477 ? 22.763 9.437 -3.758 1.00 92.56 477 ARG A N 1
ATOM 3511 C CA . ARG A 1 477 ? 21.887 8.577 -2.944 1.00 92.56 477 ARG A CA 1
ATOM 3512 C C . ARG A 1 477 ? 20.812 7.891 -3.786 1.00 92.56 477 ARG A C 1
ATOM 3514 O O . ARG A 1 477 ? 20.628 6.686 -3.655 1.00 92.56 477 ARG A O 1
ATOM 3521 N N . ASN A 1 478 ? 20.163 8.618 -4.692 1.00 93.69 478 ASN A N 1
ATOM 3522 C CA . ASN A 1 478 ? 19.123 8.076 -5.567 1.00 93.69 478 ASN A CA 1
ATOM 3523 C C . ASN A 1 478 ? 19.660 7.008 -6.533 1.00 93.69 478 ASN A C 1
ATOM 3525 O O . ASN A 1 478 ? 19.053 5.946 -6.677 1.00 93.69 478 ASN A O 1
ATOM 3529 N N . VAL A 1 479 ? 20.826 7.237 -7.149 1.00 93.62 479 VAL A N 1
ATOM 3530 C CA . VAL A 1 479 ? 21.496 6.227 -7.991 1.00 93.62 479 VAL A CA 1
ATOM 3531 C C . VAL A 1 479 ? 21.934 5.019 -7.157 1.00 93.62 479 VAL A C 1
ATOM 3533 O O . VAL A 1 479 ? 21.781 3.878 -7.594 1.00 93.62 479 VAL A O 1
ATOM 3536 N N . GLY A 1 480 ? 22.434 5.248 -5.939 1.00 94.56 480 GLY A N 1
ATOM 3537 C CA . GLY A 1 480 ? 22.767 4.185 -4.991 1.00 94.56 480 GLY A CA 1
ATOM 3538 C C . GLY A 1 480 ? 21.560 3.313 -4.639 1.00 94.56 480 GLY A C 1
ATOM 3539 O O . GLY A 1 480 ? 21.656 2.088 -4.699 1.00 94.56 480 GLY A O 1
ATOM 3540 N N . ALA A 1 481 ? 20.411 3.933 -4.363 1.00 94.38 481 ALA A N 1
ATOM 3541 C CA . ALA A 1 481 ? 19.160 3.241 -4.068 1.00 94.38 481 ALA A CA 1
ATOM 3542 C C . ALA A 1 481 ? 18.659 2.409 -5.259 1.00 94.38 481 ALA A C 1
ATOM 3544 O O . ALA A 1 481 ? 18.299 1.249 -5.077 1.00 94.38 481 ALA A O 1
ATOM 3545 N N . LEU A 1 482 ? 18.707 2.953 -6.483 1.00 93.88 482 LEU A N 1
ATOM 3546 C CA . LEU A 1 482 ? 18.392 2.196 -7.702 1.00 93.88 482 LEU A CA 1
ATOM 3547 C C . LEU A 1 482 ? 19.320 0.987 -7.877 1.00 93.88 482 LEU A C 1
ATOM 3549 O O . LEU A 1 482 ? 18.855 -0.122 -8.130 1.00 93.88 482 LEU A O 1
ATOM 3553 N N . SER A 1 483 ? 20.629 1.179 -7.700 1.00 93.19 483 SER A N 1
ATOM 3554 C CA . SER A 1 483 ? 21.620 0.102 -7.802 1.00 93.19 483 SER A CA 1
ATOM 3555 C C . SER A 1 483 ? 21.380 -1.002 -6.765 1.00 93.19 483 SER A C 1
ATOM 3557 O O . SER A 1 483 ? 21.424 -2.195 -7.091 1.00 93.19 483 SER A O 1
ATOM 3559 N N . GLN A 1 484 ? 21.065 -0.614 -5.526 1.00 93.12 484 GLN A N 1
ATOM 3560 C CA . GLN A 1 484 ? 20.746 -1.538 -4.442 1.00 93.12 484 GLN A CA 1
ATOM 3561 C C . GLN A 1 484 ? 19.444 -2.299 -4.706 1.00 93.12 484 GLN A C 1
ATOM 3563 O O . GLN A 1 484 ? 19.414 -3.517 -4.529 1.00 93.12 484 GLN A O 1
ATOM 3568 N N . LEU A 1 485 ? 18.403 -1.622 -5.190 1.00 92.94 485 LEU A N 1
ATOM 3569 C CA . LEU A 1 485 ? 17.147 -2.263 -5.560 1.00 92.94 485 LEU A CA 1
ATOM 3570 C C . LEU A 1 485 ? 17.375 -3.280 -6.685 1.00 92.94 485 LEU A C 1
ATOM 3572 O O . LEU A 1 485 ? 16.988 -4.440 -6.549 1.00 92.94 485 LEU A O 1
ATOM 3576 N N . CYS A 1 486 ? 18.077 -2.892 -7.752 1.00 90.50 486 CYS A N 1
ATOM 3577 C CA . CYS A 1 486 ? 18.379 -3.768 -8.884 1.00 90.50 486 CYS A CA 1
ATOM 3578 C C . CYS A 1 486 ? 19.208 -4.997 -8.488 1.00 90.50 486 CYS A C 1
ATOM 3580 O O . CYS A 1 486 ? 18.912 -6.095 -8.957 1.00 90.50 486 CYS A O 1
ATOM 3582 N N . SER A 1 487 ? 20.218 -4.822 -7.630 1.00 90.81 487 SER A N 1
ATOM 3583 C CA . SER A 1 487 ? 21.207 -5.870 -7.332 1.00 90.81 487 SER A CA 1
ATOM 3584 C C . SER A 1 487 ? 20.860 -6.720 -6.111 1.00 90.81 487 SER A C 1
ATOM 3586 O O . SER A 1 487 ? 21.126 -7.917 -6.111 1.00 90.81 487 SER A O 1
ATOM 3588 N N . LYS A 1 488 ? 20.309 -6.108 -5.055 1.00 92.00 488 LYS A N 1
ATOM 3589 C CA . LYS A 1 488 ? 20.086 -6.743 -3.744 1.00 92.00 488 LYS A CA 1
ATOM 3590 C C . LYS A 1 488 ? 18.616 -6.944 -3.397 1.00 92.00 488 LYS A C 1
ATOM 3592 O O . LYS A 1 488 ? 18.345 -7.673 -2.447 1.00 92.00 488 LYS A O 1
ATOM 3597 N N . GLN A 1 489 ? 17.689 -6.320 -4.132 1.00 92.62 489 GLN A N 1
ATOM 3598 C CA . GLN A 1 489 ? 16.249 -6.420 -3.851 1.00 92.62 489 GLN A CA 1
ATOM 3599 C C . GLN A 1 489 ? 15.923 -5.940 -2.425 1.00 92.62 489 GLN A C 1
ATOM 3601 O O . GLN A 1 489 ? 15.225 -6.575 -1.636 1.00 92.62 489 GLN A O 1
ATOM 3606 N N . LYS A 1 490 ? 16.518 -4.792 -2.081 1.00 93.06 490 LYS A N 1
ATOM 3607 C CA . LYS A 1 490 ? 16.354 -4.102 -0.804 1.00 93.06 490 LYS A CA 1
ATOM 3608 C C . LYS A 1 490 ? 16.286 -2.597 -1.019 1.00 93.06 490 LYS A C 1
ATOM 3610 O O . LYS A 1 490 ? 16.943 -2.078 -1.922 1.00 93.06 490 LYS A O 1
ATOM 3615 N N . LEU A 1 491 ? 15.560 -1.911 -0.145 1.00 94.12 491 LEU A N 1
ATOM 3616 C CA . LEU A 1 491 ? 15.483 -0.455 -0.098 1.00 94.12 491 LEU A CA 1
ATOM 3617 C C . LEU A 1 491 ? 15.745 0.023 1.332 1.00 94.12 491 LEU A C 1
ATOM 3619 O O . LEU A 1 491 ? 15.081 -0.421 2.267 1.00 94.12 491 LEU A O 1
ATOM 3623 N N . ALA A 1 492 ? 16.726 0.907 1.505 1.00 93.50 492 ALA A N 1
ATOM 3624 C CA . ALA A 1 492 ? 17.112 1.433 2.809 1.00 93.50 492 ALA A CA 1
ATOM 3625 C C . ALA A 1 492 ? 16.348 2.724 3.112 1.00 93.50 492 ALA A C 1
ATOM 3627 O O . ALA A 1 492 ? 16.593 3.717 2.444 1.00 93.50 492 ALA A O 1
ATOM 3628 N N . PHE A 1 493 ? 15.432 2.721 4.080 1.00 92.69 493 PHE A N 1
ATOM 3629 C CA . PHE A 1 493 ? 14.654 3.909 4.452 1.00 92.69 493 PHE A CA 1
ATOM 3630 C C . PHE A 1 493 ? 15.507 4.859 5.292 1.00 92.69 493 PHE A C 1
ATOM 3632 O O . PHE A 1 493 ? 16.268 4.407 6.147 1.00 92.69 493 PHE A O 1
ATOM 3639 N N . ASP A 1 494 ? 15.361 6.163 5.063 1.00 90.44 494 ASP A N 1
ATOM 3640 C CA . ASP A 1 494 ? 16.152 7.217 5.702 1.00 90.44 494 ASP A CA 1
ATOM 3641 C C . ASP A 1 494 ? 15.453 7.731 6.973 1.00 90.44 494 ASP A C 1
ATOM 3643 O O . ASP A 1 494 ? 14.443 8.428 6.900 1.00 90.44 494 ASP A O 1
ATOM 3647 N N . PHE A 1 495 ? 15.983 7.405 8.153 1.00 86.62 495 PHE A N 1
ATOM 3648 C CA . PHE A 1 495 ? 15.506 7.917 9.445 1.00 86.62 495 PHE A CA 1
ATOM 3649 C C . PHE A 1 495 ? 16.400 9.048 9.985 1.00 86.62 495 PHE A C 1
ATOM 3651 O O . PHE A 1 495 ? 16.534 9.212 11.199 1.00 86.62 495 PHE A O 1
ATOM 3658 N N . THR A 1 496 ? 17.041 9.817 9.096 1.00 83.00 496 THR A N 1
ATOM 3659 C CA . THR A 1 496 ? 17.964 10.934 9.383 1.00 83.00 496 THR A CA 1
ATOM 3660 C C . THR A 1 496 ? 19.315 10.497 9.956 1.00 83.00 496 THR A C 1
ATOM 3662 O O . THR A 1 496 ? 20.362 10.913 9.465 1.00 83.00 496 THR A O 1
ATOM 3665 N N . 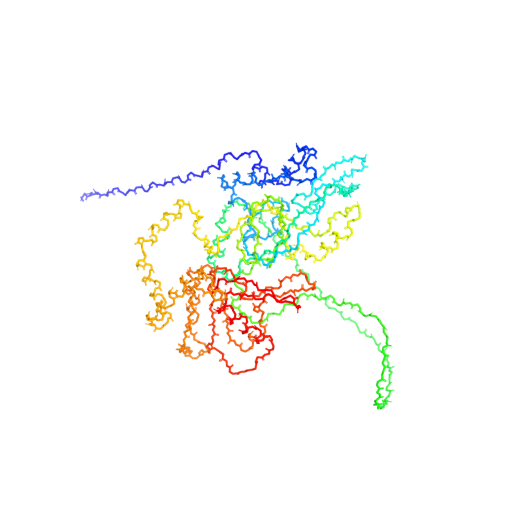TYR A 1 497 ? 19.313 9.652 10.989 1.00 80.44 497 TYR A N 1
ATOM 3666 C CA . TYR A 1 497 ? 20.520 9.200 11.693 1.00 80.44 497 TYR A CA 1
ATOM 3667 C C . TYR A 1 497 ? 20.871 7.737 11.425 1.00 80.44 497 TYR A C 1
ATOM 3669 O O . TYR A 1 497 ? 22.008 7.322 11.646 1.00 80.44 497 TYR A O 1
ATOM 3677 N N . CYS A 1 498 ? 19.908 6.949 10.952 1.00 86.44 498 CYS A N 1
ATOM 3678 C CA . CYS A 1 498 ? 20.117 5.568 10.551 1.00 86.44 498 CYS A CA 1
ATOM 3679 C C . CYS A 1 498 ? 19.357 5.265 9.259 1.00 86.44 498 CYS A C 1
ATOM 3681 O O . CYS A 1 498 ? 18.334 5.882 8.958 1.00 86.44 498 CYS A O 1
ATOM 3683 N N . ALA A 1 499 ? 19.880 4.306 8.499 1.00 87.00 499 ALA A N 1
ATOM 3684 C CA . ALA A 1 499 ? 19.203 3.745 7.345 1.00 87.00 499 ALA A CA 1
ATOM 3685 C C . ALA A 1 499 ? 18.805 2.303 7.667 1.00 87.00 499 ALA A C 1
ATOM 3687 O O . ALA A 1 499 ? 19.659 1.506 8.064 1.00 87.00 499 ALA A O 1
ATOM 3688 N N . VAL A 1 500 ? 17.522 1.975 7.523 1.00 91.69 500 VAL A N 1
ATOM 3689 C CA . VAL A 1 500 ? 16.997 0.630 7.810 1.00 91.69 500 VAL A CA 1
ATOM 3690 C C . VAL A 1 500 ? 16.628 -0.047 6.499 1.00 91.69 500 VAL A C 1
ATOM 3692 O O . VAL A 1 500 ? 15.832 0.482 5.729 1.00 91.69 500 VAL A O 1
ATOM 3695 N N . GLU A 1 501 ? 17.221 -1.208 6.226 1.00 92.31 501 GLU A N 1
ATOM 3696 C CA . GLU A 1 501 ? 16.973 -1.958 4.993 1.00 92.31 501 GLU A CA 1
ATOM 3697 C C . GLU A 1 501 ? 15.712 -2.816 5.088 1.00 92.31 501 GLU A C 1
ATOM 3699 O O . GLU A 1 501 ? 15.619 -3.708 5.931 1.00 92.31 501 GLU A O 1
ATOM 3704 N N . PHE A 1 502 ? 14.794 -2.616 4.147 1.00 91.56 502 PHE A N 1
ATOM 3705 C CA . PHE A 1 502 ? 13.629 -3.470 3.948 1.00 91.56 502 PHE A CA 1
ATOM 3706 C C . PHE A 1 502 ? 13.772 -4.271 2.655 1.00 91.56 502 PHE A C 1
ATOM 3708 O O . PHE A 1 502 ? 14.338 -3.790 1.671 1.00 91.56 502 PHE A O 1
ATOM 3715 N N . ALA A 1 503 ? 13.267 -5.505 2.653 1.00 90.06 503 ALA A N 1
ATOM 3716 C CA . ALA A 1 503 ? 13.215 -6.327 1.448 1.00 90.06 503 ALA A CA 1
ATOM 3717 C C . ALA A 1 503 ? 12.200 -5.752 0.444 1.00 90.06 503 ALA A C 1
ATOM 3719 O O . ALA A 1 503 ? 11.153 -5.229 0.834 1.00 90.06 503 ALA A O 1
ATOM 3720 N N . ALA A 1 504 ? 12.516 -5.865 -0.844 1.00 88.94 504 ALA A N 1
ATOM 3721 C CA . ALA A 1 504 ? 11.670 -5.428 -1.949 1.00 88.94 504 ALA A CA 1
ATOM 3722 C C . ALA A 1 504 ? 11.794 -6.417 -3.119 1.00 88.94 504 ALA A C 1
ATOM 3724 O O . ALA A 1 504 ? 12.910 -6.747 -3.497 1.00 88.94 504 ALA A O 1
ATOM 3725 N N . ASP A 1 505 ? 10.679 -6.866 -3.698 1.00 88.88 505 ASP A N 1
ATOM 3726 C CA . ASP A 1 505 ? 10.645 -7.731 -4.894 1.00 88.88 505 ASP A CA 1
ATOM 3727 C C . ASP A 1 505 ? 10.096 -6.903 -6.065 1.00 88.88 505 ASP A C 1
ATOM 3729 O O . ASP A 1 505 ? 8.887 -6.715 -6.165 1.00 88.88 505 ASP A O 1
ATOM 3733 N N . VAL A 1 506 ? 10.985 -6.322 -6.876 1.00 88.44 506 VAL A N 1
ATOM 3734 C CA . VAL A 1 506 ? 10.678 -5.349 -7.953 1.00 88.44 506 VAL A CA 1
ATOM 3735 C C . VAL A 1 506 ? 11.440 -5.710 -9.212 1.00 88.44 506 VAL A C 1
ATOM 3737 O O . VAL A 1 506 ? 12.682 -5.879 -9.088 1.00 88.44 506 VAL A O 1
#

Sequence (506 aa):
KEAGLAGPRPRGRILDTQSAAMPTLPSDAQTLLHAPLSLVDELFAASGSGALHTGASVHIGEALTEALNAGARSVIPSLNAVRPEHVEMGALVRLVGMVQDVRDPEYYAGVYEEFSQDGQVALRTSKYRDARALPPGAHCQMRNDCIWQRTPVVCIPIPARTDWAAAAIIGEVSEGAPSAACKMPSTTLKRAAEASEDSDDAGVAVDDDAMEDDTSTTKKPRAPDVCTPCKSASAETAFARSAPVHGSYLLKVYDGVDGDELRVNDLVEIYGVLDLNDNDAPVLDGDASMLDSERQLQPPASLQPRLHCVAVRRLEPKFHPLLATVDSREEALALEGARANVTELRGAVVSAFTSVLGGDALAAELMLLCAISRVLTHHGEMPLGKLTLNVSACPPAAGAPRSPVFDGIRETLSALFPFVSSAILTINELNTAAYVPAKDHDANCLRFGALQLPAGAALLVDETTLAPGQLKEAGVRNVGALSQLCSKQKLAFDFTYCAVEFAADV